Protein AF-F9X9L8-F1 (afdb_monomer_lite)

Secondary structure (DSSP, 8-state):
---HHHHTT--GGG-PPP---SPP-HHHHHHHTTT--SGGG--SSTTEE--HHHHHHHHHHHHHHHHHHHHH-SS--HHHHHHHHHHHHHHHHHHHS--SS--PPPHHHHHTSEEPPHHHHTTSTT-B-TTT--BGGGSSS--EEE-TT-TT-EEEHHHHHHHHHH-SB-TTT--BSS-PPPPPPPPP--SSHHHHHHHHHHHHTS-HHHHHHHHTT-SSTTHHHHHHHHHHH-TTTT--EEEEES-TT-HHHHHHIIIIIS----THHHHHHHHHHHHHHHTT--TTT--SSSPPPP---PPTT-EEEEEESSPPPPBTTEEEEE--TTSTTHHHHHHHHH-TT--TTS--S-----EEEEEE---PPP-S-HHHHHHHHHHHHHHHHHHHHHHEEEEEEEEEEEE--TTHHHHHHHHHHHEEEEEEEEETTS-TTS-EEEEEEEEE-PPTT----SSS-TTSS-----TT-TTS-----SEEE-TTS-EEE----THHHHTTS--PPPEEEES-TTSPPTT-EEPPPTTPPPPPPSS--SS-TTHHHHHHHHHTT--TT----S---

Sequence (569 aa):
MSGYEVEHNIPADQRQEPVRRRPDLGTFFSTLDLVDTSGSRQPQNSNALPLPQDVSAAFRTLANAFEMMRTGGATQDDGNSELLGNLVQSLMDSAEHPPTEVEGVSDEFIAQLERIPKKQLERKPDQSCPICANPFLEDPHPLVVRLPCHKDHIFDLECISPWLKLNPTCPMDRQVLLKKKEPPVVVEDDEEEFDDMMGKSSKDKRDAYYRLAKEQGWRARSAFKLLQLDEEFNLFEGVTRVVDLCAAPGSWSQVLSRILIKGEMIGRAAWEDKRYREILRLREVDPASTSGEIDTPPSAKPRQDVKIVAIDLQPMSPLEGITCLKADITHPSTIPLLLKALDPDYDASLATTEASHPVDLVLSDGAPDVTGLHDLDIYVQSQLLWAALNLALCVLKPGGKFVAKIFRGKDVDILYAQLKTVFEGVTVSKPRSSRASSVEAFIVCTNFRPPKGFTASLQDPMGATQPMQSKLASSLEPFESPRRYREDGVTELFLDTADDNVAKNRWIAPFLACGDLSAFDADASHKLPEGHVSLDPVQPPTAPPYRLALEERKKMGGAYGKTKLGETK

Structure (mmCIF, N/CA/C/O backbone):
data_AF-F9X9L8-F1
#
_entry.id   AF-F9X9L8-F1
#
loop_
_atom_site.group_PDB
_atom_site.id
_atom_site.type_symbol
_atom_site.label_atom_id
_atom_site.label_alt_id
_atom_site.label_comp_id
_atom_site.label_asym_id
_atom_site.label_entity_id
_atom_site.label_seq_id
_atom_site.pdbx_PDB_ins_code
_atom_site.Cartn_x
_atom_site.Cartn_y
_atom_site.Cartn_z
_atom_site.occupancy
_atom_site.B_iso_or_equiv
_atom_site.auth_seq_id
_atom_site.auth_comp_id
_atom_site.auth_asym_id
_atom_site.auth_atom_id
_atom_site.pdbx_PDB_model_num
ATOM 1 N N . MET A 1 1 ? 10.128 -15.958 -25.636 1.00 41.22 1 MET A N 1
ATOM 2 C CA . MET A 1 1 ? 10.284 -16.569 -26.971 1.00 41.22 1 MET A CA 1
ATOM 3 C C . MET A 1 1 ? 10.768 -17.994 -26.778 1.00 41.22 1 MET A C 1
ATOM 5 O O . MET A 1 1 ? 11.606 -18.207 -25.908 1.00 41.22 1 MET A O 1
ATOM 9 N N . SER A 1 2 ? 10.219 -18.965 -27.503 1.00 38.09 2 SER A N 1
ATOM 10 C CA . SER A 1 2 ? 10.837 -20.291 -27.605 1.00 38.09 2 SER A CA 1
ATOM 11 C C . SER A 1 2 ? 12.201 -20.145 -28.277 1.00 38.09 2 SER A C 1
ATOM 13 O O . SER A 1 2 ? 12.341 -19.360 -29.207 1.00 38.09 2 SER A O 1
ATOM 15 N N . GLY A 1 3 ? 13.220 -20.863 -27.802 1.00 44.66 3 GLY A N 1
ATOM 16 C CA . GLY A 1 3 ? 14.497 -20.912 -28.513 1.00 44.66 3 GLY A CA 1
ATOM 17 C C . GLY A 1 3 ? 14.295 -21.476 -29.922 1.00 44.66 3 GLY A C 1
ATOM 18 O O . GLY A 1 3 ? 13.438 -22.338 -30.123 1.00 44.66 3 GLY A O 1
ATOM 19 N N . TYR A 1 4 ? 15.103 -21.021 -30.878 1.00 49.22 4 TYR A N 1
ATOM 20 C CA . TYR A 1 4 ? 15.127 -21.486 -32.273 1.00 49.22 4 TYR A CA 1
ATOM 21 C C . TYR A 1 4 ? 15.072 -23.023 -32.407 1.00 49.22 4 TYR A C 1
ATOM 23 O O . TYR A 1 4 ? 14.404 -23.580 -33.275 1.00 49.22 4 TYR A O 1
ATOM 31 N N . GLU A 1 5 ? 15.725 -23.715 -31.477 1.00 52.28 5 GLU A N 1
ATOM 32 C CA . GLU A 1 5 ? 15.796 -25.174 -31.375 1.00 52.28 5 GLU A CA 1
ATOM 33 C C . GLU A 1 5 ? 14.431 -25.833 -31.110 1.00 52.28 5 GLU A C 1
ATOM 35 O O . GLU A 1 5 ? 14.160 -26.926 -31.610 1.00 52.28 5 GLU A O 1
ATOM 40 N N . VAL A 1 6 ? 13.562 -25.156 -30.351 1.00 54.66 6 VAL A N 1
ATOM 41 C CA . VAL A 1 6 ? 12.199 -25.596 -30.020 1.00 54.66 6 VAL A CA 1
ATOM 42 C C . VAL A 1 6 ? 11.249 -25.303 -31.180 1.00 54.66 6 VAL A C 1
ATOM 44 O O . VAL A 1 6 ? 10.410 -26.138 -31.506 1.00 54.66 6 VAL A O 1
ATOM 47 N N . GLU A 1 7 ? 11.413 -24.158 -31.847 1.00 54.16 7 GLU A N 1
ATOM 48 C CA . GLU A 1 7 ? 10.592 -23.779 -33.009 1.00 54.16 7 GLU A CA 1
ATOM 49 C C . GLU A 1 7 ? 10.856 -24.667 -34.234 1.00 54.16 7 GLU A C 1
ATOM 51 O O . GLU A 1 7 ? 9.961 -24.873 -35.055 1.00 54.16 7 GLU A O 1
ATOM 56 N N . HIS A 1 8 ? 12.054 -25.252 -34.330 1.00 54.75 8 HIS A N 1
ATOM 57 C CA . HIS A 1 8 ? 12.464 -26.106 -35.448 1.00 54.75 8 HIS A CA 1
ATOM 58 C C . HIS A 1 8 ? 12.716 -27.578 -35.085 1.00 54.75 8 HIS A C 1
ATOM 60 O O . HIS A 1 8 ? 13.192 -28.338 -35.928 1.00 54.75 8 HIS A O 1
ATOM 66 N N . ASN A 1 9 ? 12.321 -28.009 -33.883 1.00 49.75 9 ASN A N 1
ATOM 67 C CA . ASN A 1 9 ? 12.287 -29.418 -33.472 1.00 49.75 9 ASN A CA 1
ATOM 68 C C . ASN A 1 9 ? 13.656 -30.131 -33.573 1.00 49.75 9 ASN A C 1
ATOM 70 O O . ASN A 1 9 ? 13.760 -31.268 -34.043 1.00 49.75 9 ASN A O 1
ATOM 74 N N . ILE A 1 10 ? 14.723 -29.445 -33.152 1.00 55.31 10 ILE A N 1
ATOM 75 C CA . ILE A 1 10 ? 16.093 -29.972 -33.191 1.00 55.31 10 ILE A CA 1
ATOM 76 C C . ILE A 1 10 ? 16.291 -30.968 -32.025 1.00 55.31 10 ILE A C 1
ATOM 78 O O . ILE A 1 10 ? 16.008 -30.622 -30.875 1.00 55.31 10 ILE A O 1
ATOM 82 N N . PRO A 1 11 ? 16.771 -32.207 -32.270 1.00 53.38 11 PRO A N 1
ATOM 83 C CA . PRO A 1 11 ? 16.986 -33.202 -31.218 1.00 53.38 11 PRO A CA 1
ATOM 84 C C . PRO A 1 11 ? 18.001 -32.737 -30.163 1.00 53.38 11 PRO A C 1
ATOM 86 O O . PRO A 1 11 ? 19.077 -32.246 -30.502 1.00 53.38 11 PRO A O 1
ATOM 89 N N . ALA A 1 12 ? 17.700 -32.967 -28.880 1.00 56.84 12 ALA A N 1
ATOM 90 C CA . ALA A 1 12 ? 18.522 -32.535 -27.739 1.00 56.84 12 ALA A CA 1
ATOM 91 C C . ALA A 1 12 ? 19.975 -33.064 -27.742 1.00 56.84 12 ALA A C 1
ATOM 93 O O . ALA A 1 12 ? 20.823 -32.513 -27.046 1.00 56.84 12 ALA A O 1
ATOM 94 N N . ASP A 1 13 ? 20.261 -34.099 -28.534 1.00 50.78 13 ASP A N 1
ATOM 95 C CA . ASP A 1 13 ? 21.565 -34.770 -28.638 1.00 50.78 13 ASP A CA 1
ATOM 96 C C . ASP A 1 13 ? 22.579 -34.018 -29.534 1.00 50.78 13 ASP A C 1
ATOM 98 O O . ASP A 1 13 ? 23.744 -34.390 -29.624 1.00 50.78 13 ASP A O 1
ATOM 102 N N . GLN A 1 14 ? 22.154 -32.936 -30.205 1.00 46.34 14 GLN A N 1
ATOM 103 C CA . GLN A 1 14 ? 23.020 -32.048 -31.003 1.00 46.34 14 GLN A CA 1
ATOM 104 C C . GLN A 1 14 ? 23.340 -30.718 -30.298 1.00 46.34 14 GLN A C 1
ATOM 106 O O . GLN A 1 14 ? 23.812 -29.774 -30.932 1.00 46.34 14 GLN A O 1
ATOM 111 N N . ARG A 1 15 ? 23.097 -30.626 -28.985 1.00 47.06 15 ARG A N 1
ATOM 112 C CA . ARG A 1 15 ? 23.440 -29.449 -28.176 1.00 47.06 15 ARG A CA 1
ATOM 113 C C . ARG A 1 15 ? 24.956 -29.366 -27.984 1.00 47.06 15 ARG A C 1
ATOM 115 O O . ARG A 1 15 ? 25.501 -29.937 -27.046 1.00 47.06 15 ARG A O 1
ATOM 122 N N . GLN A 1 16 ? 25.647 -28.655 -28.868 1.00 43.06 16 GLN A N 1
ATOM 123 C CA . GLN A 1 16 ? 26.963 -28.104 -28.541 1.00 43.06 16 GLN A CA 1
ATOM 124 C C . GLN A 1 16 ? 26.738 -26.838 -27.712 1.00 43.06 16 GLN A C 1
ATOM 126 O O . GLN A 1 16 ? 26.013 -25.952 -28.155 1.00 43.06 16 GLN A O 1
ATOM 131 N N . GLU A 1 17 ? 27.323 -26.744 -26.513 1.00 38.69 17 GLU A N 1
ATOM 132 C CA . GLU A 1 17 ? 27.331 -25.474 -25.781 1.00 38.69 17 GLU A CA 1
ATOM 133 C C . GLU A 1 17 ? 28.111 -24.441 -26.609 1.00 38.69 17 GLU A C 1
ATOM 135 O O . GLU A 1 17 ? 29.309 -24.637 -26.842 1.00 38.69 17 GLU A O 1
ATOM 140 N N . PRO A 1 18 ? 27.479 -23.350 -27.083 1.00 45.16 18 PRO A N 1
ATOM 141 C CA . PRO A 1 18 ? 28.229 -22.299 -27.742 1.00 45.16 18 PRO A CA 1
ATOM 142 C C . PRO A 1 18 ? 29.150 -21.657 -26.705 1.00 45.16 18 PRO A C 1
ATOM 144 O O . PRO A 1 18 ? 28.742 -21.400 -25.570 1.00 45.16 18 PRO A O 1
ATOM 147 N N . VAL A 1 19 ? 30.388 -21.354 -27.091 1.00 44.97 19 VAL A N 1
ATOM 148 C CA . VAL A 1 19 ? 31.285 -20.499 -26.304 1.00 44.97 19 VAL A CA 1
ATOM 149 C C . VAL A 1 19 ? 30.642 -19.107 -26.254 1.00 44.97 19 VAL A C 1
ATOM 151 O O . VAL A 1 19 ? 30.838 -18.282 -27.145 1.00 44.97 19 VAL A O 1
ATOM 154 N N . ARG A 1 20 ? 29.773 -18.861 -25.265 1.00 48.50 20 ARG A N 1
ATOM 155 C CA . ARG A 1 20 ? 28.945 -17.650 -25.205 1.00 48.50 20 ARG A CA 1
ATOM 156 C C . ARG A 1 20 ? 29.814 -16.434 -24.892 1.00 48.50 20 ARG A C 1
ATOM 158 O O . ARG A 1 20 ? 30.099 -16.142 -23.738 1.00 48.50 20 ARG A O 1
ATOM 165 N N . ARG A 1 21 ? 30.181 -15.685 -25.934 1.00 58.25 21 ARG A N 1
ATOM 166 C CA . ARG A 1 21 ? 30.668 -14.296 -25.825 1.00 58.25 21 ARG A CA 1
ATOM 167 C C . ARG A 1 21 ? 29.525 -13.267 -25.740 1.00 58.25 21 ARG A C 1
ATOM 169 O O . ARG A 1 21 ? 29.791 -12.072 -25.709 1.00 58.25 21 ARG A O 1
ATOM 176 N N . ARG A 1 22 ? 28.258 -13.711 -25.736 1.00 66.62 22 ARG A N 1
ATOM 177 C CA . ARG A 1 22 ? 27.060 -12.854 -25.681 1.00 66.62 22 ARG A CA 1
ATOM 178 C C . ARG A 1 22 ? 26.485 -12.805 -24.255 1.00 66.62 22 ARG A C 1
ATOM 180 O O . ARG A 1 22 ? 26.357 -13.870 -23.646 1.00 66.62 22 ARG A O 1
ATOM 187 N N . PRO A 1 23 ? 26.117 -11.621 -23.733 1.00 72.12 23 PRO A N 1
ATOM 188 C CA . PRO A 1 23 ? 25.381 -11.499 -22.476 1.00 72.12 23 PRO A CA 1
ATOM 189 C C . PRO A 1 23 ? 24.016 -12.196 -22.543 1.00 72.12 23 PRO A C 1
ATOM 191 O O . PRO A 1 23 ? 23.381 -12.220 -23.597 1.00 72.12 23 PRO A O 1
ATOM 194 N N . ASP A 1 24 ? 23.546 -12.729 -21.414 1.00 77.00 24 ASP A N 1
ATOM 195 C CA . ASP A 1 24 ? 22.169 -13.211 -21.294 1.00 77.00 24 ASP A CA 1
ATOM 196 C C . ASP A 1 24 ? 21.196 -12.022 -21.263 1.00 77.00 24 ASP A C 1
ATOM 198 O O . ASP A 1 24 ? 21.302 -11.131 -20.419 1.00 77.00 24 ASP A O 1
ATOM 202 N N . LEU A 1 25 ? 20.245 -12.014 -22.197 1.00 80.75 25 LEU A N 1
ATOM 203 C CA . LEU A 1 25 ? 19.223 -10.977 -22.328 1.00 80.75 25 LEU A CA 1
ATOM 204 C C . LEU A 1 25 ? 17.893 -11.363 -21.659 1.00 80.75 25 LEU A C 1
ATOM 206 O O . LEU A 1 25 ? 16.910 -10.640 -21.812 1.00 80.75 25 LEU A O 1
ATOM 210 N N . GLY A 1 26 ? 17.830 -12.461 -20.895 1.00 77.38 26 GLY A N 1
ATOM 211 C CA . GLY A 1 26 ? 16.618 -12.880 -20.180 1.00 77.38 26 GLY A CA 1
ATOM 212 C C . GLY A 1 26 ? 16.042 -11.794 -19.263 1.00 77.38 26 GLY A C 1
ATOM 213 O O . GLY A 1 26 ? 14.833 -11.546 -19.272 1.00 77.38 26 GLY A O 1
ATOM 214 N N . THR A 1 27 ? 16.908 -11.072 -18.543 1.00 77.31 27 THR A N 1
ATOM 215 C CA . THR A 1 27 ? 16.509 -9.915 -17.726 1.00 77.31 27 THR A CA 1
ATOM 216 C C . THR A 1 27 ? 15.940 -8.796 -18.594 1.00 77.31 27 THR A C 1
ATOM 218 O O . THR A 1 27 ? 14.897 -8.249 -18.259 1.00 77.31 27 THR A O 1
ATOM 221 N N . PHE A 1 28 ? 16.568 -8.490 -19.737 1.00 86.88 28 PHE A N 1
ATOM 222 C CA . PHE A 1 28 ? 16.078 -7.461 -20.658 1.00 86.88 28 PHE A CA 1
ATOM 223 C C . PHE A 1 28 ? 14.675 -7.788 -21.170 1.00 86.88 28 PHE A C 1
ATOM 225 O O . PHE A 1 28 ? 13.802 -6.934 -21.085 1.00 86.88 28 PHE A O 1
ATOM 232 N N . PHE A 1 29 ? 14.433 -9.011 -21.647 1.00 83.62 29 PHE A N 1
ATOM 233 C CA . PHE A 1 29 ? 13.116 -9.394 -22.163 1.00 83.62 29 PHE A CA 1
ATOM 234 C C . PHE A 1 29 ? 12.037 -9.419 -21.073 1.00 83.62 29 PHE A C 1
ATOM 236 O O . PHE A 1 29 ? 10.900 -9.054 -21.347 1.00 83.62 29 PHE A O 1
ATOM 243 N N . SER A 1 30 ? 12.400 -9.763 -19.833 1.00 79.44 30 SER A N 1
ATOM 244 C CA . SER A 1 30 ? 11.477 -9.689 -18.692 1.00 79.44 30 SER A CA 1
ATOM 245 C C . SER A 1 30 ? 11.089 -8.242 -18.367 1.00 79.44 30 SER A C 1
ATOM 247 O O . SER A 1 30 ? 9.926 -7.960 -18.098 1.00 79.44 30 SER A O 1
ATOM 249 N N . THR A 1 31 ? 12.046 -7.310 -18.423 1.00 81.06 31 THR A N 1
ATOM 250 C CA . THR A 1 31 ? 11.770 -5.877 -18.241 1.00 81.06 31 THR A CA 1
ATOM 251 C C . THR A 1 31 ? 11.020 -5.294 -19.439 1.00 81.06 31 THR A C 1
ATOM 253 O O . THR A 1 31 ? 10.149 -4.449 -19.266 1.00 81.06 31 THR A O 1
ATOM 256 N N . LEU A 1 32 ? 11.325 -5.763 -20.653 1.00 83.56 32 LEU A N 1
ATOM 257 C CA . LEU A 1 32 ? 10.662 -5.357 -21.888 1.00 83.56 32 LEU A CA 1
ATOM 258 C C . LEU A 1 32 ? 9.172 -5.715 -21.866 1.00 83.56 32 LEU A C 1
ATOM 260 O O . LEU A 1 32 ? 8.357 -4.901 -22.281 1.00 83.56 32 LEU A O 1
ATOM 264 N N . ASP A 1 33 ? 8.806 -6.881 -21.328 1.00 78.25 33 ASP A N 1
ATOM 265 C CA . ASP A 1 33 ? 7.403 -7.299 -21.193 1.00 78.25 33 ASP A CA 1
ATOM 266 C C . ASP A 1 33 ? 6.566 -6.325 -20.337 1.00 78.25 33 ASP A C 1
ATOM 268 O O . ASP A 1 33 ? 5.351 -6.253 -20.507 1.00 78.25 33 ASP A O 1
ATOM 272 N N . LEU A 1 34 ? 7.195 -5.544 -19.450 1.00 73.94 34 LEU A N 1
ATOM 273 C CA . LEU A 1 34 ? 6.523 -4.515 -18.645 1.00 73.94 34 LEU A CA 1
ATOM 274 C C . LEU A 1 34 ? 6.345 -3.182 -19.391 1.00 73.94 34 LEU A C 1
ATOM 276 O O . LEU A 1 34 ? 5.592 -2.323 -18.932 1.00 73.94 34 LEU A O 1
ATOM 280 N N . VAL A 1 35 ? 7.054 -2.980 -20.507 1.00 79.12 35 VAL A N 1
ATOM 281 C CA . VAL A 1 35 ? 7.132 -1.682 -21.203 1.00 79.12 35 VAL A CA 1
ATOM 282 C C . VAL A 1 35 ? 6.765 -1.726 -22.686 1.00 79.12 35 VAL A C 1
ATOM 284 O O . VAL A 1 35 ? 6.608 -0.667 -23.290 1.00 79.12 35 VAL A O 1
ATOM 287 N N . ASP A 1 36 ? 6.623 -2.913 -23.282 1.00 73.94 36 ASP A N 1
ATOM 288 C CA . ASP A 1 36 ? 6.289 -3.088 -24.697 1.00 73.94 36 ASP A CA 1
ATOM 289 C C . ASP A 1 36 ? 4.837 -2.671 -24.967 1.00 73.94 36 ASP A C 1
ATOM 291 O O . ASP A 1 36 ? 3.877 -3.364 -24.633 1.00 73.94 36 ASP A O 1
ATOM 295 N N . THR A 1 37 ? 4.681 -1.510 -25.598 1.00 66.94 37 THR A N 1
ATOM 296 C CA . THR A 1 37 ? 3.385 -0.970 -26.019 1.00 66.94 37 THR A CA 1
ATOM 297 C C . THR A 1 37 ? 3.048 -1.299 -27.479 1.00 66.94 37 THR A C 1
ATOM 299 O O . THR A 1 37 ? 2.034 -0.822 -27.998 1.00 66.94 37 THR A O 1
ATOM 302 N N . SER A 1 38 ? 3.879 -2.091 -28.171 1.00 61.75 38 SER A N 1
ATOM 303 C CA . SER A 1 38 ? 3.719 -2.405 -29.593 1.00 61.75 38 SER A CA 1
ATOM 304 C C . SER A 1 38 ? 2.843 -3.652 -29.838 1.00 61.75 38 SER A C 1
ATOM 306 O O . SER A 1 38 ? 2.954 -4.679 -29.171 1.00 61.75 38 SER A O 1
ATOM 308 N N . GLY A 1 39 ? 1.953 -3.577 -30.836 1.00 63.47 39 GLY A N 1
ATOM 309 C CA . GLY A 1 39 ? 1.258 -4.741 -31.408 1.00 63.47 39 GLY A CA 1
ATOM 310 C C . GLY A 1 39 ? 0.332 -5.535 -30.467 1.00 63.47 39 GLY A C 1
ATOM 311 O O . GLY A 1 39 ? -0.565 -4.986 -29.831 1.00 63.47 39 GLY A O 1
ATOM 312 N N . SER A 1 40 ? 0.509 -6.862 -30.461 1.00 48.75 40 SER A N 1
ATOM 313 C CA . SER A 1 40 ? -0.380 -7.892 -29.885 1.00 48.75 40 SER A CA 1
ATOM 314 C C . SER A 1 40 ? -0.361 -8.008 -28.354 1.00 48.75 40 SER A C 1
ATOM 316 O O . SER A 1 40 ? -1.148 -8.767 -27.787 1.00 48.75 40 SER A O 1
ATOM 318 N N . ARG A 1 41 ? 0.518 -7.254 -27.687 1.00 58.19 41 ARG A N 1
ATOM 319 C CA . ARG A 1 41 ? 0.716 -7.270 -26.229 1.00 58.19 41 ARG A CA 1
ATOM 320 C C . ARG A 1 41 ? 0.257 -5.987 -25.543 1.00 58.19 41 ARG A C 1
ATOM 322 O O . ARG A 1 41 ? 0.616 -5.751 -24.394 1.00 58.19 41 ARG A O 1
ATOM 329 N N . GLN A 1 42 ? -0.555 -5.177 -26.228 1.00 57.19 42 GLN A N 1
ATOM 330 C CA . GLN A 1 42 ? -1.147 -3.991 -25.620 1.00 57.19 42 GLN A CA 1
ATOM 331 C C . GLN A 1 42 ? -1.839 -4.348 -24.296 1.00 57.19 42 GLN A C 1
ATOM 333 O O . GLN A 1 42 ? -2.593 -5.330 -24.245 1.00 57.19 42 GLN A O 1
ATOM 338 N N . PRO A 1 43 ? -1.620 -3.557 -23.231 1.00 57.44 43 PRO A N 1
ATOM 339 C CA . PRO A 1 43 ? -2.356 -3.738 -21.993 1.00 57.44 43 PRO A CA 1
ATOM 340 C C . PRO A 1 43 ? -3.860 -3.687 -22.287 1.00 57.44 43 PRO A C 1
ATOM 342 O O . PRO A 1 43 ? -4.319 -2.888 -23.103 1.00 57.44 43 PRO A O 1
ATOM 345 N N . GLN A 1 44 ? -4.646 -4.527 -21.599 1.00 59.03 44 GLN A N 1
ATOM 346 C CA . GLN A 1 44 ? -6.112 -4.576 -21.753 1.00 59.03 44 GLN A CA 1
ATOM 347 C C . GLN A 1 44 ? -6.777 -3.198 -21.586 1.00 59.03 44 GLN A C 1
ATOM 349 O O . GLN A 1 44 ? -7.879 -2.972 -22.082 1.00 59.03 44 GLN A O 1
ATOM 354 N N . ASN A 1 45 ? -6.103 -2.274 -20.899 1.00 62.62 45 ASN A N 1
ATOM 355 C CA . ASN A 1 45 ? -6.503 -0.887 -20.767 1.00 62.62 45 ASN A CA 1
ATOM 356 C C . ASN A 1 45 ? -5.720 0.006 -21.746 1.00 62.62 45 ASN A C 1
ATOM 358 O O . ASN A 1 45 ? -4.539 0.277 -21.539 1.00 62.62 45 ASN A O 1
ATOM 362 N N . SER A 1 46 ? -6.409 0.545 -22.756 1.00 62.03 46 SER A N 1
ATOM 363 C CA . SER A 1 46 ? -5.835 1.423 -23.791 1.00 62.03 46 SER A CA 1
ATOM 364 C C . SER A 1 46 ? -5.249 2.740 -23.265 1.00 62.03 46 SER A C 1
ATOM 366 O O . SER A 1 46 ? -4.546 3.433 -23.994 1.00 62.03 46 SER A O 1
ATOM 368 N N . ASN A 1 47 ? -5.569 3.116 -22.024 1.00 65.62 47 ASN A N 1
ATOM 369 C CA . ASN A 1 47 ? -5.100 4.350 -21.394 1.00 65.62 47 ASN A CA 1
ATOM 370 C C . ASN A 1 47 ? -3.923 4.122 -20.433 1.00 65.62 47 ASN A C 1
ATOM 372 O O . ASN A 1 47 ? -3.499 5.075 -19.777 1.00 65.62 47 ASN A O 1
ATOM 376 N N . ALA A 1 48 ? -3.445 2.883 -20.280 1.00 70.12 48 ALA A N 1
ATOM 377 C CA . ALA A 1 48 ? -2.299 2.548 -19.441 1.00 70.12 48 ALA A CA 1
ATOM 378 C C . ALA A 1 48 ? -0.975 2.823 -20.174 1.00 70.12 48 ALA A C 1
ATOM 380 O O . ALA A 1 48 ? -0.830 2.528 -21.357 1.00 70.12 48 ALA A O 1
ATOM 381 N N . LEU A 1 49 ? -0.021 3.396 -19.448 1.00 75.62 49 LEU A N 1
ATOM 382 C CA . LEU A 1 49 ? 1.334 3.720 -19.880 1.00 75.62 49 LEU A CA 1
ATOM 383 C C . LEU A 1 49 ? 2.339 3.052 -18.931 1.00 75.62 49 LEU A C 1
ATOM 385 O O . LEU A 1 49 ? 2.071 2.999 -17.724 1.00 75.62 49 LEU A O 1
ATOM 389 N N . PRO A 1 50 ? 3.498 2.591 -19.425 1.00 77.44 50 PRO A N 1
ATOM 390 C CA . PRO A 1 50 ? 4.507 1.966 -18.576 1.00 77.44 50 PRO A CA 1
ATOM 391 C C . PRO A 1 50 ? 5.092 2.954 -17.560 1.00 77.44 50 PRO A C 1
ATOM 393 O O . PRO A 1 50 ? 5.095 4.173 -17.775 1.00 77.44 50 PRO A O 1
ATOM 396 N N . LEU A 1 51 ? 5.600 2.452 -16.427 1.00 76.50 51 LEU A N 1
ATOM 397 C CA . LEU A 1 51 ? 6.250 3.332 -15.459 1.00 76.50 51 LEU A CA 1
ATOM 398 C C . LEU A 1 51 ? 7.597 3.825 -15.999 1.00 76.50 51 LEU A C 1
ATOM 400 O O . LEU A 1 51 ? 8.388 3.040 -16.517 1.00 76.50 51 LEU A O 1
ATOM 404 N N . PRO A 1 52 ? 7.943 5.098 -15.756 1.00 77.56 52 PRO A N 1
ATOM 405 C CA . PRO A 1 52 ? 9.229 5.667 -16.161 1.00 77.56 52 PRO A CA 1
ATOM 406 C C . PRO A 1 52 ? 10.435 4.899 -15.619 1.00 77.56 52 PRO A C 1
ATOM 408 O O . PRO A 1 52 ? 11.472 4.851 -16.271 1.00 77.56 52 PRO A O 1
ATOM 411 N N . GLN A 1 53 ? 10.310 4.321 -14.421 1.00 76.50 53 GLN A N 1
ATOM 412 C CA . GLN A 1 53 ? 11.366 3.516 -13.809 1.00 76.50 53 GLN A CA 1
ATOM 413 C C . GLN A 1 53 ? 11.580 2.196 -14.564 1.00 76.50 53 GLN A C 1
ATOM 415 O O . GLN A 1 53 ? 12.721 1.778 -14.720 1.00 76.50 53 GLN A O 1
ATOM 420 N N . ASP A 1 54 ? 10.506 1.585 -15.072 1.00 81.19 54 ASP A N 1
ATOM 421 C CA . ASP A 1 54 ? 10.559 0.313 -15.793 1.00 81.19 54 ASP A CA 1
ATOM 422 C C . ASP A 1 54 ? 11.077 0.552 -17.214 1.00 81.19 54 ASP A C 1
ATOM 424 O O . ASP A 1 54 ? 11.937 -0.184 -17.692 1.00 81.19 54 ASP A O 1
ATOM 428 N N . VAL A 1 55 ? 10.659 1.661 -17.845 1.00 84.56 55 VAL A N 1
ATOM 429 C CA . VAL A 1 55 ? 11.228 2.136 -19.117 1.00 84.56 55 VAL A CA 1
ATOM 430 C C . VAL A 1 55 ? 12.725 2.401 -18.941 1.00 84.56 55 VAL A C 1
ATOM 432 O O . VAL A 1 55 ? 13.541 1.817 -19.648 1.00 84.56 55 VAL A O 1
ATOM 435 N N . SER A 1 56 ? 13.112 3.194 -17.938 1.00 84.88 56 SER A N 1
ATOM 436 C CA . SER A 1 56 ? 14.521 3.452 -17.610 1.00 84.88 56 SER A CA 1
ATOM 437 C C . SER A 1 56 ? 15.301 2.154 -17.365 1.00 84.88 56 SER A C 1
ATOM 439 O O . SER A 1 56 ? 16.409 1.995 -17.877 1.00 84.88 56 SER A O 1
ATOM 441 N N . ALA A 1 57 ? 14.720 1.190 -16.644 1.00 85.38 57 ALA A N 1
ATOM 442 C CA . ALA A 1 57 ? 15.336 -0.107 -16.388 1.00 85.38 57 ALA A CA 1
ATOM 443 C C . ALA A 1 57 ? 15.550 -0.922 -17.674 1.00 85.38 57 ALA A C 1
ATOM 445 O O . ALA A 1 57 ? 16.620 -1.516 -17.835 1.00 85.38 57 ALA A O 1
ATOM 446 N N . ALA A 1 58 ? 14.588 -0.925 -18.601 1.00 88.00 58 ALA A N 1
ATOM 447 C CA . ALA A 1 58 ? 14.714 -1.597 -19.894 1.00 88.00 58 ALA A CA 1
ATOM 448 C C . ALA A 1 58 ? 15.864 -1.001 -20.726 1.00 88.00 58 ALA A C 1
ATOM 450 O O . ALA A 1 58 ? 16.738 -1.743 -21.186 1.00 88.00 58 ALA A O 1
ATOM 451 N N . PHE A 1 59 ? 15.930 0.334 -20.829 1.00 90.00 59 PHE A N 1
ATOM 452 C CA . PHE A 1 59 ? 17.020 1.041 -21.514 1.00 90.00 59 PHE A CA 1
ATOM 453 C C . PHE A 1 59 ? 18.384 0.795 -20.841 1.00 90.00 59 PHE A C 1
ATOM 455 O O . PHE A 1 59 ? 19.353 0.479 -21.532 1.00 90.00 59 PHE A O 1
ATOM 462 N N . ARG A 1 60 ? 18.469 0.836 -19.500 1.00 89.31 60 ARG A N 1
ATOM 463 C CA . ARG A 1 60 ? 19.712 0.548 -18.747 1.00 89.31 60 ARG A CA 1
ATOM 464 C C . ARG A 1 60 ? 20.183 -0.884 -18.904 1.00 89.31 60 ARG A C 1
ATOM 466 O O . ARG A 1 60 ? 21.380 -1.122 -19.019 1.00 89.31 60 ARG A O 1
ATOM 473 N N . THR A 1 61 ? 19.264 -1.844 -18.898 1.00 89.38 61 THR A N 1
ATOM 474 C CA . THR A 1 61 ? 19.624 -3.262 -19.016 1.00 89.38 61 THR A CA 1
ATOM 475 C C . THR A 1 61 ? 20.187 -3.548 -20.403 1.00 89.38 61 THR A C 1
ATOM 477 O O . THR A 1 61 ? 21.201 -4.237 -20.514 1.00 89.38 61 THR A O 1
ATOM 480 N N . LEU A 1 62 ? 19.608 -2.948 -21.450 1.00 89.69 62 LEU A N 1
ATOM 481 C CA . LEU A 1 62 ? 20.174 -3.037 -22.794 1.00 89.69 62 LEU A CA 1
ATOM 482 C C . LEU A 1 62 ? 21.526 -2.316 -22.903 1.00 89.69 62 LEU A C 1
ATOM 484 O O . LEU A 1 62 ? 22.467 -2.875 -23.463 1.00 89.69 62 LEU A O 1
ATOM 488 N N . ALA A 1 63 ? 21.651 -1.115 -22.328 1.00 88.50 63 ALA A N 1
ATOM 489 C CA . ALA A 1 63 ? 22.904 -0.361 -22.320 1.00 88.50 63 ALA A CA 1
ATOM 490 C C . ALA A 1 63 ? 24.032 -1.143 -21.629 1.00 88.50 63 ALA A C 1
ATOM 492 O O . ALA A 1 63 ? 25.129 -1.249 -22.168 1.00 88.50 63 ALA A O 1
ATOM 493 N N . ASN A 1 64 ? 23.746 -1.771 -20.485 1.00 87.44 64 ASN A N 1
ATOM 494 C CA . ASN A 1 64 ? 24.697 -2.623 -19.774 1.00 87.44 64 ASN A CA 1
ATOM 495 C C . ASN A 1 64 ? 25.106 -3.843 -20.608 1.00 87.44 64 ASN A C 1
ATOM 497 O O . ASN A 1 64 ? 26.285 -4.186 -20.646 1.00 87.44 64 ASN A O 1
ATOM 501 N N . ALA A 1 65 ? 24.165 -4.482 -21.312 1.00 85.56 65 ALA A N 1
ATOM 502 C CA . ALA A 1 65 ? 24.491 -5.589 -22.209 1.00 85.56 65 ALA A CA 1
ATOM 503 C C . ALA A 1 65 ? 25.417 -5.136 -23.353 1.00 85.56 65 ALA A C 1
ATOM 505 O O . ALA A 1 65 ? 26.379 -5.829 -23.686 1.00 85.56 65 ALA A O 1
ATOM 506 N N . PHE A 1 66 ? 25.170 -3.955 -23.928 1.00 86.94 66 PHE A N 1
ATOM 507 C CA . PHE A 1 66 ? 26.009 -3.382 -24.985 1.00 86.94 66 PHE A CA 1
ATOM 508 C C . PHE A 1 66 ? 27.395 -2.983 -24.462 1.00 86.94 66 PHE A C 1
ATOM 510 O O . PHE A 1 66 ? 28.395 -3.233 -25.130 1.00 86.94 66 PHE A O 1
ATOM 517 N N . GLU A 1 67 ? 27.479 -2.470 -23.237 1.00 84.75 67 GLU A N 1
ATOM 518 C CA . GLU A 1 67 ? 28.737 -2.135 -22.565 1.00 84.75 67 GLU A CA 1
ATOM 519 C C . GLU A 1 67 ? 29.574 -3.384 -22.229 1.00 84.75 67 GLU A C 1
ATOM 521 O O . GLU A 1 67 ? 30.796 -3.399 -22.401 1.00 84.75 67 GLU A O 1
ATOM 526 N N . MET A 1 68 ? 28.927 -4.483 -21.828 1.00 81.62 68 MET A N 1
ATOM 527 C CA . MET A 1 68 ? 29.590 -5.780 -21.655 1.00 81.62 68 MET A CA 1
ATOM 528 C C . MET A 1 68 ? 30.143 -6.316 -22.980 1.00 81.62 68 MET A C 1
ATOM 530 O O . MET A 1 68 ? 31.255 -6.839 -23.014 1.00 81.62 68 MET A O 1
ATOM 534 N N . MET A 1 69 ? 29.407 -6.154 -24.085 1.00 80.31 69 MET A N 1
ATOM 535 C CA . MET A 1 69 ? 29.903 -6.520 -25.419 1.00 80.31 69 MET A CA 1
ATOM 536 C C . MET A 1 69 ? 31.075 -5.631 -25.856 1.00 80.31 69 MET A C 1
ATOM 538 O O . MET A 1 69 ? 32.054 -6.139 -26.401 1.00 80.31 69 MET A O 1
ATOM 542 N N . ARG A 1 70 ? 31.023 -4.329 -25.546 1.00 79.19 70 ARG A N 1
ATOM 543 C CA . ARG A 1 70 ? 32.094 -3.363 -25.832 1.00 79.19 70 ARG A CA 1
ATOM 544 C C . ARG A 1 70 ? 33.394 -3.689 -25.093 1.00 79.19 70 ARG A C 1
ATOM 546 O O . ARG A 1 70 ? 34.476 -3.516 -25.643 1.00 79.19 70 ARG A O 1
ATOM 553 N N . THR A 1 71 ? 33.294 -4.164 -23.852 1.00 74.44 71 THR A N 1
ATOM 554 C CA . THR A 1 71 ? 34.449 -4.479 -22.990 1.00 74.44 71 THR A CA 1
ATOM 555 C C . THR A 1 71 ? 34.959 -5.919 -23.132 1.00 74.44 71 THR A C 1
ATOM 557 O O . THR A 1 71 ? 36.119 -6.181 -22.817 1.00 74.44 71 THR A O 1
ATOM 560 N N . GLY A 1 72 ? 34.133 -6.850 -23.627 1.00 64.75 72 GLY A N 1
ATOM 561 C CA . GLY A 1 72 ? 34.457 -8.278 -23.766 1.00 64.75 72 GLY A CA 1
ATOM 562 C C . GLY A 1 72 ? 35.065 -8.719 -25.109 1.00 64.75 72 GLY A C 1
ATOM 563 O O . GLY A 1 72 ? 35.423 -9.889 -25.254 1.00 64.75 72 GLY A O 1
ATOM 564 N N . GLY A 1 73 ? 35.180 -7.830 -26.104 1.00 57.44 73 GLY A N 1
ATOM 565 C CA . GLY A 1 73 ? 35.697 -8.154 -27.441 1.00 57.44 73 GLY A CA 1
ATOM 566 C C . GLY A 1 73 ? 37.230 -8.258 -27.508 1.00 57.44 73 GLY A C 1
ATOM 567 O O . GLY A 1 73 ? 37.937 -7.284 -27.278 1.00 57.44 73 GLY A O 1
ATOM 568 N N . ALA A 1 74 ? 37.760 -9.429 -27.882 1.00 45.94 74 ALA A N 1
ATOM 569 C CA . ALA A 1 74 ? 39.203 -9.705 -27.995 1.00 45.94 74 ALA A CA 1
ATOM 570 C C . ALA A 1 74 ? 39.874 -9.196 -29.296 1.00 45.94 74 ALA A C 1
ATOM 572 O O . ALA A 1 74 ? 41.022 -9.540 -29.574 1.00 45.94 74 ALA A O 1
ATOM 573 N N . THR A 1 75 ? 39.190 -8.380 -30.099 1.00 48.78 75 THR A N 1
ATOM 574 C CA . THR A 1 75 ? 39.743 -7.745 -31.304 1.00 48.78 75 THR A CA 1
ATOM 575 C C . THR A 1 75 ? 39.377 -6.266 -31.290 1.00 48.78 75 THR A C 1
ATOM 577 O O . THR A 1 75 ? 38.204 -5.918 -31.406 1.00 48.78 75 THR A O 1
ATOM 580 N N . GLN A 1 76 ? 40.384 -5.409 -31.110 1.00 50.50 76 GLN A N 1
ATOM 581 C CA . GLN A 1 76 ? 40.282 -3.954 -31.234 1.00 50.50 76 GLN A CA 1
ATOM 582 C C . GLN A 1 76 ? 40.013 -3.593 -32.699 1.00 50.50 76 GLN A C 1
ATOM 584 O O . GLN A 1 76 ? 40.945 -3.358 -33.461 1.00 50.50 76 GLN A O 1
ATOM 589 N N . ASP A 1 77 ? 38.747 -3.612 -33.106 1.00 58.47 77 ASP A N 1
ATOM 590 C CA . ASP A 1 77 ? 38.307 -2.881 -34.291 1.00 58.47 77 ASP A CA 1
ATOM 591 C C . ASP A 1 77 ? 37.680 -1.575 -33.789 1.00 58.47 77 ASP A C 1
ATOM 593 O O . ASP A 1 77 ? 36.579 -1.572 -33.226 1.00 58.47 77 ASP A O 1
ATOM 597 N N . ASP A 1 78 ? 38.439 -0.478 -33.885 1.00 60.97 78 ASP A N 1
ATOM 598 C CA . ASP A 1 78 ? 38.130 0.802 -33.228 1.00 60.97 78 ASP A CA 1
ATOM 599 C C . ASP A 1 78 ? 36.734 1.331 -33.613 1.00 60.97 78 ASP A C 1
ATOM 601 O O . ASP A 1 78 ? 36.026 1.893 -32.774 1.00 60.97 78 ASP A O 1
ATOM 605 N N . GLY A 1 79 ? 36.283 1.058 -34.845 1.00 64.81 79 GLY A N 1
ATOM 606 C CA . GLY A 1 79 ? 34.978 1.493 -35.355 1.00 64.81 79 GLY A CA 1
ATOM 607 C C . GLY A 1 79 ? 33.768 0.820 -34.690 1.00 64.81 79 GLY A C 1
ATOM 608 O O . GLY A 1 79 ? 32.748 1.473 -34.471 1.00 64.81 79 GLY A O 1
ATOM 609 N N . ASN A 1 80 ? 33.865 -0.459 -34.306 1.00 73.44 80 ASN A N 1
ATOM 610 C CA . ASN A 1 80 ? 32.758 -1.162 -33.637 1.00 73.44 80 ASN A CA 1
ATOM 611 C C . ASN A 1 80 ? 32.624 -0.726 -32.172 1.00 73.44 80 ASN A C 1
ATOM 613 O O . ASN A 1 80 ? 31.514 -0.595 -31.651 1.00 73.44 80 ASN A O 1
ATOM 617 N N . SER A 1 81 ? 33.758 -0.462 -31.516 1.00 77.81 81 SER A N 1
ATOM 618 C CA . SER A 1 81 ? 33.795 0.077 -30.153 1.00 77.81 81 SER A CA 1
ATOM 619 C C . SER A 1 81 ? 33.187 1.482 -30.089 1.00 77.81 81 SER A C 1
ATOM 621 O O . SER A 1 81 ? 32.420 1.780 -29.172 1.00 77.81 81 SER A O 1
ATOM 623 N N . GLU A 1 82 ? 33.460 2.323 -31.093 1.00 82.75 82 GLU A N 1
ATOM 624 C CA . GLU A 1 82 ? 32.872 3.660 -31.219 1.00 82.75 82 GLU A CA 1
ATOM 625 C C . GLU A 1 82 ? 31.359 3.606 -31.486 1.00 82.75 82 GLU A C 1
ATOM 627 O O . GLU A 1 82 ? 30.589 4.322 -30.840 1.00 82.75 82 GLU A O 1
ATOM 632 N N . LEU A 1 83 ? 30.903 2.709 -32.371 1.00 84.38 83 LEU A N 1
ATOM 633 C CA . LEU A 1 83 ? 29.475 2.486 -32.616 1.00 84.38 83 LEU A CA 1
ATOM 634 C C . LEU A 1 83 ? 28.747 2.069 -31.331 1.00 84.38 83 LEU A C 1
ATOM 636 O O . LEU A 1 83 ? 27.755 2.696 -30.963 1.00 84.38 83 LEU A O 1
ATOM 640 N N . LEU A 1 84 ? 29.249 1.052 -30.621 1.00 84.50 84 LEU A N 1
ATOM 641 C CA . LEU A 1 84 ? 28.662 0.612 -29.353 1.00 84.50 84 LEU A CA 1
ATOM 642 C C . LEU A 1 84 ? 28.688 1.716 -28.297 1.00 84.50 84 LEU A C 1
ATOM 644 O O . LEU A 1 84 ? 27.690 1.889 -27.607 1.00 84.50 84 LEU A O 1
ATOM 648 N N . GLY A 1 85 ? 29.767 2.497 -28.198 1.00 84.94 85 GLY A N 1
ATOM 649 C CA . GLY A 1 85 ? 29.838 3.646 -27.291 1.00 84.94 85 GLY A CA 1
ATOM 650 C C . GLY A 1 85 ? 28.733 4.671 -27.561 1.00 84.94 85 GLY A C 1
ATOM 651 O O . GLY A 1 85 ? 28.041 5.098 -26.639 1.00 84.94 85 GLY A O 1
ATOM 652 N N . ASN A 1 86 ? 28.490 4.993 -28.834 1.00 87.81 86 ASN A N 1
ATOM 653 C CA . ASN A 1 86 ? 27.410 5.895 -29.237 1.00 87.81 86 ASN A CA 1
ATOM 654 C C . ASN A 1 86 ? 26.013 5.319 -28.945 1.00 87.81 86 ASN A C 1
ATOM 656 O O . ASN A 1 86 ? 25.108 6.064 -28.559 1.00 87.81 86 ASN A O 1
ATOM 660 N N . LEU A 1 87 ? 25.820 4.007 -29.120 1.00 88.56 87 LEU A N 1
ATOM 661 C CA . LEU A 1 87 ? 24.559 3.331 -28.796 1.00 88.56 87 LEU A CA 1
ATOM 662 C C . LEU A 1 87 ? 24.327 3.280 -27.281 1.00 88.56 87 LEU A C 1
ATOM 664 O O . LEU A 1 87 ? 23.225 3.584 -26.832 1.00 88.56 87 LEU A O 1
ATOM 668 N N . VAL A 1 88 ? 25.356 2.958 -26.492 1.00 88.88 88 VAL A N 1
ATOM 669 C CA . VAL A 1 88 ? 25.304 2.962 -25.022 1.00 88.88 88 VAL A CA 1
ATOM 670 C C . VAL A 1 88 ? 24.968 4.358 -24.515 1.00 88.88 88 VAL A C 1
ATOM 672 O O . VAL A 1 88 ? 24.055 4.483 -23.705 1.00 88.88 88 VAL A O 1
ATOM 675 N N . GLN A 1 89 ? 25.617 5.406 -25.034 1.00 90.06 89 GLN A N 1
ATOM 676 C CA . GLN A 1 89 ? 25.298 6.783 -24.655 1.00 90.06 89 GLN A CA 1
ATOM 677 C C . GLN A 1 89 ? 23.839 7.122 -24.978 1.00 90.06 89 GLN A C 1
ATOM 679 O O . GLN A 1 89 ? 23.116 7.591 -24.109 1.00 90.06 89 GLN A O 1
ATOM 684 N N . SER A 1 90 ? 23.364 6.787 -26.182 1.00 90.12 90 SER A N 1
ATOM 685 C CA . SER A 1 90 ? 21.967 7.018 -26.572 1.00 90.12 90 SER A CA 1
ATOM 686 C C . SER A 1 90 ? 20.964 6.287 -25.669 1.00 90.12 90 SER A C 1
ATOM 688 O O . SER A 1 90 ? 19.898 6.828 -25.366 1.00 90.12 90 SER A O 1
ATOM 690 N N . LEU A 1 91 ? 21.274 5.056 -25.252 1.00 90.12 91 LEU A N 1
ATOM 691 C CA . LEU A 1 91 ? 20.426 4.280 -24.344 1.00 90.12 91 LEU A CA 1
ATOM 692 C C . LEU A 1 91 ? 20.478 4.829 -22.916 1.00 90.12 91 LEU A C 1
ATOM 694 O O . LEU A 1 91 ? 19.449 4.850 -22.249 1.00 90.12 91 LEU A O 1
ATOM 698 N N . MET A 1 92 ? 21.641 5.292 -22.451 1.00 88.38 92 MET A N 1
ATOM 699 C CA . MET A 1 92 ? 21.792 5.911 -21.132 1.00 88.38 92 MET A CA 1
ATOM 700 C C . MET A 1 92 ? 21.085 7.267 -21.061 1.00 88.38 92 MET A C 1
ATOM 702 O O . MET A 1 92 ? 20.354 7.503 -20.104 1.00 88.38 92 MET A O 1
ATOM 706 N N . ASP A 1 93 ? 21.185 8.097 -22.101 1.00 87.81 93 ASP A N 1
ATOM 707 C CA . ASP A 1 93 ? 20.451 9.365 -22.202 1.00 87.81 93 ASP A CA 1
ATOM 708 C C . ASP A 1 93 ? 18.936 9.115 -22.153 1.00 87.81 93 ASP A C 1
ATOM 710 O O . ASP A 1 93 ? 18.204 9.773 -21.409 1.00 87.81 93 ASP A O 1
ATOM 714 N N . SER A 1 94 ? 18.475 8.094 -22.886 1.00 86.06 94 SER A N 1
ATOM 715 C CA . SER A 1 94 ? 17.077 7.647 -22.860 1.00 86.06 94 SER A CA 1
ATOM 716 C C . SER A 1 94 ? 16.693 7.036 -21.512 1.00 86.06 94 SER A C 1
ATOM 718 O O . SER A 1 94 ? 15.547 7.131 -21.099 1.00 86.06 94 SER A O 1
ATOM 720 N N . ALA A 1 95 ? 17.620 6.426 -20.777 1.00 84.12 95 ALA A N 1
ATOM 721 C CA . ALA A 1 95 ? 17.346 5.925 -19.437 1.00 84.12 95 ALA A CA 1
ATOM 722 C C . ALA A 1 95 ? 17.250 7.039 -18.387 1.00 84.12 95 ALA A C 1
ATOM 724 O O . ALA A 1 95 ? 16.499 6.898 -17.418 1.00 84.12 95 ALA A O 1
ATOM 725 N N . GLU A 1 96 ? 18.020 8.114 -18.537 1.00 79.94 96 GLU A N 1
ATOM 726 C CA . GLU A 1 96 ? 17.936 9.304 -17.687 1.00 79.94 96 GLU A CA 1
ATOM 727 C C . GLU A 1 96 ? 16.666 10.109 -17.982 1.00 79.94 96 GLU A C 1
ATOM 729 O O . GLU A 1 96 ? 16.013 10.600 -17.058 1.00 79.94 96 GLU A O 1
ATOM 734 N N . HIS A 1 97 ? 16.263 10.150 -19.254 1.00 79.94 97 HIS A N 1
ATOM 735 C CA . HIS A 1 97 ? 15.067 10.834 -19.739 1.00 79.94 97 HIS A CA 1
ATOM 736 C C . HIS A 1 97 ? 14.126 9.845 -20.450 1.00 79.94 97 HIS A C 1
ATOM 738 O O . HIS A 1 97 ? 13.962 9.916 -21.670 1.00 79.94 97 HIS A O 1
ATOM 744 N N . PRO A 1 98 ? 13.488 8.915 -19.706 1.00 81.94 98 PRO A N 1
ATOM 745 C CA . PRO A 1 98 ? 12.687 7.846 -20.296 1.00 81.94 98 PRO A CA 1
ATOM 746 C C . PRO A 1 98 ? 11.502 8.398 -21.094 1.00 81.94 98 PRO A C 1
ATOM 748 O O . PRO A 1 98 ? 10.744 9.215 -20.542 1.00 81.94 98 PRO A O 1
ATOM 751 N N . PRO A 1 99 ? 11.311 7.944 -22.352 1.00 81.00 99 PRO A N 1
ATOM 752 C CA . PRO A 1 99 ? 10.162 8.327 -23.157 1.00 81.00 99 PRO A CA 1
ATOM 753 C C . PRO A 1 99 ? 8.864 7.810 -22.529 1.00 81.00 99 PRO A C 1
ATOM 755 O O . PRO A 1 99 ? 8.854 6.860 -21.746 1.00 81.00 99 PRO A O 1
ATOM 758 N N . THR A 1 100 ? 7.751 8.462 -22.861 1.00 73.19 100 THR A N 1
ATOM 759 C CA . THR A 1 100 ? 6.429 8.112 -22.318 1.00 73.19 100 THR A CA 1
ATOM 760 C C . THR A 1 100 ? 5.910 6.775 -22.849 1.00 73.19 100 THR A C 1
ATOM 762 O O . THR A 1 100 ? 5.233 6.051 -22.125 1.00 73.19 100 THR A O 1
ATOM 765 N N . GLU A 1 101 ? 6.232 6.449 -24.099 1.00 77.12 101 GLU A N 1
ATOM 766 C CA . GLU A 1 101 ? 5.897 5.191 -24.765 1.00 77.12 101 GLU A CA 1
ATOM 767 C C . GLU A 1 101 ? 7.158 4.650 -25.440 1.00 77.12 101 GLU A C 1
ATOM 769 O O . GLU A 1 101 ? 7.997 5.419 -25.918 1.00 77.12 101 GLU A O 1
ATOM 774 N N . VAL A 1 102 ? 7.302 3.326 -25.472 1.00 82.62 102 VAL A N 1
ATOM 775 C CA . VAL A 1 102 ? 8.408 2.687 -26.184 1.00 82.62 102 VAL A CA 1
ATOM 776 C C . VAL A 1 102 ? 8.033 2.634 -27.659 1.00 82.62 102 VAL A C 1
ATOM 778 O O . VAL A 1 102 ? 7.128 1.905 -28.060 1.00 82.62 102 VAL A O 1
ATOM 781 N N . GLU A 1 103 ? 8.736 3.406 -28.487 1.00 75.25 103 GLU A N 1
ATOM 782 C CA . GLU A 1 103 ? 8.486 3.484 -29.936 1.00 75.25 103 GLU A CA 1
ATOM 783 C C . GLU A 1 103 ? 9.103 2.312 -30.713 1.00 75.25 103 GLU A C 1
ATOM 785 O O . GLU A 1 103 ? 9.425 2.429 -31.893 1.00 75.25 103 GLU A O 1
ATOM 790 N N . GLY A 1 104 ? 9.295 1.182 -30.040 1.00 80.75 104 GLY A N 1
ATOM 791 C CA . GLY A 1 104 ? 9.858 -0.024 -30.608 1.00 80.75 104 GLY A CA 1
ATOM 792 C C . GLY A 1 104 ? 9.035 -0.599 -31.755 1.00 80.75 104 GLY A C 1
ATOM 793 O O . GLY A 1 104 ? 7.861 -0.296 -31.978 1.00 80.75 104 GLY A O 1
ATOM 794 N N . VAL A 1 105 ? 9.692 -1.471 -32.496 1.00 82.31 105 VAL A N 1
ATOM 795 C CA . VAL A 1 105 ? 9.146 -2.171 -33.643 1.00 82.31 105 VAL A CA 1
ATOM 796 C C . VAL A 1 105 ? 8.477 -3.473 -33.199 1.00 82.31 105 VAL A C 1
ATOM 798 O O . VAL A 1 105 ? 8.996 -4.179 -32.334 1.00 82.31 105 VAL A O 1
ATOM 801 N N . SER A 1 106 ? 7.331 -3.808 -33.801 1.00 80.94 106 SER A N 1
ATOM 802 C CA . SER A 1 106 ? 6.558 -4.994 -33.418 1.00 80.94 106 SER A CA 1
ATOM 803 C C . SER A 1 106 ? 7.223 -6.306 -33.853 1.00 80.94 106 SER A C 1
ATOM 805 O O . SER A 1 106 ? 8.011 -6.345 -34.805 1.00 80.94 106 SER A O 1
ATOM 807 N N . ASP A 1 107 ? 6.864 -7.406 -33.184 1.00 81.38 107 ASP A N 1
ATOM 808 C CA . ASP A 1 107 ? 7.385 -8.741 -33.509 1.00 81.38 107 ASP A CA 1
ATOM 809 C C . ASP A 1 107 ? 7.034 -9.164 -34.944 1.00 81.38 107 ASP A C 1
ATOM 811 O O . ASP A 1 107 ? 7.835 -9.815 -35.617 1.00 81.38 107 ASP A O 1
ATOM 815 N N . GLU A 1 108 ? 5.874 -8.743 -35.461 1.00 81.81 108 GLU A N 1
ATOM 816 C CA . GLU A 1 108 ? 5.464 -9.027 -36.839 1.00 81.81 108 GLU A CA 1
ATOM 817 C C . GLU A 1 108 ? 6.387 -8.358 -37.861 1.00 81.81 108 GLU A C 1
ATOM 819 O O . GLU A 1 108 ? 6.690 -8.952 -38.896 1.00 81.81 108 GLU A O 1
ATOM 824 N N . PHE A 1 109 ? 6.860 -7.141 -37.581 1.00 84.69 109 PHE A N 1
ATOM 825 C CA . PHE A 1 109 ? 7.811 -6.464 -38.458 1.00 84.69 109 PHE A CA 1
ATOM 826 C C . PHE A 1 109 ? 9.187 -7.128 -38.392 1.00 84.69 109 PHE A C 1
ATOM 828 O O . PHE A 1 109 ? 9.799 -7.357 -39.435 1.00 84.69 109 PHE A O 1
ATOM 835 N N . ILE A 1 110 ? 9.664 -7.486 -37.194 1.00 85.12 110 ILE A N 1
ATOM 836 C CA . ILE A 1 110 ? 10.947 -8.189 -37.030 1.00 85.12 110 ILE A CA 1
ATOM 837 C C . ILE A 1 110 ? 10.921 -9.522 -37.796 1.00 85.12 110 ILE A C 1
ATOM 839 O O . ILE A 1 110 ? 11.877 -9.857 -38.497 1.00 85.12 110 ILE A O 1
ATOM 843 N N . ALA A 1 111 ? 9.800 -10.248 -37.748 1.00 83.81 111 ALA A N 1
ATOM 844 C CA . ALA A 1 111 ? 9.613 -11.495 -38.487 1.00 83.81 111 ALA A CA 1
ATOM 845 C C . ALA A 1 111 ? 9.628 -11.320 -40.020 1.00 83.81 111 ALA A C 1
ATOM 847 O O . ALA A 1 111 ? 9.978 -12.263 -40.735 1.00 83.81 111 ALA A O 1
ATOM 848 N N . GLN A 1 112 ? 9.268 -10.135 -40.525 1.00 85.38 112 GLN A N 1
ATOM 849 C CA . GLN A 1 112 ? 9.234 -9.801 -41.955 1.00 85.38 112 GLN A CA 1
ATOM 850 C C . GLN A 1 112 ? 10.571 -9.282 -42.511 1.00 85.38 112 GLN A C 1
ATOM 852 O O . GLN A 1 112 ? 10.672 -9.067 -43.722 1.00 85.38 112 GLN A O 1
ATOM 857 N N . LEU A 1 113 ? 11.595 -9.087 -41.672 1.00 86.88 113 LEU A N 1
ATOM 858 C CA . LEU A 1 113 ? 12.915 -8.642 -42.127 1.00 86.88 113 LEU A CA 1
ATOM 859 C C . LEU A 1 113 ? 13.533 -9.624 -43.138 1.00 86.88 113 LEU A C 1
ATOM 861 O O . LEU A 1 113 ? 13.399 -10.846 -43.025 1.00 86.88 113 LEU A O 1
ATOM 865 N N . GLU A 1 114 ? 14.249 -9.086 -44.132 1.00 88.56 114 GLU A N 1
ATOM 866 C CA . GLU A 1 114 ? 14.894 -9.893 -45.171 1.00 88.56 114 GLU A CA 1
ATOM 867 C C . GLU A 1 114 ? 15.995 -10.765 -44.548 1.00 88.56 114 GLU A C 1
ATOM 869 O O . GLU A 1 114 ? 16.984 -10.253 -44.022 1.00 88.56 114 GLU A O 1
ATOM 874 N N . ARG A 1 115 ? 15.846 -12.093 -44.630 1.00 89.38 115 ARG A N 1
ATOM 875 C CA . ARG A 1 115 ? 16.849 -13.057 -44.154 1.00 89.38 115 ARG A CA 1
ATOM 876 C C . ARG A 1 115 ? 17.908 -13.303 -45.222 1.00 89.38 115 ARG A C 1
ATOM 878 O O . ARG A 1 115 ? 17.575 -13.627 -46.362 1.00 89.38 115 ARG A O 1
ATOM 885 N N . ILE A 1 116 ? 19.181 -13.221 -44.842 1.00 87.31 116 ILE A N 1
ATOM 886 C CA . ILE A 1 116 ? 20.301 -13.474 -45.752 1.00 87.31 116 ILE A CA 1
ATOM 887 C C . ILE A 1 116 ? 20.622 -14.976 -45.775 1.00 87.31 116 ILE A C 1
ATOM 889 O O . ILE A 1 116 ? 20.971 -15.547 -44.743 1.00 87.31 116 ILE A O 1
ATOM 893 N N . PRO A 1 117 ? 20.540 -15.654 -46.936 1.00 85.38 117 PRO A N 1
ATOM 894 C CA . PRO A 1 117 ? 20.877 -17.071 -47.025 1.00 85.38 117 PRO A CA 1
ATOM 895 C C . PRO A 1 117 ? 22.360 -17.330 -46.732 1.00 85.38 117 PRO A C 1
ATOM 897 O O . PRO A 1 117 ? 23.224 -16.630 -47.263 1.00 85.38 117 PRO A O 1
ATOM 900 N N . LYS A 1 118 ? 22.673 -18.422 -46.020 1.00 83.38 118 LYS A N 1
ATOM 901 C CA . LYS A 1 118 ? 24.053 -18.853 -45.705 1.00 83.38 118 LYS A CA 1
ATOM 902 C C . LYS A 1 118 ? 24.988 -18.880 -46.925 1.00 83.38 118 LYS A C 1
ATOM 904 O O . LYS A 1 118 ? 26.108 -18.390 -46.858 1.00 83.38 118 LYS A O 1
ATOM 909 N N . LYS A 1 119 ? 24.484 -19.322 -48.084 1.00 83.62 119 LYS A N 1
ATOM 910 C CA . LYS A 1 119 ? 25.224 -19.336 -49.365 1.00 83.62 119 LYS A CA 1
ATOM 911 C C . LYS A 1 119 ? 25.720 -17.958 -49.822 1.00 83.62 119 LYS A C 1
ATOM 913 O O . LYS A 1 119 ? 26.638 -17.883 -50.633 1.00 83.62 119 LYS A O 1
ATOM 918 N N . GLN A 1 120 ? 25.064 -16.873 -49.406 1.00 83.38 120 GLN A N 1
ATOM 919 C CA . GLN A 1 120 ? 25.506 -15.508 -49.706 1.00 83.38 120 GLN A CA 1
ATOM 920 C C . GLN A 1 120 ? 26.610 -15.061 -48.743 1.00 83.38 120 GLN A C 1
ATOM 922 O O . GLN A 1 120 ? 27.557 -14.421 -49.194 1.00 83.38 120 GLN A O 1
ATOM 927 N N . LEU A 1 121 ? 26.524 -15.454 -47.469 1.00 82.50 121 LEU A N 1
ATOM 928 C CA . LEU A 1 121 ? 27.545 -15.182 -46.450 1.00 82.50 121 LEU A CA 1
ATOM 929 C C . LEU A 1 121 ? 28.854 -15.929 -46.757 1.00 82.50 121 LEU A C 1
ATOM 931 O O . LEU A 1 121 ? 29.929 -15.350 -46.681 1.00 82.50 121 LEU A O 1
ATOM 935 N N . GLU A 1 122 ? 28.777 -17.171 -47.243 1.00 81.81 122 GLU A N 1
ATOM 936 C CA . GLU A 1 122 ? 29.945 -17.968 -47.671 1.00 81.81 122 GLU A CA 1
ATOM 937 C C . GLU A 1 122 ? 30.763 -17.315 -48.803 1.00 81.81 122 GLU A C 1
ATOM 939 O O . GLU A 1 122 ? 31.947 -17.602 -48.959 1.00 81.81 122 GLU A O 1
ATOM 944 N N . ARG A 1 123 ? 30.162 -16.415 -49.598 1.00 81.44 123 ARG A N 1
ATOM 945 C CA . ARG A 1 123 ? 30.872 -15.679 -50.663 1.00 81.44 123 ARG A CA 1
ATOM 946 C C . ARG A 1 123 ? 31.750 -14.548 -50.124 1.00 81.44 123 ARG A C 1
ATOM 948 O O . ARG A 1 123 ? 32.599 -14.055 -50.864 1.00 81.44 123 ARG A O 1
ATOM 955 N N . LYS A 1 124 ? 31.516 -14.108 -48.885 1.00 80.44 124 LYS A N 1
ATOM 956 C CA . LYS A 1 124 ? 32.258 -13.052 -48.187 1.00 80.44 124 LYS A CA 1
ATOM 957 C C . LYS A 1 124 ? 32.467 -13.473 -46.722 1.00 80.44 124 LYS A C 1
ATOM 959 O O . LYS A 1 124 ? 31.740 -12.997 -45.852 1.00 80.44 124 LYS A O 1
ATOM 964 N N . PRO A 1 125 ? 33.432 -14.368 -46.447 1.00 75.88 125 PRO A N 1
ATOM 965 C CA . PRO A 1 125 ? 33.597 -14.971 -45.124 1.00 75.88 125 PRO A CA 1
ATOM 966 C C . PRO A 1 125 ? 34.031 -13.979 -44.035 1.00 75.88 125 PRO A C 1
ATOM 968 O O . PRO A 1 125 ? 33.805 -14.245 -42.860 1.00 75.88 125 PRO A O 1
ATOM 971 N N . ASP A 1 126 ? 34.580 -12.824 -44.420 1.00 78.69 126 ASP A N 1
ATOM 972 C CA . ASP A 1 126 ? 35.083 -11.801 -43.494 1.00 78.69 126 ASP A CA 1
ATOM 973 C C . ASP A 1 126 ? 33.981 -10.878 -42.934 1.00 78.69 126 ASP A C 1
ATOM 975 O O . ASP A 1 126 ? 34.273 -9.889 -42.267 1.00 78.69 126 ASP A O 1
ATOM 979 N N . GLN A 1 127 ? 32.704 -11.149 -43.223 1.00 82.50 127 GLN A N 1
ATOM 980 C CA . GLN A 1 127 ? 31.601 -10.345 -42.696 1.00 82.50 127 GLN A CA 1
ATOM 981 C C . GLN A 1 127 ? 31.299 -10.697 -41.234 1.00 82.50 127 GLN A C 1
ATOM 983 O O . GLN A 1 127 ? 31.019 -11.852 -40.897 1.00 82.50 127 GLN A O 1
ATOM 988 N N . SER A 1 128 ? 31.289 -9.675 -40.383 1.00 86.88 128 SER A N 1
ATOM 989 C CA . SER A 1 128 ? 30.954 -9.761 -38.962 1.00 86.88 128 SER A CA 1
ATOM 990 C C . SER A 1 128 ? 29.739 -8.903 -38.615 1.00 86.88 128 SER A C 1
ATOM 992 O O . SER A 1 128 ? 29.362 -7.983 -39.346 1.00 86.88 128 SER A O 1
ATOM 994 N N . CYS A 1 129 ? 29.094 -9.221 -37.492 1.00 85.50 129 CYS A N 1
ATOM 995 C CA . CYS A 1 129 ? 27.989 -8.421 -36.979 1.00 85.50 129 CYS A CA 1
ATOM 996 C C . CYS A 1 129 ? 28.507 -7.087 -36.409 1.00 85.50 129 CYS A C 1
ATOM 998 O O . CYS A 1 129 ? 29.339 -7.125 -35.504 1.00 85.50 129 CYS A O 1
ATOM 1000 N N . PRO A 1 130 ? 27.964 -5.921 -36.812 1.00 84.50 130 PRO A N 1
ATOM 1001 C CA . PRO A 1 130 ? 28.407 -4.624 -36.281 1.00 84.50 130 PRO A CA 1
ATOM 1002 C C . PRO A 1 130 ? 2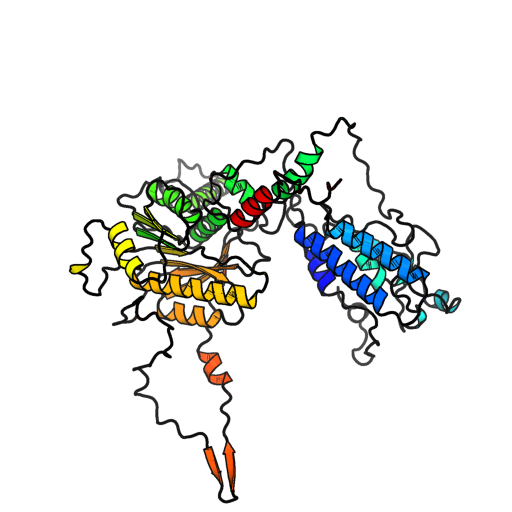8.178 -4.422 -34.771 1.00 84.50 130 PRO A C 1
ATOM 1004 O O . PRO A 1 130 ? 28.793 -3.547 -34.176 1.00 84.50 130 PRO A O 1
ATOM 1007 N N . ILE A 1 131 ? 27.286 -5.205 -34.145 1.00 83.38 131 ILE A N 1
ATOM 1008 C CA . ILE A 1 131 ? 26.953 -5.085 -32.713 1.00 83.38 131 ILE A CA 1
ATOM 1009 C C . ILE A 1 131 ? 27.846 -5.987 -31.855 1.00 83.38 131 ILE A C 1
ATOM 1011 O O . ILE A 1 131 ? 28.425 -5.519 -30.885 1.00 83.38 131 ILE A O 1
ATOM 1015 N N . CYS A 1 132 ? 27.964 -7.281 -32.180 1.00 79.62 132 CYS A N 1
ATOM 1016 C CA . CYS A 1 132 ? 28.759 -8.216 -31.369 1.00 79.62 132 CYS A CA 1
ATOM 1017 C C . CYS A 1 132 ? 30.174 -8.478 -31.907 1.00 79.62 132 CYS A C 1
ATOM 1019 O O . CYS A 1 132 ? 30.921 -9.218 -31.278 1.00 79.62 132 CYS A O 1
ATOM 1021 N N . ALA A 1 133 ? 30.531 -7.915 -33.067 1.00 79.69 133 ALA A N 1
ATOM 1022 C CA . ALA A 1 133 ? 31.804 -8.094 -33.774 1.00 79.69 133 ALA A CA 1
ATOM 1023 C C . ALA A 1 133 ? 32.175 -9.547 -34.149 1.00 79.69 133 ALA A C 1
ATOM 1025 O O . ALA A 1 133 ? 33.238 -9.777 -34.723 1.00 79.69 133 ALA A O 1
ATOM 1026 N N . ASN A 1 134 ? 31.304 -10.528 -33.893 1.00 81.06 134 ASN A N 1
ATOM 1027 C CA . ASN A 1 134 ? 31.564 -11.923 -34.243 1.00 81.06 134 ASN A CA 1
ATOM 1028 C C . ASN A 1 134 ? 31.336 -12.169 -35.749 1.00 81.06 134 ASN A C 1
ATOM 1030 O O . ASN A 1 134 ? 30.361 -11.644 -36.310 1.00 81.06 134 ASN A O 1
ATOM 1034 N N . PRO A 1 135 ? 32.186 -12.975 -36.413 1.00 85.00 135 PRO A N 1
ATOM 1035 C CA . PRO A 1 135 ? 31.961 -13.427 -37.784 1.00 85.00 135 PRO A CA 1
ATOM 1036 C C . PRO A 1 135 ? 30.648 -14.204 -37.917 1.00 85.00 135 PRO A C 1
ATOM 1038 O O . PRO A 1 135 ? 30.364 -15.097 -37.120 1.00 85.00 135 PRO A O 1
ATOM 1041 N N . PHE A 1 136 ? 29.858 -13.930 -38.959 1.00 85.06 136 PHE A N 1
ATOM 1042 C CA . PHE A 1 136 ? 28.560 -14.601 -39.120 1.00 85.06 136 PHE A CA 1
ATOM 1043 C C . PHE A 1 136 ? 28.687 -16.116 -39.326 1.00 85.06 136 PHE A C 1
ATOM 1045 O O . PHE A 1 136 ? 27.809 -16.863 -38.920 1.00 85.06 136 PHE A O 1
ATOM 1052 N N . LEU A 1 137 ? 29.765 -16.585 -39.959 1.00 83.56 137 LEU A N 1
ATOM 1053 C CA . LEU A 1 137 ? 29.969 -18.007 -40.261 1.00 83.56 137 LEU A CA 1
ATOM 1054 C C . LEU A 1 137 ? 30.542 -18.820 -39.087 1.00 83.56 137 LEU A C 1
ATOM 1056 O O . LEU A 1 137 ? 30.765 -20.018 -39.248 1.00 83.56 137 LEU A O 1
ATOM 1060 N N . GLU A 1 138 ? 30.788 -18.191 -37.932 1.00 79.81 138 GLU A N 1
ATOM 1061 C CA . GLU A 1 138 ? 31.180 -18.897 -36.705 1.00 79.81 138 GLU A CA 1
ATOM 1062 C C . GLU A 1 138 ? 30.009 -19.716 -36.127 1.00 79.81 138 GLU A C 1
ATOM 1064 O O . GLU A 1 138 ? 30.224 -20.770 -35.532 1.00 79.81 138 GLU A O 1
ATOM 1069 N N . ASP A 1 139 ? 28.767 -19.282 -36.372 1.00 75.19 139 ASP A N 1
ATOM 1070 C CA . ASP A 1 139 ? 27.552 -20.014 -36.008 1.00 75.19 139 ASP A CA 1
ATOM 1071 C C . ASP A 1 139 ? 27.213 -21.086 -37.072 1.00 75.19 139 ASP A C 1
ATOM 1073 O O . ASP A 1 139 ? 27.128 -20.773 -38.269 1.00 75.19 139 ASP A O 1
ATOM 1077 N N . PRO A 1 140 ? 26.980 -22.359 -36.687 1.00 74.56 140 PRO A N 1
ATOM 1078 C CA . PRO A 1 140 ? 26.478 -23.390 -37.595 1.00 74.56 140 PRO A CA 1
ATOM 1079 C C . PRO A 1 140 ? 25.176 -23.007 -38.329 1.00 74.56 140 PRO A C 1
ATOM 1081 O O . PRO A 1 140 ? 25.012 -23.376 -39.506 1.00 74.56 140 PRO A O 1
ATOM 1084 N N . HIS A 1 141 ? 24.295 -22.237 -37.678 1.00 78.00 141 HIS A N 1
ATOM 1085 C CA . HIS A 1 141 ? 22.967 -21.823 -38.144 1.00 78.00 141 HIS A CA 1
ATOM 1086 C C . HIS A 1 141 ? 22.782 -20.292 -38.074 1.00 78.00 141 HIS A C 1
ATOM 1088 O O . HIS A 1 141 ? 21.941 -19.802 -37.322 1.00 78.00 141 HIS A O 1
ATOM 1094 N N . PRO A 1 142 ? 23.510 -19.508 -38.891 1.00 79.44 142 PRO A N 1
ATOM 1095 C CA . PRO A 1 142 ? 23.541 -18.059 -38.737 1.00 79.44 142 PRO A CA 1
ATOM 1096 C C . PRO A 1 142 ? 22.201 -17.412 -39.104 1.00 79.44 142 PRO A C 1
ATOM 1098 O O . PRO A 1 142 ? 21.721 -17.529 -40.237 1.00 79.44 142 PRO A O 1
ATOM 1101 N N . LEU A 1 143 ? 21.614 -16.684 -38.153 1.00 85.38 143 LEU A N 1
ATOM 1102 C CA . LEU A 1 143 ? 20.361 -15.948 -38.326 1.00 85.38 143 LEU A CA 1
ATOM 1103 C C . LEU A 1 143 ? 20.636 -14.476 -38.638 1.00 85.38 143 LEU A C 1
ATOM 1105 O O . LEU A 1 143 ? 20.511 -13.603 -37.784 1.00 85.38 143 LEU A O 1
ATOM 1109 N N . VAL A 1 144 ? 20.999 -14.200 -39.892 1.00 88.88 144 VAL A N 1
ATOM 1110 C CA . VAL A 1 144 ? 21.336 -12.843 -40.348 1.00 88.88 144 VAL A CA 1
ATOM 1111 C C . VAL A 1 144 ? 20.150 -12.187 -41.047 1.00 88.88 144 VAL A C 1
ATOM 1113 O O . VAL A 1 144 ? 19.571 -12.752 -41.982 1.00 88.88 144 VAL A O 1
ATOM 1116 N N . VAL A 1 145 ? 19.820 -10.970 -40.623 1.00 90.50 145 VAL A N 1
ATOM 1117 C CA . VAL A 1 145 ? 18.761 -10.136 -41.201 1.00 90.50 145 VAL A CA 1
ATOM 1118 C C . VAL A 1 145 ? 19.318 -8.837 -41.767 1.00 90.50 145 VAL A C 1
ATOM 1120 O O . VAL A 1 145 ? 20.318 -8.312 -41.279 1.00 90.50 145 VAL A O 1
ATOM 1123 N N . ARG A 1 146 ? 18.658 -8.307 -42.798 1.00 90.94 146 ARG A N 1
ATOM 1124 C CA . ARG A 1 146 ? 18.953 -6.999 -43.390 1.00 90.94 146 ARG A CA 1
ATOM 1125 C C . ARG A 1 146 ? 17.866 -5.989 -43.032 1.00 90.94 146 ARG A C 1
ATOM 1127 O O . ARG A 1 146 ? 16.679 -6.268 -43.201 1.00 90.94 146 ARG A O 1
ATOM 1134 N N . LEU A 1 147 ? 18.281 -4.800 -42.590 1.00 89.44 147 LEU A N 1
ATOM 1135 C CA . LEU A 1 147 ? 17.374 -3.671 -42.374 1.00 89.44 147 LEU A CA 1
ATOM 1136 C C . LEU A 1 147 ? 17.022 -2.973 -43.702 1.00 89.44 147 LEU A C 1
ATOM 1138 O O . LEU A 1 147 ? 17.874 -2.860 -44.583 1.00 89.44 147 LEU A O 1
ATOM 1142 N N . PRO A 1 148 ? 15.794 -2.445 -43.861 1.00 86.44 148 PRO A N 1
ATOM 1143 C CA . PRO A 1 148 ? 15.337 -1.859 -45.124 1.00 86.44 148 PRO A CA 1
ATOM 1144 C C . PRO A 1 148 ? 15.980 -0.505 -45.471 1.00 86.44 148 PRO A C 1
ATOM 1146 O O . PRO A 1 148 ? 15.818 -0.036 -46.596 1.00 86.44 148 PRO A O 1
ATOM 1149 N N . CYS A 1 149 ? 16.696 0.133 -44.538 1.00 86.31 149 CYS A N 1
ATOM 1150 C CA . CYS A 1 149 ? 17.323 1.440 -44.754 1.00 86.31 149 CYS A CA 1
ATOM 1151 C C . CYS A 1 149 ? 18.520 1.394 -45.719 1.00 86.31 149 CYS A C 1
ATOM 1153 O O . CYS A 1 149 ? 18.681 2.299 -46.538 1.00 86.31 149 CYS A O 1
ATOM 1155 N N . HIS A 1 150 ? 19.341 0.337 -45.678 1.00 86.50 150 HIS A N 1
ATOM 1156 C CA . HIS A 1 150 ? 20.508 0.213 -46.553 1.00 86.50 150 HIS A CA 1
ATOM 1157 C C . HIS A 1 150 ? 20.876 -1.247 -46.846 1.00 86.50 150 HIS A C 1
ATOM 1159 O O . HIS A 1 150 ? 20.696 -2.139 -46.020 1.00 86.50 150 HIS A O 1
ATOM 1165 N N . LYS A 1 151 ? 21.454 -1.502 -48.028 1.00 84.00 151 LYS A N 1
ATOM 1166 C CA . LYS A 1 151 ? 21.788 -2.863 -48.501 1.00 84.00 151 LYS A CA 1
ATOM 1167 C C . LYS A 1 151 ? 22.886 -3.552 -47.683 1.00 84.00 151 LYS A C 1
ATOM 1169 O O . LYS A 1 151 ? 22.906 -4.782 -47.617 1.00 84.00 151 LYS A O 1
ATOM 1174 N N . ASP A 1 152 ? 23.756 -2.762 -47.062 1.00 85.25 152 ASP A N 1
ATOM 1175 C CA . ASP A 1 152 ? 24.891 -3.241 -46.262 1.00 85.25 152 ASP A CA 1
ATOM 1176 C C . ASP A 1 152 ? 24.595 -3.294 -44.749 1.00 85.25 152 ASP A C 1
ATOM 1178 O O . ASP A 1 152 ? 25.447 -3.715 -43.975 1.00 85.25 152 ASP A O 1
ATOM 1182 N N . HIS A 1 153 ? 23.388 -2.915 -44.309 1.00 89.88 153 HIS A N 1
ATOM 1183 C CA . HIS A 1 153 ? 22.985 -2.966 -42.898 1.00 89.88 153 HIS A CA 1
ATOM 1184 C C . HIS A 1 153 ? 22.452 -4.352 -42.535 1.00 89.88 153 HIS A C 1
ATOM 1186 O O . HIS A 1 153 ? 21.241 -4.585 -42.468 1.00 89.88 153 HIS A O 1
ATOM 1192 N N . ILE A 1 154 ? 23.389 -5.281 -42.348 1.00 90.81 154 ILE A N 1
ATOM 1193 C CA . ILE A 1 154 ? 23.130 -6.669 -41.963 1.00 90.81 154 ILE A CA 1
ATOM 1194 C C . ILE A 1 154 ? 23.556 -6.925 -40.516 1.00 90.81 154 ILE A C 1
ATOM 1196 O O . ILE A 1 154 ? 24.626 -6.502 -40.084 1.00 90.81 154 ILE A O 1
ATOM 1200 N N . PHE A 1 155 ? 22.721 -7.638 -39.767 1.00 91.25 155 PHE A N 1
ATOM 1201 C CA . PHE A 1 155 ? 22.945 -7.927 -38.353 1.00 91.25 155 PHE A CA 1
ATOM 1202 C C . PHE A 1 155 ? 22.524 -9.349 -38.016 1.00 91.25 155 PHE A C 1
ATOM 1204 O O . PHE A 1 155 ? 21.675 -9.935 -38.687 1.00 91.25 155 PHE A O 1
ATOM 1211 N N . ASP A 1 156 ? 23.085 -9.878 -36.934 1.00 88.12 156 ASP A N 1
ATOM 1212 C CA . ASP A 1 156 ? 22.517 -11.046 -36.279 1.00 88.12 156 ASP A CA 1
ATOM 1213 C C . ASP A 1 156 ? 21.171 -10.658 -35.652 1.00 88.12 156 ASP A C 1
ATOM 1215 O O . ASP A 1 156 ? 21.068 -9.617 -34.990 1.00 88.12 156 ASP A O 1
ATOM 1219 N N . LEU A 1 157 ? 20.144 -11.478 -35.882 1.00 87.19 157 LEU A N 1
ATOM 1220 C CA . LEU A 1 157 ? 18.791 -11.251 -35.391 1.00 87.19 157 LEU A CA 1
ATOM 1221 C C . LEU A 1 157 ? 18.760 -11.071 -33.867 1.00 87.19 157 LEU A C 1
ATOM 1223 O O . LEU A 1 157 ? 18.055 -10.189 -33.380 1.00 87.19 157 LEU A O 1
ATOM 1227 N N . GLU A 1 158 ? 19.543 -11.842 -33.113 1.00 84.81 158 GLU A N 1
ATOM 1228 C CA . GLU A 1 158 ? 19.580 -11.750 -31.649 1.00 84.81 158 GLU A CA 1
ATOM 1229 C C . GLU A 1 158 ? 20.211 -10.443 -31.159 1.00 84.81 158 GLU A C 1
ATOM 1231 O O . GLU A 1 158 ? 19.853 -9.943 -30.095 1.00 84.81 158 GLU A O 1
ATOM 1236 N N . CYS A 1 159 ? 21.127 -9.861 -31.936 1.00 85.56 159 CYS A N 1
ATOM 1237 C CA . CYS A 1 159 ? 21.785 -8.605 -31.583 1.00 85.56 159 CYS A CA 1
ATOM 1238 C C . CYS A 1 159 ? 20.934 -7.380 -31.935 1.00 85.56 159 CYS A C 1
ATOM 1240 O O . CYS A 1 159 ? 20.944 -6.396 -31.198 1.00 85.56 159 CYS A O 1
ATOM 1242 N N . ILE A 1 160 ? 20.206 -7.423 -33.055 1.00 89.00 160 ILE A N 1
ATOM 1243 C CA . ILE A 1 160 ? 19.416 -6.279 -33.529 1.00 89.00 160 ILE A CA 1
ATOM 1244 C C . ILE A 1 160 ? 18.009 -6.226 -32.925 1.00 89.00 160 ILE A C 1
ATOM 1246 O O . ILE A 1 160 ? 17.481 -5.135 -32.717 1.00 89.00 160 ILE A O 1
ATOM 1250 N N . SER A 1 161 ? 17.405 -7.374 -32.597 1.00 88.31 161 SER A N 1
ATOM 1251 C CA . SER A 1 161 ? 16.036 -7.421 -32.054 1.00 88.31 161 SER A CA 1
ATOM 1252 C C . SER A 1 161 ? 15.862 -6.611 -30.760 1.00 88.31 161 SER A C 1
ATOM 1254 O O . SER A 1 161 ? 14.905 -5.841 -30.691 1.00 88.31 161 SER A O 1
ATOM 1256 N N . PRO A 1 162 ? 16.769 -6.688 -29.761 1.00 88.56 162 PRO A N 1
ATOM 1257 C CA . PRO A 1 162 ? 16.662 -5.890 -28.537 1.00 88.56 162 PRO A CA 1
ATOM 1258 C C . PRO A 1 162 ? 16.684 -4.382 -28.799 1.00 88.56 162 PRO A C 1
ATOM 1260 O O . PRO A 1 162 ? 15.923 -3.635 -28.188 1.00 88.56 162 PRO A O 1
ATOM 1263 N N . TRP A 1 163 ? 17.521 -3.936 -29.743 1.00 90.19 163 TRP A N 1
ATOM 1264 C CA . TRP A 1 163 ? 17.581 -2.533 -30.145 1.00 90.19 163 TRP A CA 1
ATOM 1265 C C . TRP A 1 163 ? 16.273 -2.088 -30.799 1.00 90.19 163 TRP A C 1
ATOM 1267 O O . TRP A 1 163 ? 15.708 -1.076 -30.392 1.00 90.19 163 TRP A O 1
ATOM 1277 N N . LEU A 1 164 ? 15.765 -2.867 -31.761 1.00 89.44 164 LEU A N 1
ATOM 1278 C CA . LEU A 1 164 ? 14.527 -2.553 -32.479 1.00 89.44 164 LEU A CA 1
ATOM 1279 C C . LEU A 1 164 ? 13.293 -2.571 -31.578 1.00 89.44 164 LEU A C 1
ATOM 1281 O O . LEU A 1 164 ? 12.358 -1.817 -31.814 1.00 89.44 164 LEU A O 1
ATOM 1285 N N . LYS A 1 165 ? 13.293 -3.396 -30.529 1.00 87.19 165 LYS A N 1
ATOM 1286 C CA . LYS A 1 165 ? 12.227 -3.434 -29.522 1.00 87.19 165 LYS A CA 1
ATOM 1287 C C . LYS A 1 165 ? 12.146 -2.175 -28.658 1.00 87.19 165 LYS A C 1
ATOM 1289 O O . LYS A 1 165 ? 11.081 -1.906 -28.120 1.00 87.19 165 LYS A O 1
ATOM 1294 N N . LEU A 1 166 ? 13.230 -1.405 -28.529 1.00 87.25 166 LEU A N 1
ATOM 1295 C CA . LEU A 1 166 ? 13.223 -0.122 -27.814 1.00 87.25 166 LEU A CA 1
ATOM 1296 C C . LEU A 1 166 ? 13.224 1.096 -28.744 1.00 87.25 166 LEU A C 1
ATOM 1298 O O . LEU A 1 166 ? 12.693 2.141 -28.377 1.00 87.25 166 LEU A O 1
ATOM 1302 N N . ASN A 1 167 ? 13.814 0.970 -29.933 1.00 88.38 167 ASN A N 1
ATOM 1303 C CA . ASN A 1 167 ? 14.059 2.079 -30.846 1.00 88.38 167 ASN A CA 1
ATOM 1304 C C . ASN A 1 167 ? 13.561 1.748 -32.262 1.00 88.38 167 ASN A C 1
ATOM 1306 O O . ASN A 1 167 ? 13.950 0.723 -32.823 1.00 88.38 167 ASN A O 1
ATOM 1310 N N . PRO A 1 168 ? 12.805 2.642 -32.922 1.00 86.75 168 PRO A N 1
ATOM 1311 C CA . PRO A 1 168 ? 12.350 2.438 -34.298 1.00 86.75 168 PRO A CA 1
ATOM 1312 C C . PRO A 1 168 ? 13.425 2.746 -35.348 1.00 86.75 168 PRO A C 1
ATOM 1314 O O . PRO A 1 168 ? 13.115 2.814 -36.537 1.00 86.75 168 PRO A O 1
ATOM 1317 N N . THR A 1 169 ? 14.667 3.001 -34.942 1.00 89.69 169 THR A N 1
ATOM 1318 C CA . THR A 1 169 ? 15.742 3.488 -35.809 1.00 89.69 169 THR A CA 1
ATOM 1319 C C . THR A 1 169 ? 16.814 2.432 -36.031 1.00 89.69 169 THR A C 1
ATOM 1321 O O . THR A 1 169 ? 17.064 1.573 -35.189 1.00 89.69 169 THR A O 1
ATOM 1324 N N . CYS A 1 170 ? 17.489 2.496 -37.174 1.00 89.31 170 CYS A N 1
ATOM 1325 C CA . CYS A 1 170 ? 18.662 1.665 -37.422 1.00 89.31 170 CYS A CA 1
ATOM 1326 C C . CYS A 1 170 ? 19.866 2.146 -36.578 1.00 89.31 170 CYS A C 1
ATOM 1328 O O . CYS A 1 170 ? 20.120 3.350 -36.512 1.00 89.31 170 CYS A O 1
ATOM 1330 N N . PRO A 1 171 ? 20.646 1.239 -35.959 1.00 88.31 171 PRO A N 1
ATOM 1331 C CA . PRO A 1 171 ? 21.765 1.616 -35.093 1.00 88.31 171 PRO A CA 1
ATOM 1332 C C . PRO A 1 171 ? 22.943 2.256 -35.847 1.00 88.31 171 PRO A C 1
ATOM 1334 O O . PRO A 1 171 ? 23.728 2.969 -35.232 1.00 88.31 171 PRO A O 1
ATOM 1337 N N . MET A 1 172 ? 23.075 2.032 -37.162 1.00 86.31 172 MET A N 1
ATOM 1338 C CA . MET A 1 172 ? 24.193 2.558 -37.963 1.00 86.31 172 MET A CA 1
ATOM 1339 C C . MET A 1 172 ? 23.926 3.949 -38.551 1.00 86.31 172 MET A C 1
ATOM 1341 O O . MET A 1 172 ? 24.804 4.804 -38.514 1.00 86.31 172 MET A O 1
ATOM 1345 N N . ASP A 1 173 ? 22.730 4.193 -39.093 1.00 87.00 173 ASP A N 1
ATOM 1346 C CA . ASP A 1 173 ? 22.391 5.437 -39.810 1.00 87.00 173 ASP A CA 1
ATOM 1347 C C . ASP A 1 173 ? 21.274 6.256 -39.145 1.00 87.00 173 ASP A C 1
ATOM 1349 O O . ASP A 1 173 ? 20.925 7.330 -39.634 1.00 87.00 173 ASP A O 1
ATOM 1353 N N . ARG A 1 174 ? 20.706 5.754 -38.039 1.00 85.44 174 ARG A N 1
ATOM 1354 C CA . ARG A 1 174 ? 19.591 6.351 -37.287 1.00 85.44 174 ARG A CA 1
ATOM 1355 C C . ARG A 1 174 ? 18.331 6.613 -38.122 1.00 85.44 174 ARG A C 1
ATOM 1357 O O . ARG A 1 174 ? 17.441 7.328 -37.662 1.00 85.44 174 ARG A O 1
ATOM 1364 N N . GLN A 1 175 ? 18.200 6.016 -39.311 1.00 85.31 175 GLN A N 1
ATOM 1365 C CA . GLN A 1 175 ? 16.985 6.152 -40.114 1.00 85.31 175 GLN A CA 1
ATOM 1366 C C . GLN A 1 175 ? 15.815 5.435 -39.441 1.00 85.31 175 GLN A C 1
ATOM 1368 O O . GLN A 1 175 ? 15.943 4.288 -39.006 1.00 85.31 175 GLN A O 1
ATOM 1373 N N . VAL A 1 176 ? 14.666 6.110 -39.378 1.00 84.38 176 VAL A N 1
ATOM 1374 C CA . VAL A 1 176 ? 13.426 5.561 -38.818 1.00 84.38 176 VAL A CA 1
ATOM 1375 C C . VAL A 1 176 ? 12.862 4.500 -39.766 1.00 84.38 176 VAL A C 1
ATOM 1377 O O . VAL A 1 176 ? 12.605 4.766 -40.940 1.00 84.38 176 VAL A O 1
ATOM 1380 N N . LEU A 1 177 ? 12.645 3.293 -39.248 1.00 83.38 177 LEU A N 1
ATOM 1381 C CA . LEU A 1 177 ? 12.155 2.134 -39.998 1.00 83.38 177 LEU A CA 1
ATOM 1382 C C . LEU A 1 177 ? 10.616 2.097 -40.095 1.00 83.38 177 LEU A C 1
ATOM 1384 O O . LEU A 1 177 ? 10.070 1.445 -40.984 1.00 83.38 177 LEU A O 1
ATOM 1388 N N . LEU A 1 178 ? 9.918 2.837 -39.224 1.00 71.31 178 LEU A N 1
ATOM 1389 C CA . LEU A 1 178 ? 8.460 3.005 -39.198 1.00 71.31 178 LEU A CA 1
ATOM 1390 C C . LEU A 1 178 ? 8.072 4.437 -39.609 1.00 71.31 178 LEU A C 1
ATOM 1392 O O . LEU A 1 178 ? 8.359 5.395 -38.898 1.00 71.31 178 LEU A O 1
ATOM 1396 N N . LYS A 1 179 ? 7.372 4.622 -40.735 1.00 55.84 179 LYS A N 1
ATOM 1397 C CA . LYS A 1 179 ? 6.817 5.946 -41.082 1.00 55.84 179 LYS A CA 1
ATOM 1398 C C . LYS A 1 179 ? 5.635 6.271 -40.159 1.00 55.84 179 LYS A C 1
ATOM 1400 O O . LYS A 1 179 ? 4.546 5.732 -40.350 1.00 55.84 179 LYS A O 1
ATOM 1405 N N . LYS A 1 180 ? 5.834 7.149 -39.172 1.00 43.09 180 LYS A N 1
ATOM 1406 C CA . LYS A 1 180 ? 4.756 7.684 -38.321 1.00 43.09 180 LYS A CA 1
ATOM 1407 C C . LYS A 1 180 ? 3.805 8.556 -39.159 1.00 43.09 180 LYS A C 1
ATOM 1409 O O . LYS A 1 180 ? 4.237 9.262 -40.067 1.00 43.09 180 LYS A O 1
ATOM 1414 N N . LYS A 1 181 ? 2.504 8.514 -38.856 1.00 34.28 181 LYS A N 1
ATOM 1415 C CA . LYS A 1 181 ? 1.525 9.510 -39.326 1.00 34.28 181 LYS A CA 1
ATOM 1416 C C . LYS A 1 181 ? 1.705 10.761 -38.461 1.00 34.28 181 LYS A C 1
ATOM 1418 O O . LYS A 1 181 ? 1.531 10.667 -37.251 1.00 34.28 181 LYS A O 1
ATOM 1423 N N . GLU A 1 182 ? 2.072 11.888 -39.059 1.00 31.52 182 GLU A N 1
ATOM 1424 C CA . GLU A 1 182 ? 2.298 13.145 -38.333 1.00 31.52 182 GLU A CA 1
ATOM 1425 C C . GLU A 1 182 ? 0.966 13.776 -37.872 1.00 31.52 182 GLU A C 1
ATOM 1427 O O . GLU A 1 182 ? 0.067 13.967 -38.699 1.00 31.52 182 GLU A O 1
ATOM 1432 N N . PRO A 1 183 ? 0.804 14.106 -36.576 1.00 35.34 183 PRO A N 1
ATOM 1433 C CA . PRO A 1 183 ? -0.207 15.051 -36.105 1.00 35.34 183 PRO A CA 1
ATOM 1434 C C . PRO A 1 183 ? 0.221 16.503 -36.403 1.00 35.34 183 PRO A C 1
ATOM 1436 O O . PRO A 1 183 ? 1.413 16.763 -36.573 1.00 35.34 183 PRO A O 1
ATOM 1439 N N . PRO A 1 184 ? -0.724 17.460 -36.474 1.00 35.19 184 PRO A N 1
ATOM 1440 C CA . PRO A 1 184 ? -0.436 18.828 -36.893 1.00 35.19 184 PRO A CA 1
ATOM 1441 C C . PRO A 1 184 ? 0.425 19.593 -35.876 1.00 35.19 184 PRO A C 1
ATOM 1443 O O . PRO A 1 184 ? 0.289 19.426 -34.666 1.00 35.19 184 PRO A O 1
ATOM 1446 N N . VAL A 1 185 ? 1.283 20.460 -36.415 1.00 32.50 185 VAL A N 1
ATOM 1447 C CA . VAL A 1 185 ? 2.228 21.327 -35.700 1.00 32.50 185 VAL A CA 1
ATOM 1448 C C . VAL A 1 185 ? 1.478 22.414 -34.922 1.00 32.50 185 VAL A C 1
ATOM 1450 O O . VAL A 1 185 ? 0.705 23.171 -35.512 1.00 32.50 185 VAL A O 1
ATOM 1453 N N . VAL A 1 186 ? 1.728 22.508 -33.614 1.00 36.25 186 VAL A N 1
ATOM 1454 C CA . VAL A 1 186 ? 1.347 23.655 -32.773 1.00 36.25 186 VAL A CA 1
ATOM 1455 C C . VAL A 1 186 ? 2.580 24.543 -32.613 1.00 36.25 186 VAL A C 1
ATOM 1457 O O . VAL A 1 186 ? 3.684 24.042 -32.419 1.00 36.25 186 VAL A O 1
ATOM 1460 N N . VAL A 1 187 ? 2.374 25.846 -32.795 1.00 37.19 187 VAL A N 1
ATOM 1461 C CA . VAL A 1 187 ? 3.402 26.892 -32.886 1.00 37.19 187 VAL A CA 1
ATOM 1462 C C . VAL A 1 187 ? 3.893 27.285 -31.487 1.00 37.19 187 VAL A C 1
ATOM 1464 O O . VAL A 1 187 ? 3.092 27.342 -30.557 1.00 37.19 187 VAL A O 1
ATOM 1467 N N . GLU A 1 188 ? 5.198 27.529 -31.379 1.00 43.38 188 GLU A N 1
ATOM 1468 C CA . GLU A 1 188 ? 5.949 27.919 -30.179 1.00 43.38 188 GLU A CA 1
ATOM 1469 C C . GLU A 1 188 ? 5.686 29.382 -29.771 1.00 43.38 188 GLU A C 1
ATOM 1471 O O . GLU A 1 188 ? 5.687 30.251 -30.637 1.00 43.38 188 GLU A O 1
ATOM 1476 N N . ASP A 1 189 ? 5.473 29.608 -28.470 1.00 35.62 189 ASP A N 1
ATOM 1477 C CA . ASP A 1 189 ? 5.677 30.846 -27.687 1.00 35.62 189 ASP A CA 1
ATOM 1478 C C . ASP A 1 189 ? 5.429 30.443 -26.204 1.00 35.62 189 ASP A C 1
ATOM 1480 O O . ASP A 1 189 ? 4.357 29.925 -25.900 1.00 35.62 189 ASP A O 1
ATOM 1484 N N . ASP A 1 190 ? 6.234 30.642 -25.162 1.00 34.69 190 ASP A N 1
ATOM 1485 C CA . ASP A 1 190 ? 7.662 30.862 -24.939 1.00 34.69 190 ASP A CA 1
ATOM 1486 C C . ASP A 1 190 ? 7.885 30.672 -23.410 1.00 34.69 190 ASP A C 1
ATOM 1488 O O . ASP A 1 190 ? 7.182 31.237 -22.570 1.00 34.69 190 ASP A O 1
ATOM 1492 N N . GLU A 1 191 ? 8.864 29.834 -23.068 1.00 36.50 191 GLU A N 1
ATOM 1493 C CA . GLU A 1 191 ? 9.754 29.837 -21.886 1.00 36.50 191 GLU A CA 1
ATOM 1494 C C . GLU A 1 191 ? 9.240 29.758 -20.422 1.00 36.50 191 GLU A C 1
ATOM 1496 O O . GLU A 1 191 ? 9.992 29.256 -19.582 1.00 36.50 191 GLU A O 1
ATOM 1501 N N . GLU A 1 192 ? 8.000 30.113 -20.059 1.00 32.22 192 GLU A N 1
ATOM 1502 C CA . GLU A 1 192 ? 7.477 29.851 -18.688 1.00 32.22 192 GLU A CA 1
ATOM 1503 C C . GLU A 1 192 ? 7.075 28.377 -18.468 1.00 32.22 192 GLU A C 1
ATOM 1505 O O . GLU A 1 192 ? 6.957 27.899 -17.338 1.00 32.22 192 GLU A O 1
ATOM 1510 N N . GLU A 1 193 ? 6.928 27.619 -19.554 1.00 35.31 193 GLU A N 1
ATOM 1511 C CA . GLU A 1 193 ? 6.461 26.232 -19.539 1.00 35.31 193 GLU A CA 1
ATOM 1512 C C . GLU A 1 193 ? 7.576 25.216 -19.215 1.00 35.31 193 GLU A C 1
ATOM 1514 O O . GLU A 1 193 ? 7.296 24.089 -18.807 1.00 35.31 193 GLU A O 1
ATOM 1519 N N . PHE A 1 194 ? 8.851 25.610 -19.320 1.00 32.19 194 PHE A N 1
ATOM 1520 C CA . PHE A 1 194 ? 9.993 24.694 -19.190 1.00 32.19 194 PHE A CA 1
ATOM 1521 C C . PHE A 1 194 ? 10.285 24.283 -17.732 1.00 32.19 194 PHE A C 1
ATOM 1523 O O . PHE A 1 194 ? 10.596 23.120 -17.458 1.00 32.19 194 PHE A O 1
ATOM 1530 N N . ASP A 1 195 ? 10.119 25.202 -16.772 1.00 31.36 195 ASP A N 1
ATOM 1531 C CA . ASP A 1 195 ? 10.274 24.911 -15.332 1.00 31.36 195 ASP A CA 1
ATOM 1532 C C . ASP A 1 195 ? 9.059 24.125 -14.792 1.00 31.36 195 ASP A C 1
ATOM 1534 O O . ASP A 1 195 ? 9.169 23.291 -13.885 1.00 31.36 195 ASP A O 1
ATOM 1538 N N . ASP A 1 196 ? 7.895 24.319 -15.420 1.00 35.53 196 ASP A N 1
ATOM 1539 C CA . ASP A 1 196 ? 6.668 23.592 -15.116 1.00 35.53 196 ASP A CA 1
ATOM 1540 C C . ASP A 1 196 ? 6.702 22.169 -15.710 1.00 35.53 196 ASP A C 1
ATOM 1542 O O . ASP A 1 196 ? 6.266 21.226 -15.058 1.00 35.53 196 ASP A O 1
ATOM 1546 N N . MET A 1 197 ? 7.303 21.956 -16.886 1.00 28.66 197 MET A N 1
ATOM 1547 C CA . MET A 1 197 ? 7.388 20.652 -17.567 1.00 28.66 197 MET A CA 1
ATOM 1548 C C . MET A 1 197 ? 8.236 19.617 -16.796 1.00 28.66 197 MET A C 1
ATOM 1550 O O . MET A 1 197 ? 7.853 18.446 -16.691 1.00 28.66 197 MET A O 1
ATOM 1554 N N . MET A 1 198 ? 9.340 20.030 -16.162 1.00 32.44 198 MET A N 1
ATOM 1555 C CA . MET A 1 198 ? 10.199 19.126 -15.373 1.00 32.44 198 MET A CA 1
ATOM 1556 C C . MET A 1 198 ? 9.621 18.817 -13.978 1.00 32.44 198 MET A C 1
ATOM 1558 O O . MET A 1 198 ? 9.816 17.719 -13.445 1.00 32.44 198 MET A O 1
ATOM 1562 N N . GLY A 1 199 ? 8.844 19.741 -13.400 1.00 34.47 199 GLY A N 1
ATOM 1563 C CA . GLY A 1 199 ? 8.090 19.529 -12.158 1.00 34.47 199 GLY A CA 1
ATOM 1564 C C . GLY A 1 199 ? 6.798 18.721 -12.353 1.00 34.47 199 GLY A C 1
ATOM 1565 O O . GLY A 1 199 ? 6.483 17.856 -11.523 1.00 34.47 199 GLY A O 1
ATOM 1566 N N . LYS A 1 200 ? 6.087 18.962 -13.464 1.00 35.72 200 LYS A N 1
ATOM 1567 C CA . LYS A 1 200 ? 4.875 18.251 -13.905 1.00 35.72 200 LYS A CA 1
ATOM 1568 C C . LYS A 1 200 ? 5.173 16.813 -14.308 1.00 35.72 200 LYS A C 1
ATOM 1570 O O . LYS A 1 200 ? 4.464 15.930 -13.845 1.00 35.72 200 LYS A O 1
ATOM 1575 N N . SER A 1 201 ? 6.291 16.530 -14.987 1.00 41.22 201 SER A N 1
ATOM 1576 C CA . SER A 1 201 ? 6.692 15.158 -15.354 1.00 41.22 201 SER A CA 1
ATOM 1577 C C . SER A 1 201 ? 6.643 14.193 -14.154 1.00 41.22 201 SER A C 1
ATOM 1579 O O . SER A 1 201 ? 6.005 13.148 -14.223 1.00 41.22 201 SER A O 1
ATOM 1581 N N . SER A 1 202 ? 7.189 14.563 -12.986 1.00 47.56 202 SER A N 1
ATOM 1582 C CA . SER A 1 202 ? 7.132 13.715 -11.773 1.00 47.56 202 SER A CA 1
ATOM 1583 C C . SER A 1 202 ? 5.757 13.648 -11.078 1.00 47.56 202 SER A C 1
ATOM 1585 O O . SER A 1 202 ? 5.523 12.769 -10.241 1.00 47.56 202 SER A O 1
ATOM 1587 N N . LYS A 1 203 ? 4.865 14.611 -11.346 1.00 45.00 203 LYS A N 1
ATOM 1588 C CA . LYS A 1 203 ? 3.495 14.676 -10.809 1.00 45.00 203 LYS A CA 1
ATOM 1589 C C . LYS A 1 203 ? 2.511 13.904 -11.694 1.00 45.00 203 LYS A C 1
ATOM 1591 O O . LYS A 1 203 ? 1.672 13.191 -11.149 1.00 45.00 203 LYS A O 1
ATOM 1596 N N . ASP A 1 204 ? 2.706 13.944 -13.008 1.00 47.38 204 ASP A N 1
ATOM 1597 C CA . ASP A 1 204 ? 1.890 13.274 -14.027 1.00 47.38 204 ASP A CA 1
ATOM 1598 C C . ASP A 1 204 ? 2.255 11.790 -14.190 1.00 47.38 204 ASP A C 1
ATOM 1600 O O . ASP A 1 204 ? 1.406 10.969 -14.529 1.00 47.38 204 ASP A O 1
ATOM 1604 N N . LYS A 1 205 ? 3.489 11.411 -13.829 1.00 52.00 205 LYS A N 1
ATOM 1605 C CA . LYS A 1 205 ? 3.965 10.016 -13.718 1.00 52.00 205 LYS A CA 1
ATOM 1606 C C . LYS A 1 205 ? 3.465 9.282 -12.458 1.00 52.00 205 LYS A C 1
ATOM 1608 O O . LYS A 1 205 ? 3.943 8.191 -12.143 1.00 52.00 205 LYS A O 1
ATOM 1613 N N . ARG A 1 206 ? 2.557 9.880 -11.674 1.00 63.25 206 ARG A N 1
ATOM 1614 C CA . ARG A 1 206 ? 2.015 9.257 -10.453 1.00 63.25 206 ARG A CA 1
ATOM 1615 C C . ARG A 1 206 ? 0.820 8.376 -10.785 1.00 63.25 206 ARG A C 1
ATOM 1617 O O . ARG A 1 206 ? -0.053 8.728 -11.583 1.00 63.25 206 ARG A O 1
ATOM 1624 N N . ASP A 1 207 ? 0.789 7.233 -10.113 1.00 73.25 207 ASP A N 1
ATOM 1625 C CA . ASP A 1 207 ? -0.233 6.211 -10.289 1.00 73.25 207 ASP A CA 1
ATOM 1626 C C . ASP A 1 207 ? -1.650 6.765 -10.065 1.00 73.25 207 ASP A C 1
ATOM 1628 O O . ASP A 1 207 ? -1.857 7.740 -9.333 1.00 73.25 207 ASP A O 1
ATOM 1632 N N . ALA A 1 208 ? -2.643 6.113 -10.667 1.00 82.25 208 ALA A N 1
ATOM 1633 C CA . ALA A 1 208 ? -4.036 6.545 -10.581 1.00 82.25 208 ALA A CA 1
ATOM 1634 C C . ALA A 1 208 ? -4.541 6.670 -9.135 1.00 82.25 208 ALA A C 1
ATOM 1636 O O . ALA A 1 208 ? -5.257 7.617 -8.816 1.00 82.25 208 ALA A O 1
ATOM 1637 N N . TYR A 1 209 ? -4.140 5.770 -8.232 1.00 85.88 209 TYR A N 1
ATOM 1638 C CA . TYR A 1 209 ? -4.590 5.802 -6.839 1.00 85.88 209 TYR A CA 1
ATOM 1639 C C . TYR A 1 209 ? -3.997 6.972 -6.053 1.00 85.88 209 TYR A C 1
ATOM 1641 O O . TYR A 1 209 ? -4.642 7.472 -5.132 1.00 85.88 209 TYR A O 1
ATOM 1649 N N . TYR A 1 210 ? -2.802 7.452 -6.405 1.00 84.00 210 TYR A N 1
ATOM 1650 C CA . TYR A 1 210 ? -2.269 8.700 -5.860 1.00 84.00 210 TYR A CA 1
ATOM 1651 C C . TYR A 1 210 ? -3.145 9.895 -6.232 1.00 84.00 210 TYR A C 1
ATOM 1653 O O . TYR A 1 210 ? -3.464 10.707 -5.363 1.00 84.00 210 TYR A O 1
ATOM 1661 N N . ARG A 1 211 ? -3.562 9.989 -7.497 1.00 81.12 211 ARG A N 1
ATOM 1662 C CA . ARG A 1 211 ? -4.409 11.086 -7.990 1.00 81.12 211 ARG A CA 1
ATOM 1663 C C . ARG A 1 211 ? -5.817 11.020 -7.412 1.00 81.12 211 ARG A C 1
ATOM 1665 O O . ARG A 1 211 ? -6.252 11.980 -6.780 1.00 81.12 211 ARG A O 1
ATOM 1672 N N . LEU A 1 212 ? -6.446 9.846 -7.477 1.00 84.50 212 LEU A N 1
ATOM 1673 C CA . LEU A 1 212 ? -7.738 9.576 -6.842 1.00 84.50 212 LEU A CA 1
ATOM 1674 C C . LEU A 1 212 ? -7.715 9.900 -5.345 1.00 84.50 212 LEU A C 1
ATOM 1676 O O . LEU A 1 212 ? -8.703 10.387 -4.799 1.00 84.50 212 LEU A O 1
ATOM 1680 N N . ALA A 1 213 ? -6.587 9.664 -4.664 1.00 88.75 213 ALA A N 1
ATOM 1681 C CA . ALA A 1 213 ? -6.456 10.025 -3.259 1.00 88.75 213 ALA A CA 1
ATOM 1682 C C . ALA A 1 213 ? -6.586 11.536 -3.057 1.00 88.75 213 ALA A C 1
ATOM 1684 O O . ALA A 1 213 ? -7.256 11.961 -2.123 1.00 88.75 213 ALA A O 1
ATOM 1685 N N . LYS A 1 214 ? -5.990 12.355 -3.927 1.00 84.88 214 LYS A N 1
ATOM 1686 C CA . LYS A 1 214 ? -6.089 13.817 -3.822 1.00 84.88 214 LYS A CA 1
ATOM 1687 C C . LYS A 1 214 ? -7.482 14.318 -4.169 1.00 84.88 214 LYS A C 1
ATOM 1689 O O . LYS A 1 214 ? -8.041 15.088 -3.395 1.00 84.88 214 LYS A O 1
ATOM 1694 N N . GLU A 1 215 ? -8.062 13.807 -5.249 1.00 85.50 215 GLU A N 1
ATOM 1695 C CA . GLU A 1 215 ? -9.424 14.140 -5.686 1.00 85.50 215 GLU A CA 1
ATOM 1696 C C . GLU A 1 215 ? -10.472 13.839 -4.606 1.00 85.50 215 GLU A C 1
ATOM 1698 O O . GLU A 1 215 ? -11.373 14.636 -4.368 1.00 85.50 215 GLU A O 1
ATOM 1703 N N . GLN A 1 216 ? -10.326 12.716 -3.897 1.00 87.38 216 GLN A N 1
ATOM 1704 C CA . GLN A 1 216 ? -11.265 12.289 -2.851 1.00 87.38 216 GLN A CA 1
ATOM 1705 C C . GLN A 1 216 ? -10.893 12.780 -1.439 1.00 87.38 216 GLN A C 1
ATOM 1707 O O . GLN A 1 216 ? -11.534 12.415 -0.442 1.00 87.38 216 GLN A O 1
ATOM 1712 N N . GLY A 1 217 ? -9.850 13.602 -1.312 1.00 88.12 217 GLY A N 1
ATOM 1713 C CA . GLY A 1 217 ? -9.453 14.173 -0.027 1.00 88.12 217 GLY A CA 1
ATOM 1714 C C . GLY A 1 217 ? -8.807 13.172 0.947 1.00 88.12 217 GLY A C 1
ATOM 1715 O O . GLY A 1 217 ? -8.879 13.365 2.162 1.00 88.12 217 GLY A O 1
ATOM 1716 N N . TRP A 1 218 ? -8.179 12.107 0.446 1.00 91.44 218 TRP A N 1
ATOM 1717 C CA . TRP A 1 218 ? -7.373 11.160 1.219 1.00 91.44 218 TRP A CA 1
ATOM 1718 C C . TRP A 1 218 ? -5.922 11.644 1.378 1.00 91.44 218 TRP A C 1
ATOM 1720 O O . TRP A 1 218 ? -5.276 12.118 0.438 1.00 91.44 218 TRP A O 1
ATOM 1730 N N . ARG A 1 219 ? -5.347 11.468 2.576 1.00 90.44 219 ARG A N 1
ATOM 1731 C CA . ARG A 1 219 ? -3.944 11.832 2.866 1.00 90.44 219 ARG A CA 1
ATOM 1732 C C . ARG A 1 219 ? -2.956 11.069 1.984 1.00 90.44 219 ARG A C 1
ATOM 1734 O O . ARG A 1 219 ? -2.013 11.669 1.463 1.00 90.44 219 ARG A O 1
ATOM 1741 N N . ALA A 1 220 ? -3.203 9.778 1.764 1.00 89.69 220 ALA A N 1
ATOM 1742 C CA . ALA A 1 220 ? -2.354 8.902 0.964 1.00 89.69 220 ALA A CA 1
ATOM 1743 C C . ALA A 1 220 ? -3.171 7.867 0.179 1.00 89.69 220 ALA A C 1
ATOM 1745 O O . ALA A 1 220 ? -4.269 7.491 0.589 1.00 89.69 220 ALA A O 1
ATOM 1746 N N . ARG A 1 221 ? -2.582 7.340 -0.906 1.00 90.19 221 ARG A N 1
ATOM 1747 C CA . ARG A 1 221 ? -3.173 6.264 -1.725 1.00 90.19 221 ARG A CA 1
ATOM 1748 C C . ARG A 1 221 ? -3.432 4.969 -0.957 1.00 90.19 221 ARG A C 1
ATOM 1750 O O . ARG A 1 221 ? -4.260 4.175 -1.386 1.00 90.19 221 ARG A O 1
ATOM 1757 N N . SER A 1 222 ? -2.761 4.754 0.181 1.00 92.31 222 SER A N 1
ATOM 1758 C CA . SER A 1 222 ? -2.981 3.561 1.005 1.00 92.31 222 SER A CA 1
ATOM 1759 C C . SER A 1 222 ? -4.388 3.483 1.603 1.00 92.31 222 SER A C 1
ATOM 1761 O O . SER A 1 222 ? -4.802 2.386 1.964 1.00 92.31 222 SER A O 1
ATOM 1763 N N . ALA A 1 223 ? -5.164 4.578 1.620 1.00 94.56 223 ALA A N 1
ATOM 1764 C CA . ALA A 1 223 ? -6.589 4.546 1.970 1.00 94.56 223 ALA A CA 1
ATOM 1765 C C . ALA A 1 223 ? -7.372 3.527 1.120 1.00 94.56 223 ALA A C 1
ATOM 1767 O O . ALA A 1 223 ? -8.168 2.756 1.651 1.00 94.56 223 ALA A O 1
ATOM 1768 N N . PHE A 1 224 ? -7.083 3.447 -0.186 1.00 93.38 224 PHE A N 1
ATOM 1769 C CA . PHE A 1 224 ? -7.741 2.495 -1.084 1.00 93.38 224 PHE A CA 1
ATOM 1770 C C . PHE A 1 224 ? -7.414 1.038 -0.763 1.00 93.38 224 PHE A C 1
ATOM 1772 O O . PHE A 1 224 ? -8.248 0.176 -1.025 1.00 93.38 224 PHE A O 1
ATOM 1779 N N . LYS A 1 225 ? -6.247 0.757 -0.168 1.00 94.56 225 LYS A N 1
ATOM 1780 C CA . LYS A 1 225 ? -5.867 -0.603 0.234 1.00 94.56 225 LYS A CA 1
ATOM 1781 C C . LYS A 1 225 ? -6.809 -1.102 1.323 1.00 94.56 225 LYS A C 1
ATOM 1783 O O . LYS A 1 225 ? -7.363 -2.184 1.188 1.00 94.56 225 LYS A O 1
ATOM 1788 N N . LEU A 1 226 ? -7.059 -0.281 2.345 1.00 96.00 226 LEU A N 1
ATOM 1789 C CA . LEU A 1 226 ? -7.978 -0.629 3.429 1.00 96.00 226 LEU A CA 1
ATOM 1790 C C . LEU A 1 226 ? -9.429 -0.749 2.945 1.00 96.00 226 LEU A C 1
ATOM 1792 O O . LEU A 1 226 ? -10.110 -1.693 3.326 1.00 96.00 226 LEU A O 1
ATOM 1796 N N . LEU A 1 227 ? -9.884 0.160 2.075 1.00 93.81 227 LEU A N 1
ATOM 1797 C CA . LEU A 1 227 ? -11.227 0.081 1.484 1.00 93.81 227 LEU A CA 1
ATOM 1798 C C . LEU A 1 227 ? -11.436 -1.227 0.708 1.00 93.81 227 LEU A C 1
ATOM 1800 O O . LEU A 1 227 ? -12.457 -1.882 0.871 1.00 93.81 227 LEU A O 1
ATOM 1804 N N . GLN A 1 228 ? -10.443 -1.635 -0.083 1.00 92.94 228 GLN A N 1
ATOM 1805 C CA . GLN A 1 228 ? -10.482 -2.877 -0.863 1.00 92.94 228 GLN A CA 1
ATOM 1806 C C . GLN A 1 228 ? -10.379 -4.131 0.011 1.00 92.94 228 GLN A C 1
ATOM 1808 O O . GLN A 1 228 ? -10.965 -5.157 -0.314 1.00 92.94 228 GLN A O 1
ATOM 1813 N N . LEU A 1 229 ? -9.650 -4.063 1.127 1.00 94.19 229 LEU A N 1
ATOM 1814 C CA . LEU A 1 229 ? -9.649 -5.141 2.115 1.00 94.19 229 LEU A CA 1
ATOM 1815 C C . LEU A 1 229 ? -11.020 -5.259 2.795 1.00 94.19 229 LEU A C 1
ATOM 1817 O O . LEU A 1 229 ? -11.514 -6.365 2.984 1.00 94.19 229 LEU A O 1
ATOM 1821 N N . ASP A 1 230 ? -11.666 -4.145 3.134 1.00 94.00 230 ASP A N 1
ATOM 1822 C CA . ASP A 1 230 ? -13.010 -4.162 3.716 1.00 94.00 230 ASP A CA 1
ATOM 1823 C C . ASP A 1 230 ? -14.074 -4.693 2.734 1.00 94.00 230 ASP A C 1
ATOM 1825 O O . ASP A 1 230 ? -14.934 -5.485 3.135 1.00 94.00 230 ASP A O 1
ATOM 1829 N N . GLU A 1 231 ? -13.964 -4.351 1.442 1.00 90.62 231 GLU A N 1
ATOM 1830 C CA . GLU A 1 231 ? -14.787 -4.912 0.354 1.00 90.62 231 GLU A CA 1
ATOM 1831 C C . GLU A 1 231 ? -14.796 -6.451 0.382 1.00 90.62 231 GLU A C 1
ATOM 1833 O O . GLU A 1 231 ? -15.866 -7.040 0.278 1.00 90.62 231 GLU A O 1
ATOM 1838 N N . GLU A 1 232 ? -13.664 -7.119 0.631 1.00 90.56 232 GLU A N 1
ATOM 1839 C CA . GLU A 1 232 ? -13.600 -8.592 0.663 1.00 90.56 232 GLU A CA 1
ATOM 1840 C C . GLU A 1 232 ? -13.860 -9.201 2.049 1.00 90.56 232 GLU A C 1
ATOM 1842 O O . GLU A 1 232 ? -14.560 -10.205 2.165 1.00 90.56 232 GLU A O 1
ATOM 1847 N N . PHE A 1 233 ? -13.337 -8.596 3.118 1.00 91.94 233 PHE A N 1
ATOM 1848 C CA . PHE A 1 233 ? -13.294 -9.222 4.447 1.00 91.94 233 PHE A CA 1
ATOM 1849 C C . PHE A 1 233 ? -14.335 -8.699 5.444 1.00 91.94 233 PHE A C 1
ATOM 1851 O O . PHE A 1 233 ? -14.389 -9.195 6.571 1.00 91.94 233 PHE A O 1
ATOM 1858 N N . ASN A 1 234 ? -15.141 -7.700 5.065 1.00 91.75 234 ASN A N 1
ATOM 1859 C CA . ASN A 1 234 ? -16.122 -7.053 5.942 1.00 91.75 234 ASN A CA 1
ATOM 1860 C C . ASN A 1 234 ? -15.498 -6.650 7.291 1.00 91.75 234 ASN A C 1
ATOM 1862 O O . ASN A 1 234 ? -15.946 -7.036 8.379 1.00 91.75 234 ASN A O 1
ATOM 1866 N N . LEU A 1 235 ? -14.364 -5.951 7.223 1.00 93.31 235 LEU A N 1
ATOM 1867 C CA . LEU A 1 235 ? -13.521 -5.659 8.379 1.00 93.31 235 LEU A CA 1
ATOM 1868 C C . LEU A 1 235 ? -14.283 -4.833 9.409 1.00 93.31 235 LEU A C 1
ATOM 1870 O O . LEU A 1 235 ? -14.169 -5.101 10.607 1.00 93.31 235 LEU A O 1
ATOM 1874 N N . PHE A 1 236 ? -15.107 -3.899 8.944 1.00 93.00 236 PHE A N 1
ATOM 1875 C CA . PHE A 1 236 ? -15.779 -2.931 9.796 1.00 93.00 236 PHE A CA 1
ATOM 1876 C C . PHE A 1 236 ? -17.106 -3.406 10.386 1.00 93.00 236 PHE A C 1
ATOM 1878 O O . PHE A 1 236 ? -17.694 -2.672 11.172 1.00 93.00 236 PHE A O 1
ATOM 1885 N N . GLU A 1 237 ? -17.616 -4.597 10.082 1.00 89.00 237 GLU A N 1
ATOM 1886 C CA . GLU A 1 237 ? -18.862 -5.087 10.688 1.00 89.00 237 GLU A CA 1
ATOM 1887 C C . GLU A 1 237 ? -18.748 -5.259 12.212 1.00 89.00 237 GLU A C 1
ATOM 1889 O O . GLU A 1 237 ? -17.817 -5.896 12.705 1.00 89.00 237 GLU A O 1
ATOM 1894 N N . GLY A 1 238 ? -19.697 -4.680 12.960 1.00 86.75 238 GLY A N 1
ATOM 1895 C CA . GLY A 1 238 ? -19.782 -4.811 14.423 1.00 86.75 238 GLY A CA 1
ATOM 1896 C C . GLY A 1 238 ? -18.656 -4.138 15.221 1.00 86.75 238 GLY A C 1
ATOM 1897 O O . GLY A 1 238 ? -18.577 -4.326 16.429 1.00 86.75 238 GLY A O 1
ATOM 1898 N N . VAL A 1 239 ? -17.788 -3.371 14.559 1.00 91.56 239 VAL A N 1
ATOM 1899 C CA . VAL A 1 239 ? -16.624 -2.701 15.155 1.00 91.56 239 VAL A CA 1
ATOM 1900 C C . VAL A 1 239 ? -16.995 -1.340 15.757 1.00 91.56 239 VAL A C 1
ATOM 1902 O O . VAL A 1 239 ? -17.550 -0.480 15.066 1.00 91.56 239 VAL A O 1
ATOM 1905 N N . THR A 1 240 ? -16.640 -1.105 17.016 1.00 91.62 240 THR A N 1
ATOM 1906 C CA . THR A 1 240 ? -16.739 0.207 17.680 1.00 91.62 240 THR A CA 1
ATOM 1907 C C . THR A 1 240 ? -15.393 0.692 18.205 1.00 91.62 240 THR A C 1
ATOM 1909 O O . THR A 1 240 ? -15.173 1.899 18.264 1.00 91.62 240 THR A O 1
ATOM 1912 N N . ARG A 1 241 ? -14.468 -0.213 18.536 1.00 93.94 241 ARG A N 1
ATOM 1913 C CA . ARG A 1 241 ? -13.182 0.118 19.165 1.00 93.94 241 ARG A CA 1
ATOM 1914 C C . ARG A 1 241 ? -12.030 -0.334 18.275 1.00 93.94 241 ARG A C 1
ATOM 1916 O O . ARG A 1 241 ? -11.839 -1.532 18.059 1.00 93.94 241 ARG A O 1
ATOM 1923 N N . VAL A 1 242 ? -11.275 0.631 17.745 1.00 96.31 242 VAL A N 1
ATOM 1924 C CA . VAL A 1 242 ? -10.229 0.398 16.734 1.00 96.31 242 VAL A CA 1
ATOM 1925 C C . VAL A 1 242 ? -8.898 1.000 17.151 1.00 96.31 242 VAL A C 1
ATOM 1927 O O . VAL A 1 242 ? -8.845 2.120 17.663 1.00 96.31 242 VAL A O 1
ATOM 1930 N N . VAL A 1 243 ? -7.822 0.272 16.863 1.00 97.56 243 VAL A N 1
ATOM 1931 C CA . VAL A 1 243 ? -6.448 0.750 17.020 1.00 97.56 243 VAL A CA 1
ATOM 1932 C C . VAL A 1 243 ? -5.739 0.721 15.670 1.00 97.56 243 VAL A C 1
ATOM 1934 O O . VAL A 1 243 ? -5.682 -0.325 15.031 1.00 97.56 243 VAL A O 1
ATOM 1937 N N . ASP A 1 244 ? -5.206 1.862 15.239 1.00 98.00 244 ASP A N 1
ATOM 1938 C CA . ASP A 1 244 ? -4.419 2.014 14.008 1.00 98.00 244 ASP A CA 1
ATOM 1939 C C . ASP A 1 244 ? -2.944 2.228 14.382 1.00 98.00 244 ASP A C 1
ATOM 1941 O O . ASP A 1 244 ? -2.593 3.247 14.975 1.00 98.00 244 ASP A O 1
ATOM 1945 N N . LEU A 1 245 ? -2.088 1.240 14.119 1.00 97.50 245 LEU A N 1
ATOM 1946 C CA . LEU A 1 245 ? -0.672 1.221 14.496 1.00 97.50 245 LEU A CA 1
ATOM 1947 C C . LEU A 1 245 ? 0.216 1.624 13.320 1.00 97.50 245 LEU A C 1
ATOM 1949 O O . LEU A 1 245 ? 0.011 1.159 12.199 1.00 97.50 245 LEU A O 1
ATOM 1953 N N . CYS A 1 246 ? 1.267 2.399 13.595 1.00 95.12 246 CYS A N 1
ATOM 1954 C CA . CYS A 1 246 ? 2.132 2.974 12.557 1.00 95.12 246 CYS A CA 1
ATOM 1955 C C . CYS A 1 246 ? 1.301 3.778 11.544 1.00 95.12 246 CYS A C 1
ATOM 1957 O O . CYS A 1 246 ? 1.410 3.602 10.330 1.00 95.12 246 CYS A O 1
ATOM 1959 N N . ALA A 1 247 ? 0.386 4.588 12.079 1.00 94.06 247 ALA A N 1
ATOM 1960 C CA . ALA A 1 247 ? -0.696 5.188 11.320 1.00 94.06 247 ALA A CA 1
ATOM 1961 C C . ALA A 1 247 ? -0.267 6.380 10.454 1.00 94.06 247 ALA A C 1
ATOM 1963 O O . ALA A 1 247 ? -1.038 6.780 9.581 1.00 94.06 247 ALA A O 1
ATOM 1964 N N . ALA A 1 248 ? 0.903 6.994 10.668 1.00 90.38 248 ALA A N 1
ATOM 1965 C CA . ALA A 1 248 ? 1.292 8.209 9.956 1.00 90.38 248 ALA A CA 1
ATOM 1966 C C . ALA A 1 248 ? 1.358 7.967 8.434 1.00 90.38 248 ALA A C 1
ATOM 1968 O O . ALA A 1 248 ? 1.926 6.977 7.982 1.00 90.38 248 ALA A O 1
ATOM 1969 N N . PRO A 1 249 ? 0.785 8.859 7.597 1.00 90.69 249 PRO A N 1
ATOM 1970 C CA . PRO A 1 249 ? 0.222 10.182 7.905 1.00 90.69 249 PRO A CA 1
ATOM 1971 C C . PRO A 1 249 ? -1.258 10.186 8.347 1.00 90.69 249 PRO A C 1
ATOM 1973 O O . PRO A 1 249 ? -1.825 11.259 8.565 1.00 90.69 249 PRO A O 1
ATOM 1976 N N . GLY A 1 250 ? -1.911 9.030 8.448 1.00 92.19 250 GLY A N 1
ATOM 1977 C CA . GLY A 1 250 ? -3.277 8.855 8.954 1.00 92.19 250 GLY A CA 1
ATOM 1978 C C . GLY A 1 250 ? -4.311 8.522 7.879 1.00 92.19 250 GLY A C 1
ATOM 1979 O O . GLY A 1 250 ? -5.478 8.864 8.041 1.00 92.19 250 GLY A O 1
ATOM 1980 N N . SER A 1 251 ? -3.919 7.927 6.747 1.00 93.88 251 SER A N 1
ATOM 1981 C CA . SER A 1 251 ? -4.854 7.577 5.662 1.00 93.88 251 SER A CA 1
ATOM 1982 C C . SER A 1 251 ? -5.844 6.476 6.058 1.00 93.88 251 SER A C 1
ATOM 1984 O O . SER A 1 251 ? -7.020 6.580 5.721 1.00 93.88 251 SER A O 1
ATOM 1986 N N . TRP A 1 252 ? -5.404 5.454 6.795 1.00 96.38 252 TRP A N 1
ATOM 1987 C CA . TRP A 1 252 ? -6.275 4.388 7.309 1.00 96.38 252 TRP A CA 1
ATOM 1988 C C . TRP A 1 252 ? -7.189 4.904 8.421 1.00 96.38 252 TRP A C 1
ATOM 1990 O O . TRP A 1 252 ? -8.406 4.753 8.341 1.00 96.38 252 TRP A O 1
ATOM 2000 N N . SER A 1 253 ? -6.635 5.659 9.367 1.00 96.19 253 SER A N 1
ATOM 2001 C CA . SER A 1 253 ? -7.394 6.463 10.329 1.00 96.19 253 SER A CA 1
ATOM 2002 C C . SER A 1 253 ? -8.490 7.324 9.675 1.00 96.19 253 SER A C 1
ATOM 2004 O O . SER A 1 253 ? -9.628 7.345 10.142 1.00 96.19 253 SER A O 1
ATOM 2006 N N . GLN A 1 254 ? -8.207 7.996 8.553 1.00 94.81 254 GLN A N 1
ATOM 2007 C CA . GLN A 1 254 ? -9.226 8.753 7.814 1.00 94.81 254 GLN A CA 1
ATOM 2008 C C . GLN A 1 254 ? -10.369 7.880 7.295 1.00 94.81 254 GLN A C 1
ATOM 2010 O O . GLN A 1 254 ? -11.524 8.301 7.373 1.00 94.81 254 GLN A O 1
ATOM 2015 N N . VAL A 1 255 ? -10.061 6.691 6.769 1.00 95.44 255 VAL A N 1
ATOM 2016 C CA . VAL A 1 255 ? -11.073 5.725 6.313 1.00 95.44 255 VAL A CA 1
ATOM 2017 C C . VAL A 1 255 ? -11.966 5.321 7.486 1.00 95.44 255 VAL A C 1
ATOM 2019 O O . VAL A 1 255 ? -13.189 5.385 7.369 1.00 95.44 255 VAL A O 1
ATOM 2022 N N . LEU A 1 256 ? -11.367 5.006 8.639 1.00 94.81 256 LEU A N 1
ATOM 2023 C CA . LEU A 1 256 ? -12.102 4.649 9.852 1.00 94.81 256 LEU A CA 1
ATOM 2024 C C . LEU A 1 256 ? -13.040 5.770 10.320 1.00 94.81 256 LEU A C 1
ATOM 2026 O O . LEU A 1 256 ? -14.198 5.501 10.621 1.00 94.81 256 LEU A O 1
ATOM 2030 N N . SER A 1 257 ? -12.581 7.026 10.352 1.00 93.50 257 SER A N 1
ATOM 2031 C CA . SER A 1 257 ? -13.425 8.165 10.753 1.00 93.50 257 SER A CA 1
ATOM 2032 C C . SER A 1 257 ? -14.595 8.376 9.788 1.00 93.50 257 SER A C 1
ATOM 2034 O O . SER A 1 257 ? -15.741 8.491 10.228 1.00 93.50 257 SER A O 1
ATOM 2036 N N . ARG A 1 258 ? -14.353 8.348 8.471 1.00 92.75 258 ARG A N 1
ATOM 2037 C CA . ARG A 1 258 ? -15.424 8.517 7.475 1.00 92.75 258 ARG A CA 1
ATOM 2038 C C . ARG A 1 258 ? -16.472 7.401 7.553 1.00 92.75 258 ARG A C 1
ATOM 2040 O O . ARG A 1 258 ? -17.663 7.691 7.526 1.00 92.75 258 ARG A O 1
ATOM 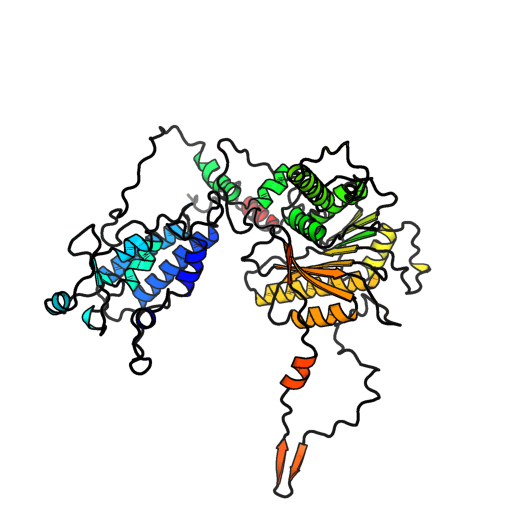2047 N N . ILE A 1 259 ? -16.057 6.147 7.721 1.00 91.81 259 ILE A N 1
ATOM 2048 C CA . ILE A 1 259 ? -16.986 5.007 7.750 1.00 91.81 259 ILE A CA 1
ATOM 2049 C C . ILE A 1 259 ? -17.666 4.855 9.116 1.00 91.81 259 ILE A C 1
ATOM 2051 O O . ILE A 1 259 ? -18.890 4.788 9.192 1.00 91.81 259 ILE A O 1
ATOM 2055 N N . LEU A 1 260 ? -16.901 4.790 10.208 1.00 91.12 260 LEU A N 1
ATOM 2056 C CA . LEU A 1 260 ? -17.435 4.421 11.524 1.00 91.12 260 LEU A CA 1
ATOM 2057 C C . LEU A 1 260 ? -18.076 5.602 12.259 1.00 91.12 260 LEU A C 1
ATOM 2059 O O . LEU A 1 260 ? -19.102 5.424 12.914 1.00 91.12 260 LEU A O 1
ATOM 2063 N N . ILE A 1 261 ? -17.485 6.797 12.151 1.00 90.19 261 ILE A N 1
ATOM 2064 C CA . ILE A 1 261 ? -17.944 7.992 12.876 1.00 90.19 261 ILE A CA 1
ATOM 2065 C C . ILE A 1 261 ? -18.938 8.782 12.030 1.00 90.19 261 ILE A C 1
ATOM 2067 O O . ILE A 1 261 ? -20.046 9.057 12.483 1.00 90.19 261 ILE A O 1
ATOM 2071 N N . LYS A 1 262 ? -18.565 9.132 10.793 1.00 89.00 262 LYS A N 1
ATOM 2072 C CA . LYS A 1 262 ? -19.425 9.934 9.907 1.00 89.00 262 LYS A CA 1
ATOM 2073 C C . LYS A 1 262 ? -20.529 9.114 9.242 1.00 89.00 262 LYS A C 1
ATOM 2075 O O . LYS A 1 262 ? -21.523 9.690 8.810 1.00 89.00 262 LYS A O 1
ATOM 2080 N N . GLY A 1 263 ? -20.385 7.788 9.191 1.00 85.81 263 GLY A N 1
ATOM 2081 C CA . GLY A 1 263 ? -21.357 6.912 8.541 1.00 85.81 263 GLY A CA 1
ATOM 2082 C C . GLY A 1 263 ? -21.412 7.117 7.027 1.00 85.81 263 GLY A C 1
ATOM 2083 O O . GLY A 1 263 ? -22.479 6.990 6.437 1.00 85.81 263 GLY A O 1
ATOM 2084 N N . GLU A 1 264 ? -20.298 7.488 6.393 1.00 88.12 264 GLU A N 1
ATOM 2085 C CA . GLU A 1 264 ? -20.233 7.646 4.942 1.00 88.12 264 GLU A CA 1
ATOM 2086 C C . GLU A 1 264 ? -20.294 6.273 4.251 1.00 88.12 264 GLU A C 1
ATOM 2088 O O . GLU A 1 264 ? -19.617 5.322 4.648 1.00 88.12 264 GLU A O 1
ATOM 2093 N N . MET A 1 265 ? -21.090 6.168 3.183 1.00 82.75 265 MET A N 1
ATOM 2094 C CA . MET A 1 265 ? -21.153 4.972 2.335 1.00 82.75 265 MET A CA 1
ATOM 2095 C C . MET A 1 265 ? -19.917 4.909 1.433 1.00 82.75 265 MET A C 1
ATOM 2097 O O . MET A 1 265 ? -19.950 5.368 0.294 1.00 82.75 265 MET A O 1
ATOM 2101 N N . ILE A 1 266 ? -18.815 4.367 1.952 1.00 84.19 266 ILE A N 1
ATOM 2102 C CA . ILE A 1 266 ? -17.543 4.185 1.235 1.00 84.19 266 ILE A CA 1
ATOM 2103 C C . ILE A 1 266 ? -17.049 2.747 1.460 1.00 84.19 266 ILE A C 1
ATOM 2105 O O . ILE A 1 266 ? -17.354 2.139 2.484 1.00 84.19 266 ILE A O 1
ATOM 2109 N N . GLY A 1 267 ? -16.301 2.187 0.503 1.00 82.31 267 GLY A N 1
ATOM 2110 C CA . GLY A 1 267 ? -15.778 0.818 0.581 1.00 82.31 267 GLY A CA 1
ATOM 2111 C C . GLY A 1 267 ? -16.876 -0.207 0.327 1.00 82.31 267 GLY A C 1
ATOM 2112 O O . GLY A 1 267 ? -17.651 -0.049 -0.621 1.00 82.31 267 GLY A O 1
ATOM 2113 N N . ARG A 1 268 ? -16.981 -1.222 1.194 1.00 83.25 268 ARG A N 1
ATOM 2114 C CA . ARG A 1 268 ? -17.940 -2.324 1.040 1.00 83.25 268 ARG A CA 1
ATOM 2115 C C . ARG A 1 268 ? -19.378 -1.850 0.849 1.00 83.25 268 ARG A C 1
ATOM 2117 O O . ARG A 1 268 ? -20.024 -2.291 -0.090 1.00 83.25 268 ARG A O 1
ATOM 2124 N N . ALA A 1 269 ? -19.867 -0.920 1.671 1.00 81.00 269 ALA A N 1
ATOM 2125 C CA . ALA A 1 269 ? -21.258 -0.460 1.583 1.00 81.00 269 ALA A CA 1
ATOM 2126 C C . ALA A 1 269 ? -21.587 0.184 0.221 1.00 81.00 269 ALA A C 1
ATOM 2128 O O . ALA A 1 269 ? -22.663 -0.035 -0.333 1.00 81.00 269 ALA A O 1
ATOM 2129 N N . ALA A 1 270 ? -20.648 0.951 -0.343 1.00 82.56 270 ALA A N 1
ATOM 2130 C CA . ALA A 1 270 ? -20.797 1.534 -1.676 1.00 82.56 270 ALA A CA 1
ATOM 2131 C C . ALA A 1 270 ? -20.693 0.475 -2.782 1.00 82.56 270 ALA A C 1
ATOM 2133 O O . ALA A 1 270 ? -21.414 0.535 -3.779 1.00 82.56 270 ALA A O 1
ATOM 2134 N N . TRP A 1 271 ? -19.796 -0.498 -2.610 1.00 81.44 271 TRP A N 1
ATOM 2135 C CA . TRP A 1 271 ? -19.620 -1.605 -3.544 1.00 81.44 271 TRP A CA 1
ATOM 2136 C C . TRP A 1 271 ? -20.857 -2.516 -3.595 1.00 81.44 271 TRP A C 1
ATOM 2138 O O . TRP A 1 271 ? -21.333 -2.841 -4.683 1.00 81.44 271 TRP A O 1
ATOM 2148 N N . GLU A 1 272 ? -21.432 -2.855 -2.439 1.00 82.25 272 GLU A N 1
ATOM 2149 C CA . GLU A 1 272 ? -22.666 -3.637 -2.317 1.00 82.25 272 GLU A CA 1
ATOM 2150 C C . GLU A 1 272 ? -23.864 -2.896 -2.927 1.00 82.25 272 GLU A C 1
ATOM 2152 O O . GLU A 1 272 ? -24.612 -3.502 -3.691 1.00 82.25 272 GLU A O 1
ATOM 2157 N N . ASP A 1 273 ? -24.009 -1.584 -2.695 1.00 80.69 273 ASP A N 1
ATOM 2158 C CA . ASP A 1 273 ? -25.056 -0.768 -3.335 1.00 80.69 273 ASP A CA 1
ATOM 2159 C C . ASP A 1 273 ? -24.896 -0.722 -4.865 1.00 80.69 273 ASP A C 1
ATOM 2161 O O . ASP A 1 273 ? -25.865 -0.924 -5.602 1.00 80.69 273 ASP A O 1
ATOM 2165 N N . LYS A 1 274 ? -23.669 -0.538 -5.375 1.00 80.94 274 LYS A N 1
ATOM 2166 C CA . LYS A 1 274 ? -23.397 -0.577 -6.822 1.00 80.94 274 LYS A CA 1
ATOM 2167 C C . LYS A 1 274 ? -23.786 -1.933 -7.417 1.00 80.94 274 LYS A C 1
ATOM 2169 O O . LYS A 1 274 ? -24.496 -1.976 -8.421 1.00 80.94 274 LYS A O 1
ATOM 2174 N N . ARG A 1 275 ? -23.366 -3.029 -6.778 1.00 79.94 275 ARG A N 1
ATOM 2175 C CA . ARG A 1 275 ? -23.678 -4.400 -7.200 1.00 79.94 275 ARG A CA 1
ATOM 2176 C C . ARG A 1 275 ? -25.180 -4.688 -7.141 1.00 79.94 275 ARG A C 1
ATOM 2178 O O . ARG A 1 275 ? -25.719 -5.289 -8.067 1.00 79.94 275 ARG A O 1
ATOM 2185 N N . TYR A 1 276 ? -25.866 -4.230 -6.097 1.00 78.38 276 TYR A N 1
ATOM 2186 C CA . TYR A 1 276 ? -27.315 -4.354 -5.952 1.00 78.38 276 TYR A CA 1
ATOM 2187 C C . TYR A 1 276 ? -28.057 -3.639 -7.092 1.00 78.38 276 TYR A C 1
ATOM 2189 O O . TYR A 1 276 ? -28.909 -4.236 -7.751 1.00 78.38 276 TYR A O 1
ATOM 2197 N N . ARG A 1 277 ? -27.680 -2.391 -7.402 1.00 80.00 277 ARG A N 1
ATOM 2198 C CA . ARG A 1 277 ? -28.257 -1.630 -8.526 1.00 80.00 277 ARG A CA 1
ATOM 2199 C C . ARG A 1 277 ? -28.011 -2.298 -9.875 1.00 80.00 277 ARG A C 1
ATOM 2201 O O . ARG A 1 277 ? -28.881 -2.256 -10.740 1.00 80.00 277 ARG A O 1
ATOM 2208 N N . GLU A 1 278 ? -26.845 -2.903 -10.066 1.00 80.25 278 GLU A N 1
ATOM 2209 C CA . GLU A 1 278 ? -26.511 -3.643 -11.285 1.00 80.25 278 GLU A CA 1
ATOM 2210 C C . GLU A 1 278 ? -27.378 -4.899 -11.445 1.00 80.25 278 GLU A C 1
ATOM 2212 O O . GLU A 1 278 ? -27.935 -5.130 -12.517 1.00 80.25 278 GLU A O 1
ATOM 2217 N N . ILE A 1 279 ? -27.593 -5.655 -10.364 1.00 80.44 279 ILE A N 1
ATOM 2218 C CA . ILE A 1 279 ? -28.498 -6.814 -10.356 1.00 80.44 279 ILE A CA 1
ATOM 2219 C C . ILE A 1 279 ? -29.940 -6.392 -10.667 1.00 80.44 279 ILE A C 1
ATOM 2221 O O . ILE A 1 279 ? -30.603 -7.058 -11.460 1.00 80.44 279 ILE A O 1
ATOM 2225 N N . LEU A 1 280 ? -30.425 -5.288 -10.086 1.00 79.12 280 LEU A N 1
ATOM 2226 C CA . LEU A 1 280 ? -31.763 -4.765 -10.386 1.00 79.12 280 LEU A CA 1
ATOM 2227 C C . LEU A 1 280 ? -31.912 -4.384 -11.862 1.00 79.12 280 LEU A C 1
ATOM 2229 O O . LEU A 1 280 ? -32.909 -4.748 -12.483 1.00 79.12 280 LEU A O 1
ATOM 2233 N N . ARG A 1 281 ? -30.902 -3.718 -12.440 1.00 80.25 281 ARG A N 1
ATOM 2234 C CA . ARG A 1 281 ? -30.874 -3.392 -13.876 1.00 80.25 281 ARG A CA 1
ATOM 2235 C C . ARG A 1 281 ? -30.932 -4.644 -14.746 1.00 80.25 281 ARG A C 1
ATOM 2237 O O . ARG A 1 281 ? -31.713 -4.676 -15.686 1.00 80.25 281 ARG A O 1
ATOM 2244 N N . LEU A 1 282 ? -30.142 -5.670 -14.423 1.00 80.19 282 LEU A N 1
ATOM 2245 C CA . LEU A 1 282 ? -30.116 -6.932 -15.172 1.00 80.19 282 LEU A CA 1
ATOM 2246 C C . LEU A 1 282 ? -31.428 -7.720 -15.074 1.00 80.19 282 LEU A C 1
ATOM 2248 O O . LEU A 1 282 ? -31.736 -8.498 -15.971 1.00 80.19 282 LEU A O 1
ATOM 2252 N N . ARG A 1 283 ? -32.181 -7.549 -13.984 1.00 79.31 283 ARG A N 1
ATOM 2253 C CA . ARG A 1 283 ? -33.468 -8.221 -13.765 1.00 79.31 283 ARG A CA 1
ATOM 2254 C C . ARG A 1 283 ? -34.676 -7.414 -14.254 1.00 79.31 283 ARG A C 1
ATOM 2256 O O . ARG A 1 283 ? -35.785 -7.918 -14.136 1.00 79.31 283 ARG A O 1
ATOM 2263 N N . GLU A 1 284 ? -34.476 -6.196 -14.766 1.00 75.00 284 GLU A N 1
ATOM 2264 C CA . GLU A 1 284 ? -35.549 -5.261 -15.158 1.00 75.00 284 GLU A CA 1
ATOM 2265 C C . GLU A 1 284 ? -36.576 -5.000 -14.035 1.00 75.00 284 GLU A C 1
ATOM 2267 O O . GLU A 1 284 ? -37.751 -4.741 -14.287 1.00 75.00 284 GLU A O 1
ATOM 2272 N N . VAL A 1 285 ? -36.142 -5.076 -12.771 1.00 67.94 285 VAL A N 1
ATOM 2273 C CA . VAL A 1 285 ? -37.024 -4.897 -11.608 1.00 67.94 285 VAL A CA 1
ATOM 2274 C C . VAL A 1 285 ? -36.916 -3.471 -11.086 1.00 67.94 285 VAL A C 1
ATOM 2276 O O . VAL A 1 285 ? -35.820 -2.974 -10.814 1.00 67.94 285 VAL A O 1
ATOM 2279 N N . ASP A 1 286 ? -38.066 -2.826 -10.890 1.00 62.28 286 ASP A N 1
ATOM 2280 C CA . ASP A 1 286 ? -38.127 -1.482 -10.328 1.00 62.28 286 ASP A CA 1
ATOM 2281 C C . ASP A 1 286 ? -37.725 -1.499 -8.837 1.00 62.28 286 ASP A C 1
ATOM 2283 O O . ASP A 1 286 ? -38.342 -2.236 -8.052 1.00 62.28 286 ASP A O 1
ATOM 2287 N N . PRO A 1 287 ? -36.762 -0.661 -8.391 1.00 57.09 287 PRO A N 1
ATOM 2288 C CA . PRO A 1 287 ? -36.280 -0.646 -7.005 1.00 57.09 287 PRO A CA 1
ATOM 2289 C C . PRO A 1 287 ? -37.393 -0.419 -5.971 1.00 57.09 287 PRO A C 1
ATOM 2291 O O . PRO A 1 287 ? -37.292 -0.885 -4.841 1.00 57.09 287 PRO A O 1
ATOM 2294 N N . ALA A 1 288 ? -38.464 0.280 -6.360 1.00 57.28 288 ALA A N 1
ATOM 2295 C CA . ALA A 1 288 ? -39.610 0.595 -5.507 1.00 57.28 288 ALA A CA 1
ATOM 2296 C C . ALA A 1 288 ? -40.641 -0.547 -5.382 1.00 57.28 288 ALA A C 1
ATOM 2298 O O . ALA A 1 288 ? -41.533 -0.472 -4.540 1.00 57.28 288 ALA A O 1
ATOM 2299 N N . SER A 1 289 ? -40.543 -1.589 -6.216 1.00 55.66 289 SER A N 1
ATOM 2300 C CA . SER A 1 289 ? -41.543 -2.666 -6.326 1.00 55.66 289 SER A CA 1
ATOM 2301 C C . SER A 1 289 ? -41.168 -3.957 -5.585 1.00 55.66 289 SER A C 1
ATOM 2303 O O . SER A 1 289 ? -41.984 -4.872 -5.475 1.00 55.66 289 SER A O 1
ATOM 2305 N N . THR A 1 290 ? -39.954 -4.035 -5.032 1.00 52.44 290 THR A N 1
ATOM 2306 C CA . THR A 1 290 ? -39.403 -5.284 -4.489 1.00 52.44 290 THR A CA 1
ATOM 2307 C C . THR A 1 290 ? -39.524 -5.315 -2.967 1.00 52.44 290 THR A C 1
ATOM 2309 O O . THR A 1 290 ? -38.757 -4.668 -2.262 1.00 52.44 290 THR A O 1
ATOM 2312 N N . SER A 1 291 ? -40.501 -6.065 -2.450 1.00 45.75 291 SER A N 1
ATOM 2313 C CA . SER A 1 291 ? -40.691 -6.311 -1.006 1.00 45.75 291 SER A CA 1
ATOM 2314 C C . SER A 1 291 ? -40.454 -7.774 -0.598 1.00 45.75 291 SER A C 1
ATOM 2316 O O . SER A 1 291 ? -40.811 -8.172 0.508 1.00 45.75 291 SER A O 1
ATOM 2318 N N . GLY A 1 292 ? -39.811 -8.578 -1.452 1.00 47.34 292 GLY A N 1
ATOM 2319 C CA . GLY A 1 292 ? -39.481 -9.971 -1.145 1.00 47.34 292 GLY A CA 1
ATOM 2320 C C . GLY A 1 292 ? -38.213 -10.461 -1.849 1.00 47.34 292 GLY A C 1
ATOM 2321 O O . GLY A 1 292 ? -38.030 -10.214 -3.036 1.00 47.34 292 GLY A O 1
ATOM 2322 N N . GLU A 1 293 ? -37.367 -11.160 -1.085 1.00 47.28 293 GLU A N 1
ATOM 2323 C CA . GLU A 1 293 ? -36.227 -12.010 -1.495 1.00 47.28 293 GLU A CA 1
ATOM 2324 C C . GLU A 1 293 ? -34.943 -11.377 -2.069 1.00 47.28 293 GLU A C 1
ATOM 2326 O O . GLU A 1 293 ? -34.022 -12.120 -2.410 1.00 47.28 293 GLU A O 1
ATOM 2331 N N . ILE A 1 294 ? -34.794 -10.050 -2.122 1.00 50.97 294 ILE A N 1
ATOM 2332 C CA . ILE A 1 294 ? -33.486 -9.431 -2.416 1.00 50.97 294 ILE A CA 1
ATOM 2333 C C . ILE A 1 294 ? -32.935 -8.791 -1.137 1.00 50.97 294 ILE A C 1
ATOM 2335 O O . ILE A 1 294 ? -33.635 -7.989 -0.517 1.00 50.97 294 ILE A O 1
ATOM 2339 N N . ASP A 1 295 ? -31.708 -9.161 -0.742 1.00 53.78 295 ASP A N 1
ATOM 2340 C CA . ASP A 1 295 ? -30.998 -8.572 0.402 1.00 53.78 295 ASP A CA 1
ATOM 2341 C C . ASP A 1 295 ? -31.064 -7.042 0.321 1.00 53.78 295 ASP A C 1
ATOM 2343 O O . ASP A 1 295 ? -30.619 -6.428 -0.652 1.00 53.78 295 ASP A O 1
ATOM 2347 N N . THR A 1 296 ? -31.670 -6.421 1.333 1.00 53.59 296 THR A N 1
ATOM 2348 C CA . THR A 1 296 ? -31.779 -4.963 1.432 1.00 53.59 296 THR A CA 1
ATOM 2349 C C . THR A 1 296 ? -30.388 -4.328 1.490 1.00 53.59 296 THR A C 1
ATOM 2351 O O . THR A 1 296 ? -29.530 -4.862 2.199 1.00 53.59 296 THR A O 1
ATOM 2354 N N . PRO A 1 297 ? -30.150 -3.178 0.827 1.00 54.38 297 PRO A N 1
ATOM 2355 C CA . PRO A 1 297 ? -28.845 -2.530 0.853 1.00 54.38 297 PRO A CA 1
ATOM 2356 C C . PRO A 1 297 ? -28.441 -2.155 2.289 1.00 54.38 297 PRO A C 1
ATOM 2358 O O . PRO A 1 297 ? -29.302 -1.768 3.093 1.00 54.38 297 PRO A O 1
ATOM 2361 N N . PRO A 1 298 ? -27.143 -2.237 2.631 1.00 57.66 298 PRO A N 1
ATOM 2362 C CA . PRO A 1 298 ? -26.658 -1.888 3.959 1.00 57.66 298 PRO A CA 1
ATOM 2363 C C . PRO A 1 298 ? -26.990 -0.425 4.287 1.00 57.66 298 PRO A C 1
ATOM 2365 O O . PRO A 1 298 ? -26.627 0.506 3.568 1.00 57.66 298 PRO A O 1
ATOM 2368 N N . SER A 1 299 ? -27.687 -0.208 5.404 1.00 53.56 299 SER A N 1
ATOM 2369 C CA . SER A 1 299 ? -28.006 1.134 5.895 1.00 53.56 299 SER A CA 1
ATOM 2370 C C . SER A 1 299 ? -26.772 1.747 6.558 1.00 53.56 299 SER A C 1
ATOM 2372 O O . SER A 1 299 ? -26.393 1.341 7.656 1.00 53.56 299 SER A O 1
ATOM 2374 N N . ALA A 1 300 ? -26.195 2.785 5.956 1.00 56.56 300 ALA A N 1
ATOM 2375 C CA . ALA A 1 300 ? -25.145 3.567 6.596 1.00 56.56 300 ALA A CA 1
ATOM 2376 C C . ALA A 1 300 ? -25.741 4.480 7.671 1.00 56.56 300 ALA A C 1
ATOM 2378 O O . ALA A 1 300 ? -26.363 5.503 7.390 1.00 56.56 300 ALA A O 1
ATOM 2379 N N . LYS A 1 301 ? -25.607 4.060 8.928 1.00 63.38 301 LYS A N 1
ATOM 2380 C CA . LYS A 1 301 ? -25.940 4.877 10.094 1.00 63.38 301 LYS A CA 1
ATOM 2381 C C . LYS A 1 301 ? -24.655 5.146 10.874 1.00 63.38 301 LYS A C 1
ATOM 2383 O O . LYS A 1 301 ? -23.903 4.193 11.098 1.00 63.38 301 LYS A O 1
ATOM 2388 N N . PRO A 1 302 ? -24.411 6.396 11.308 1.00 71.50 302 PRO A N 1
ATOM 2389 C CA . PRO A 1 302 ? -23.354 6.699 12.262 1.00 71.50 302 PRO A CA 1
ATOM 2390 C C . PRO A 1 302 ? -23.477 5.781 13.475 1.00 71.50 302 PRO A C 1
ATOM 2392 O O . PRO A 1 302 ? -24.573 5.603 14.019 1.00 71.50 302 PRO A O 1
ATOM 2395 N N . ARG A 1 303 ? -22.365 5.171 13.881 1.00 78.94 303 ARG A N 1
ATOM 2396 C CA . ARG A 1 303 ? -22.359 4.280 15.040 1.00 78.94 303 ARG A CA 1
ATOM 2397 C C . ARG A 1 303 ? -22.174 5.096 16.309 1.00 78.94 303 ARG A C 1
ATOM 2399 O O . ARG A 1 303 ? -21.415 6.061 16.342 1.00 78.94 303 ARG A O 1
ATOM 2406 N N . GLN A 1 304 ? -22.888 4.707 17.358 1.00 79.06 3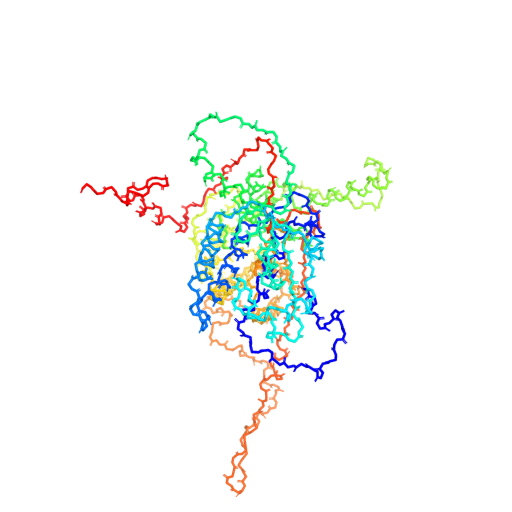04 GLN A N 1
ATOM 2407 C CA . GLN A 1 304 ? -22.722 5.311 18.674 1.00 79.06 304 GLN A CA 1
ATOM 2408 C C . GLN A 1 304 ? -21.499 4.706 19.371 1.00 79.06 304 GLN A C 1
ATOM 2410 O O . GLN A 1 304 ? -21.184 3.537 19.163 1.00 79.06 304 GLN A O 1
ATOM 2415 N N . ASP A 1 305 ? -20.827 5.522 20.182 1.00 84.69 305 ASP A N 1
ATOM 2416 C CA . ASP A 1 305 ? -19.692 5.125 21.025 1.00 84.69 305 ASP A CA 1
ATOM 2417 C C . ASP A 1 305 ? -18.495 4.500 20.279 1.00 84.69 305 ASP A C 1
ATOM 2419 O O . ASP A 1 305 ? -17.822 3.588 20.756 1.00 84.69 305 ASP A O 1
ATOM 2423 N N . VAL A 1 306 ? -18.206 5.010 19.079 1.00 91.00 306 VAL A N 1
ATOM 2424 C CA . VAL A 1 306 ? -16.993 4.633 18.345 1.00 91.00 306 VAL A CA 1
ATOM 2425 C C . VAL A 1 306 ? -15.773 5.312 18.964 1.00 91.00 306 VAL A C 1
ATOM 2427 O O . VAL A 1 306 ? -15.747 6.534 19.136 1.00 91.00 306 VAL A O 1
ATOM 2430 N N . LYS A 1 307 ? -14.734 4.524 19.247 1.00 93.44 307 LYS A N 1
ATOM 2431 C CA . LYS A 1 307 ? -13.434 4.982 19.747 1.00 93.44 307 LYS A CA 1
ATOM 2432 C C . LYS A 1 307 ? -12.332 4.500 18.814 1.00 93.44 307 LYS A C 1
ATOM 2434 O O . LYS A 1 307 ? -12.148 3.300 18.623 1.00 93.44 307 LYS A O 1
ATOM 2439 N N . ILE A 1 308 ? -11.586 5.443 18.247 1.00 95.50 308 ILE A N 1
ATOM 2440 C CA . ILE A 1 308 ? -10.448 5.153 17.372 1.00 95.50 308 ILE A CA 1
ATOM 2441 C C . ILE A 1 308 ? -9.204 5.782 17.989 1.00 95.50 308 ILE A C 1
ATOM 2443 O O . ILE A 1 308 ? -9.179 6.989 18.246 1.00 95.50 308 ILE A O 1
ATOM 2447 N N . VAL A 1 309 ? -8.169 4.970 18.198 1.00 96.62 309 VAL A N 1
ATOM 2448 C CA . VAL A 1 309 ? -6.855 5.436 18.650 1.00 96.62 309 VAL A CA 1
ATOM 2449 C C . VAL A 1 309 ? -5.819 5.130 17.579 1.00 96.62 309 VAL A C 1
ATOM 2451 O O . VAL A 1 309 ? -5.649 3.980 17.184 1.00 96.62 309 VAL A O 1
ATOM 2454 N N . ALA A 1 310 ? -5.122 6.160 17.112 1.00 97.31 310 ALA A N 1
ATOM 2455 C CA . ALA A 1 310 ? -4.076 6.042 16.104 1.00 97.31 310 ALA A CA 1
ATOM 2456 C C . ALA A 1 310 ? -2.709 6.282 16.754 1.00 97.31 310 ALA A C 1
ATOM 2458 O O . ALA A 1 310 ? -2.511 7.321 17.384 1.00 97.31 310 ALA A O 1
ATOM 2459 N N . ILE A 1 311 ? -1.777 5.340 16.621 1.00 96.69 311 ILE A N 1
ATOM 2460 C CA . ILE A 1 311 ? -0.463 5.366 17.272 1.00 96.69 311 ILE A CA 1
ATOM 2461 C C . ILE A 1 311 ? 0.633 5.426 16.216 1.00 96.69 311 ILE A C 1
ATOM 2463 O O . ILE A 1 311 ? 0.684 4.589 15.315 1.00 96.69 311 ILE A O 1
ATOM 2467 N N . ASP A 1 312 ? 1.543 6.384 16.356 1.00 95.19 312 ASP A N 1
ATOM 2468 C CA . ASP A 1 312 ? 2.752 6.454 15.541 1.00 95.19 312 ASP A CA 1
ATOM 2469 C C . ASP A 1 312 ? 3.914 7.090 16.323 1.00 95.19 312 ASP A C 1
ATOM 2471 O O . ASP A 1 312 ? 3.706 7.844 17.276 1.00 95.19 312 ASP A O 1
ATOM 2475 N N . LEU A 1 313 ? 5.152 6.815 15.910 1.00 91.88 313 LEU A N 1
ATOM 2476 C CA . LEU A 1 313 ? 6.335 7.520 16.409 1.00 91.88 313 LEU A CA 1
ATOM 2477 C C . LEU A 1 313 ? 6.374 8.972 15.902 1.00 91.88 313 LEU A C 1
ATOM 2479 O O . LEU A 1 313 ? 6.862 9.877 16.592 1.00 91.88 313 LEU A O 1
ATOM 2483 N N . GLN A 1 314 ? 5.855 9.209 14.698 1.00 88.81 314 GLN A N 1
ATOM 2484 C CA . GLN A 1 314 ? 5.739 10.515 14.073 1.00 88.81 314 GLN A CA 1
ATOM 2485 C C . GLN A 1 314 ? 4.473 11.254 14.537 1.00 88.81 314 GLN A C 1
ATOM 2487 O O . GLN A 1 314 ? 3.416 10.659 14.742 1.00 88.81 314 GLN A O 1
ATOM 2492 N N . PRO A 1 315 ? 4.533 12.590 14.683 1.00 87.44 315 PRO A N 1
ATOM 2493 C CA . PRO A 1 315 ? 3.344 13.376 14.979 1.00 87.44 315 PRO A CA 1
ATOM 2494 C C . PRO A 1 315 ? 2.387 13.371 13.779 1.00 87.44 315 PRO A C 1
ATOM 2496 O O . PRO A 1 315 ? 2.777 13.726 12.669 1.00 87.44 315 PRO A O 1
ATOM 2499 N N . MET A 1 316 ? 1.116 13.050 13.999 1.00 88.00 316 MET A N 1
ATOM 2500 C CA . MET A 1 316 ? 0.083 13.122 12.962 1.00 88.00 316 MET A CA 1
ATOM 2501 C C . MET A 1 316 ? -0.758 14.389 13.099 1.00 88.00 316 MET A C 1
ATOM 2503 O O . MET A 1 316 ? -1.120 14.783 14.208 1.00 88.00 316 MET A O 1
ATOM 2507 N N . SER A 1 317 ? -1.132 15.000 11.970 1.00 87.56 317 SER A N 1
ATOM 2508 C CA . SER A 1 317 ? -2.134 16.070 11.981 1.00 87.56 317 SER A CA 1
ATOM 2509 C C . SER A 1 317 ? -3.459 15.523 12.530 1.00 87.56 317 SER A C 1
ATOM 2511 O O . SER A 1 317 ? -3.878 14.449 12.071 1.00 87.56 317 SER A O 1
ATOM 2513 N N . PRO A 1 318 ? -4.134 16.232 13.455 1.00 88.81 318 PRO A N 1
ATOM 2514 C CA . PRO A 1 318 ? -5.363 15.755 14.081 1.00 88.81 318 PRO A CA 1
ATOM 2515 C C . PRO A 1 318 ? -6.420 15.314 13.064 1.00 88.81 318 PRO A C 1
ATOM 2517 O O . PRO A 1 318 ? -6.510 15.860 11.959 1.00 88.81 318 PRO A O 1
ATOM 2520 N N . LEU A 1 319 ? -7.199 14.300 13.434 1.00 88.81 319 LEU A N 1
ATOM 2521 C CA . LEU A 1 319 ? -8.324 13.786 12.661 1.00 88.81 319 LEU A CA 1
ATOM 2522 C C . LEU A 1 319 ? -9.578 13.810 13.528 1.00 88.81 319 LEU A C 1
ATOM 2524 O O . LEU A 1 319 ? -9.534 13.518 14.720 1.00 88.81 319 LEU A O 1
ATOM 2528 N N . GLU A 1 320 ? -10.697 14.183 12.920 1.00 85.25 320 GLU A N 1
ATOM 2529 C CA . GLU A 1 320 ? -11.971 14.303 13.617 1.00 85.25 320 GLU A CA 1
ATOM 2530 C C . GLU A 1 320 ? -12.421 12.946 14.174 1.00 85.25 320 GLU A C 1
ATOM 2532 O O . GLU A 1 320 ? -12.518 11.959 13.437 1.00 85.25 320 GLU A O 1
ATOM 2537 N N . GLY A 1 321 ? -12.684 12.912 15.483 1.00 87.94 321 GLY A N 1
ATOM 2538 C CA . GLY A 1 321 ? -13.130 11.712 16.190 1.00 87.94 321 GLY A CA 1
ATOM 2539 C C . GLY A 1 321 ? -12.039 10.666 16.453 1.00 87.94 321 GLY A C 1
ATOM 2540 O O . GLY A 1 321 ? -12.361 9.561 16.881 1.00 87.94 321 GLY A O 1
ATOM 2541 N N . ILE A 1 322 ? -10.763 10.996 16.219 1.00 94.38 322 ILE A N 1
ATOM 2542 C CA . ILE A 1 322 ? -9.632 10.082 16.425 1.00 94.38 322 ILE A CA 1
ATOM 2543 C C . ILE A 1 322 ? -8.679 10.649 17.471 1.00 94.38 322 ILE A C 1
ATOM 2545 O O . ILE A 1 322 ? -8.223 11.789 17.366 1.00 94.38 322 ILE A O 1
ATOM 2549 N N . THR A 1 323 ? -8.312 9.821 18.446 1.00 95.00 323 THR A N 1
ATOM 2550 C CA . THR A 1 323 ? -7.255 10.146 19.405 1.00 95.00 323 THR A CA 1
ATOM 2551 C C . THR A 1 323 ? -5.904 9.729 18.826 1.00 95.00 323 THR A C 1
ATOM 2553 O O . THR A 1 323 ? -5.603 8.541 18.731 1.00 95.00 323 THR A O 1
ATOM 2556 N N . CYS A 1 324 ? -5.075 10.696 18.433 1.00 95.06 324 CYS A N 1
ATOM 2557 C CA . CYS A 1 324 ? -3.724 10.433 17.931 1.00 95.06 324 CYS A CA 1
ATOM 2558 C C . CYS A 1 324 ? -2.712 10.411 19.088 1.00 95.06 324 CYS A C 1
ATOM 2560 O O . CYS A 1 324 ? -2.525 11.425 19.763 1.00 95.06 324 CYS A O 1
ATOM 2562 N N . LEU A 1 325 ? -2.023 9.289 19.289 1.00 94.94 325 LEU A N 1
ATOM 2563 C CA . LEU A 1 325 ? -0.956 9.127 20.273 1.00 94.94 325 LEU A CA 1
ATOM 2564 C C . LEU A 1 325 ? 0.406 9.084 19.582 1.00 94.94 325 LEU A C 1
ATOM 2566 O O . LEU A 1 325 ? 0.638 8.279 18.682 1.00 94.94 325 LEU A O 1
ATOM 2570 N N . LYS A 1 326 ? 1.330 9.924 20.054 1.00 95.00 326 LYS A N 1
ATOM 2571 C CA . LYS A 1 326 ? 2.743 9.823 19.693 1.00 95.00 326 LYS A CA 1
ATOM 2572 C C . LYS A 1 326 ? 3.436 8.882 20.675 1.00 95.00 326 LYS A C 1
ATOM 2574 O O . LYS A 1 326 ? 3.779 9.310 21.777 1.00 95.00 326 LYS A O 1
ATOM 2579 N N . ALA A 1 327 ? 3.607 7.620 20.302 1.00 94.31 327 ALA A N 1
ATOM 2580 C CA . ALA A 1 327 ? 4.179 6.602 21.176 1.00 94.31 327 ALA A CA 1
ATOM 2581 C C . ALA A 1 327 ? 4.905 5.512 20.381 1.00 94.31 327 ALA A C 1
ATOM 2583 O O . ALA A 1 327 ? 4.629 5.287 19.205 1.00 94.31 327 ALA A O 1
ATOM 2584 N N . ASP A 1 328 ? 5.827 4.831 21.053 1.00 93.69 328 ASP A N 1
ATOM 2585 C CA . ASP A 1 328 ? 6.511 3.658 20.522 1.00 93.69 328 ASP A CA 1
ATOM 2586 C C . ASP A 1 328 ? 5.686 2.403 20.826 1.00 93.69 328 ASP A C 1
ATOM 2588 O O . ASP A 1 328 ? 5.426 2.091 21.990 1.00 93.69 328 ASP A O 1
ATOM 2592 N N . ILE A 1 329 ? 5.278 1.669 19.794 1.00 93.31 329 ILE A N 1
ATOM 2593 C CA . ILE A 1 329 ? 4.470 0.451 19.943 1.00 93.31 329 ILE A CA 1
ATOM 2594 C C . ILE A 1 329 ? 5.212 -0.685 20.667 1.00 93.31 329 ILE A C 1
ATOM 2596 O O . ILE A 1 329 ? 4.568 -1.605 21.161 1.00 93.31 329 ILE A O 1
ATOM 2600 N N . THR A 1 330 ? 6.544 -0.618 20.761 1.00 91.38 330 THR A N 1
ATOM 2601 C CA . THR A 1 330 ? 7.368 -1.584 21.504 1.00 91.38 330 THR A CA 1
ATOM 2602 C C . THR A 1 330 ? 7.440 -1.271 22.997 1.00 91.38 330 THR A C 1
ATOM 2604 O O . THR A 1 330 ? 7.734 -2.151 23.805 1.00 91.38 330 THR A O 1
ATOM 2607 N N . HIS A 1 331 ? 7.164 -0.025 23.395 1.00 90.50 331 HIS A N 1
ATOM 2608 C CA . HIS A 1 331 ? 7.376 0.407 24.768 1.00 90.50 331 HIS A CA 1
ATOM 2609 C C . HIS A 1 331 ? 6.207 -0.022 25.679 1.00 90.50 331 HIS A C 1
ATOM 2611 O O . HIS A 1 331 ? 5.052 0.299 25.385 1.00 90.50 331 HIS A O 1
ATOM 2617 N N . PRO A 1 332 ? 6.456 -0.664 26.841 1.00 86.56 332 PRO A N 1
ATOM 2618 C CA . PRO A 1 332 ? 5.388 -1.173 27.711 1.00 86.56 332 PRO A CA 1
ATOM 2619 C C . PRO A 1 332 ? 4.398 -0.115 28.219 1.00 86.56 332 PRO A C 1
ATOM 2621 O O . PRO A 1 332 ? 3.247 -0.435 28.509 1.00 86.56 332 PRO A O 1
ATOM 2624 N N . SER A 1 333 ? 4.810 1.156 28.315 1.00 89.44 333 SER A N 1
ATOM 2625 C CA . SER A 1 333 ? 3.914 2.251 28.727 1.00 89.44 333 SER A CA 1
ATOM 2626 C C . SER A 1 333 ? 2.842 2.595 27.689 1.00 89.44 333 SER A C 1
ATOM 2628 O O . SER A 1 333 ? 1.896 3.314 28.013 1.00 89.44 333 SER A O 1
ATOM 2630 N N . THR A 1 334 ? 2.968 2.105 26.456 1.00 91.69 334 THR A N 1
ATOM 2631 C CA . THR A 1 334 ? 2.030 2.399 25.369 1.00 91.69 334 THR A CA 1
ATOM 2632 C C . THR A 1 334 ? 0.674 1.744 25.599 1.00 91.69 334 THR A C 1
ATOM 2634 O O . THR A 1 334 ? -0.339 2.375 25.315 1.00 91.69 334 THR A O 1
ATOM 2637 N N . ILE A 1 335 ? 0.617 0.549 26.200 1.00 89.75 335 ILE A N 1
ATOM 2638 C CA . ILE A 1 335 ? -0.660 -0.116 26.514 1.00 89.75 335 ILE A CA 1
ATOM 2639 C C . ILE A 1 335 ? -1.495 0.702 27.514 1.00 89.75 335 ILE A C 1
ATOM 2641 O O . ILE A 1 335 ? -2.637 1.017 27.186 1.00 89.75 335 ILE A O 1
ATOM 2645 N N . PRO A 1 336 ? -0.976 1.117 28.689 1.00 88.44 336 PRO A N 1
ATOM 2646 C CA . PRO A 1 336 ? -1.730 1.976 29.603 1.00 88.44 336 PRO A CA 1
ATOM 2647 C C . PRO A 1 336 ? -2.216 3.282 28.963 1.00 88.44 336 PRO A C 1
ATOM 2649 O O . PRO A 1 336 ? -3.340 3.709 29.218 1.00 88.44 336 PRO A O 1
ATOM 2652 N N . LEU A 1 337 ? -1.391 3.912 28.116 1.00 90.81 337 LEU A N 1
ATOM 2653 C CA . LEU A 1 337 ? -1.769 5.133 27.395 1.00 90.81 337 LEU A CA 1
ATOM 2654 C C . LEU A 1 337 ? -2.898 4.875 26.392 1.00 90.81 337 LEU A C 1
ATOM 2656 O O . LEU A 1 337 ? -3.844 5.657 26.323 1.00 90.81 337 LEU A O 1
ATOM 2660 N N . LEU A 1 338 ? -2.811 3.772 25.649 1.00 91.88 338 LEU A N 1
ATOM 2661 C CA . LEU A 1 338 ? -3.824 3.330 24.698 1.00 91.88 338 LEU A CA 1
ATOM 2662 C C . LEU A 1 338 ? -5.152 3.017 25.395 1.00 91.88 338 LEU A C 1
ATOM 2664 O O . LEU A 1 338 ? -6.192 3.518 24.979 1.00 91.88 338 LEU A O 1
ATOM 2668 N N . LEU A 1 339 ? -5.127 2.233 26.473 1.00 89.19 339 LEU A N 1
ATOM 2669 C CA . LEU A 1 339 ? -6.338 1.863 27.209 1.00 89.19 339 LEU A CA 1
ATOM 2670 C C . LEU A 1 339 ? -7.012 3.088 27.831 1.00 89.19 339 LEU A C 1
ATOM 2672 O O . LEU A 1 339 ? -8.222 3.235 27.700 1.00 89.19 339 LEU A O 1
ATOM 2676 N N . LYS A 1 340 ? -6.236 4.027 28.385 1.00 88.75 340 LYS A N 1
ATOM 2677 C CA . LYS A 1 340 ? -6.754 5.315 28.870 1.00 88.75 340 LYS A CA 1
ATOM 2678 C C . LYS A 1 340 ? -7.333 6.196 27.757 1.00 88.75 340 LYS A C 1
ATOM 2680 O O . LYS A 1 340 ? -8.266 6.959 27.989 1.00 88.75 340 LYS A O 1
ATOM 2685 N N . ALA A 1 341 ? -6.770 6.126 26.551 1.00 89.50 341 ALA A N 1
ATOM 2686 C CA . ALA A 1 341 ? -7.293 6.841 25.390 1.00 89.50 341 ALA A CA 1
ATOM 2687 C C . ALA A 1 341 ? -8.605 6.234 24.863 1.00 89.50 341 ALA A C 1
ATOM 2689 O O . ALA A 1 341 ? -9.424 6.962 24.300 1.00 89.50 341 ALA A O 1
ATOM 2690 N N . LEU A 1 342 ? -8.803 4.924 25.042 1.00 87.75 342 LEU A N 1
ATOM 2691 C CA . LEU A 1 342 ? -10.038 4.226 24.690 1.00 87.75 342 LEU A CA 1
ATOM 2692 C C . LEU A 1 342 ? -11.131 4.426 25.751 1.00 87.75 342 LEU A C 1
ATOM 2694 O O . LEU A 1 342 ? -12.256 4.763 25.388 1.00 87.75 342 LEU A O 1
ATOM 2698 N N . ASP A 1 343 ? -10.795 4.255 27.033 1.00 84.62 343 ASP A N 1
ATOM 2699 C CA . ASP A 1 343 ? -11.675 4.472 28.187 1.00 84.62 343 ASP A CA 1
ATOM 2700 C C . ASP A 1 343 ? -11.030 5.463 29.175 1.00 84.62 343 ASP A C 1
ATOM 2702 O O . ASP A 1 343 ? -10.078 5.109 29.873 1.00 84.62 343 ASP A O 1
ATOM 2706 N N . PRO A 1 344 ? -11.544 6.702 29.290 1.00 77.75 344 PRO A N 1
ATOM 2707 C CA . PRO A 1 344 ? -11.004 7.703 30.215 1.00 77.75 344 PRO A CA 1
ATOM 2708 C C . PRO A 1 344 ? -11.051 7.299 31.695 1.00 77.75 344 PRO A C 1
ATOM 2710 O O . PRO A 1 344 ? -10.204 7.747 32.468 1.00 77.75 344 PRO A O 1
ATOM 2713 N N . ASP A 1 345 ? -12.008 6.444 32.068 1.00 76.38 345 ASP A N 1
ATOM 2714 C CA . ASP A 1 345 ? -12.182 5.912 33.427 1.00 76.38 345 ASP A CA 1
ATOM 2715 C C . ASP A 1 345 ? -11.245 4.728 33.732 1.00 76.38 345 ASP A C 1
ATOM 2717 O O . ASP A 1 345 ? -11.298 4.149 34.817 1.00 76.38 345 ASP A O 1
ATOM 2721 N N . TYR A 1 346 ? -10.379 4.349 32.786 1.00 72.94 346 TYR A N 1
ATOM 2722 C CA . TYR A 1 346 ? -9.397 3.289 32.977 1.00 72.94 346 TYR A CA 1
ATOM 2723 C C . TYR A 1 346 ? -8.390 3.656 34.079 1.00 72.94 346 TYR A C 1
ATOM 2725 O O . TYR A 1 346 ? -7.580 4.579 33.933 1.00 72.94 346 TYR A O 1
ATOM 2733 N N . ASP A 1 347 ? -8.406 2.887 35.169 1.00 66.50 347 ASP A N 1
ATOM 2734 C CA . ASP A 1 347 ? -7.453 3.003 36.269 1.00 66.50 347 ASP A CA 1
ATOM 2735 C C . ASP A 1 347 ? -6.343 1.952 36.141 1.00 66.50 347 ASP A C 1
ATOM 2737 O O . ASP A 1 347 ? -6.549 0.752 36.336 1.00 66.50 347 ASP A O 1
ATOM 2741 N N . ALA A 1 348 ? -5.128 2.422 35.856 1.00 63.94 348 ALA A N 1
ATOM 2742 C CA . ALA A 1 348 ? -3.942 1.579 35.741 1.00 63.94 348 ALA A CA 1
ATOM 2743 C C . ALA A 1 348 ? -3.555 0.873 37.059 1.00 63.94 348 ALA A C 1
ATOM 2745 O O . ALA A 1 348 ? -2.790 -0.087 37.018 1.00 63.94 348 ALA A O 1
ATOM 2746 N N . SER A 1 349 ? -4.056 1.328 38.215 1.00 58.91 349 SER A N 1
ATOM 2747 C CA . SER A 1 349 ? -3.761 0.752 39.536 1.00 58.91 349 SER A CA 1
ATOM 2748 C C . SER A 1 349 ? -4.652 -0.439 39.915 1.00 58.91 349 SER A C 1
ATOM 2750 O O . SER A 1 349 ? -4.267 -1.242 40.764 1.00 58.91 349 SER A O 1
ATOM 2752 N N . LEU A 1 350 ? -5.803 -0.594 39.249 1.00 53.53 350 LEU A N 1
ATOM 2753 C CA . LEU A 1 350 ? -6.739 -1.717 39.406 1.00 53.53 350 LEU A CA 1
ATOM 2754 C C . LEU A 1 350 ? -6.492 -2.847 38.392 1.00 53.53 350 LEU A C 1
ATOM 2756 O O . LEU A 1 350 ? -7.245 -3.821 38.352 1.00 53.53 350 LEU A O 1
ATOM 2760 N N . ALA A 1 351 ? -5.444 -2.720 37.574 1.00 48.16 351 ALA A N 1
ATOM 2761 C CA . ALA A 1 351 ? -5.108 -3.646 36.506 1.00 48.16 351 ALA A CA 1
ATOM 2762 C C . ALA A 1 351 ? -4.708 -5.022 37.064 1.00 48.16 351 ALA A C 1
ATOM 2764 O O . ALA A 1 351 ? -3.538 -5.315 37.311 1.00 48.16 351 ALA A O 1
ATOM 2765 N N . THR A 1 352 ? -5.692 -5.906 37.213 1.00 45.78 352 THR A N 1
ATOM 2766 C CA . THR A 1 352 ? -5.434 -7.325 36.985 1.00 45.78 352 THR A CA 1
ATOM 2767 C C . THR A 1 352 ? -4.967 -7.445 35.536 1.00 45.78 352 THR A C 1
ATOM 2769 O O . THR A 1 352 ? -5.519 -6.824 34.633 1.00 45.78 352 THR A O 1
ATOM 2772 N N . THR A 1 353 ? -3.900 -8.200 35.298 1.00 45.88 353 THR A N 1
ATOM 2773 C CA . THR A 1 353 ? -3.325 -8.467 33.968 1.00 45.88 353 THR A CA 1
ATOM 2774 C C . THR A 1 353 ? -4.300 -9.143 32.991 1.00 45.88 353 THR A C 1
ATOM 2776 O O . THR A 1 353 ? -3.954 -9.374 31.836 1.00 45.88 353 THR A O 1
ATOM 2779 N N . GLU A 1 354 ? -5.534 -9.403 33.420 1.00 44.59 354 GLU A N 1
ATOM 2780 C CA . GLU A 1 354 ? -6.703 -9.576 32.568 1.00 44.59 354 GLU A CA 1
ATOM 2781 C C . GLU A 1 354 ? -7.178 -8.201 32.078 1.00 44.59 354 GLU A C 1
ATOM 2783 O O . GLU A 1 354 ? -8.193 -7.664 32.523 1.00 44.59 354 GLU A O 1
ATOM 2788 N N . ALA A 1 355 ? -6.420 -7.598 31.158 1.00 50.12 355 ALA A N 1
ATOM 2789 C CA . ALA A 1 355 ? -6.930 -6.476 30.387 1.00 50.12 355 ALA A CA 1
ATOM 2790 C C . ALA A 1 355 ? -8.274 -6.919 29.789 1.00 50.12 355 ALA A C 1
ATOM 2792 O O . ALA A 1 355 ? -8.313 -7.873 29.015 1.00 50.12 355 ALA A O 1
ATOM 2793 N N . SER A 1 356 ? -9.375 -6.278 30.196 1.00 57.12 356 SER A N 1
ATOM 2794 C CA . SER A 1 356 ? -10.703 -6.467 29.608 1.00 57.12 356 SER A CA 1
ATOM 2795 C C . SER A 1 356 ? -10.575 -6.165 28.125 1.00 57.12 356 SER A C 1
ATOM 2797 O O . SER A 1 356 ? -10.701 -5.005 27.761 1.00 57.12 356 SER A O 1
ATOM 2799 N N . HIS A 1 357 ? -10.235 -7.167 27.313 1.00 65.50 357 HIS A N 1
ATOM 2800 C CA . HIS A 1 357 ? -9.831 -7.016 25.927 1.00 65.50 357 HIS A CA 1
ATOM 2801 C C . HIS A 1 357 ? -10.877 -6.187 25.167 1.00 65.50 357 HIS A C 1
ATOM 2803 O O . HIS A 1 357 ? -11.931 -6.726 24.818 1.00 65.50 357 HIS A O 1
ATOM 2809 N N . PRO A 1 358 ? -10.659 -4.877 24.948 1.00 77.38 358 PRO A N 1
ATOM 2810 C CA . PRO A 1 358 ? -11.760 -4.003 24.582 1.00 77.38 358 PRO A CA 1
ATOM 2811 C C . PRO A 1 358 ? -11.724 -3.654 23.096 1.00 77.38 358 PRO A C 1
ATOM 2813 O O . PRO A 1 358 ? -12.591 -2.932 22.624 1.00 77.38 358 PRO A O 1
ATOM 2816 N N . VAL A 1 359 ? -10.711 -4.107 22.354 1.00 93.00 359 VAL A N 1
ATOM 2817 C CA . VAL A 1 359 ? -10.497 -3.709 20.962 1.00 93.00 359 VAL A CA 1
ATOM 2818 C C . VAL A 1 359 ? -11.082 -4.752 20.020 1.00 93.00 359 VAL A C 1
ATOM 2820 O O . VAL A 1 359 ? -10.796 -5.943 20.141 1.00 93.00 359 VAL A O 1
ATOM 2823 N N . ASP A 1 360 ? -11.872 -4.296 19.050 1.00 94.94 360 ASP A N 1
ATOM 2824 C CA . ASP A 1 360 ? -12.491 -5.152 18.036 1.00 94.94 360 ASP A CA 1
ATOM 2825 C C . ASP A 1 360 ? -11.567 -5.382 16.839 1.00 94.94 360 ASP A C 1
ATOM 2827 O O . ASP A 1 360 ? -11.567 -6.461 16.241 1.00 94.94 360 ASP A O 1
ATOM 2831 N N . LEU A 1 361 ? -10.805 -4.348 16.474 1.00 97.31 361 LEU A N 1
ATOM 2832 C CA . LEU A 1 361 ? -9.982 -4.312 15.274 1.00 97.31 361 LEU A CA 1
ATOM 2833 C C . LEU A 1 361 ? -8.655 -3.602 15.551 1.00 97.31 361 LEU A C 1
ATOM 2835 O O . LEU A 1 361 ? -8.635 -2.456 15.999 1.00 97.31 361 LEU A O 1
ATOM 2839 N N . VAL A 1 362 ? -7.551 -4.271 15.228 1.00 97.94 362 VAL A N 1
ATOM 2840 C CA . VAL A 1 362 ? -6.214 -3.667 15.205 1.00 97.94 362 VAL A CA 1
ATOM 2841 C C . VAL A 1 362 ? -5.701 -3.667 13.767 1.00 97.94 362 VAL A C 1
ATOM 2843 O O . VAL A 1 362 ? -5.721 -4.697 13.094 1.00 97.94 362 VAL A O 1
ATOM 2846 N N . LEU A 1 363 ? -5.254 -2.508 13.296 1.00 98.19 363 LEU A N 1
ATOM 2847 C CA . LEU A 1 363 ? -4.728 -2.292 11.953 1.00 98.19 363 LEU A CA 1
ATOM 2848 C C . LEU A 1 363 ? -3.256 -1.871 12.010 1.00 98.19 363 LEU A C 1
ATOM 2850 O O . LEU A 1 363 ? -2.850 -1.194 12.951 1.00 98.19 363 LEU A O 1
ATOM 2854 N N . SER A 1 364 ? -2.464 -2.228 10.997 1.00 97.00 364 SER A N 1
ATOM 2855 C CA . SER A 1 364 ? -1.120 -1.678 10.806 1.00 97.00 364 SER A CA 1
ATOM 2856 C C . SER A 1 364 ? -0.704 -1.614 9.331 1.00 97.00 364 SER A C 1
ATOM 2858 O O . SER A 1 364 ? -0.525 -2.641 8.680 1.00 97.00 364 SER A O 1
ATOM 2860 N N . ASP A 1 365 ? -0.490 -0.407 8.802 1.00 94.56 365 ASP A N 1
ATOM 2861 C CA . ASP A 1 365 ? 0.077 -0.175 7.454 1.00 94.56 365 ASP A CA 1
ATOM 2862 C C . ASP A 1 365 ? 1.598 0.098 7.506 1.00 94.56 365 ASP A C 1
ATOM 2864 O O . ASP A 1 365 ? 2.192 0.571 6.530 1.00 94.56 365 ASP A O 1
ATOM 2868 N N . GLY A 1 366 ? 2.234 -0.196 8.648 1.00 89.62 366 GLY A N 1
ATOM 2869 C CA . GLY A 1 366 ? 3.628 0.131 8.933 1.00 89.62 366 GLY A CA 1
ATOM 2870 C C . GLY A 1 366 ? 4.617 -0.520 7.965 1.00 89.62 366 GLY A C 1
ATOM 2871 O O . GLY A 1 366 ? 4.580 -1.727 7.721 1.00 89.62 366 GLY A O 1
ATOM 2872 N N . ALA A 1 367 ? 5.530 0.289 7.432 1.00 87.38 367 ALA A N 1
ATOM 2873 C CA . ALA A 1 367 ? 6.672 -0.156 6.642 1.00 87.38 367 ALA A CA 1
ATOM 2874 C C . ALA A 1 367 ? 7.897 0.706 6.981 1.00 87.38 367 ALA A C 1
ATOM 2876 O O . ALA A 1 367 ? 7.729 1.904 7.228 1.00 87.38 367 ALA A O 1
ATOM 2877 N N . PRO A 1 368 ? 9.111 0.130 6.994 1.00 83.94 368 PRO A N 1
ATOM 2878 C CA . PRO A 1 368 ? 10.331 0.919 7.086 1.00 83.94 368 PRO A CA 1
ATOM 2879 C C . PRO A 1 368 ? 10.563 1.725 5.802 1.00 83.94 368 PRO A C 1
ATOM 2881 O O . PRO A 1 368 ? 10.006 1.412 4.744 1.00 83.94 368 PRO A O 1
ATOM 2884 N N . ASP A 1 369 ? 11.430 2.734 5.884 1.00 79.75 369 ASP A N 1
ATOM 2885 C CA . ASP A 1 369 ? 11.994 3.358 4.690 1.00 79.75 369 ASP A CA 1
ATOM 2886 C C . ASP A 1 369 ? 12.779 2.292 3.910 1.00 79.75 369 ASP A C 1
ATOM 2888 O O . ASP A 1 369 ? 13.734 1.711 4.427 1.00 79.75 369 ASP A O 1
ATOM 2892 N N . VAL A 1 370 ? 12.343 2.005 2.680 1.00 74.31 370 VAL A N 1
ATOM 2893 C CA . VAL A 1 370 ? 12.956 0.967 1.844 1.00 74.31 370 VAL A CA 1
ATOM 2894 C C . VAL A 1 370 ? 14.353 1.396 1.414 1.00 74.31 370 VAL A C 1
ATOM 2896 O O . VAL A 1 370 ? 14.543 2.456 0.816 1.00 74.31 370 VAL A O 1
ATOM 2899 N N . THR A 1 371 ? 15.339 0.561 1.717 1.00 76.62 371 THR A N 1
ATOM 2900 C CA . THR A 1 371 ? 16.740 0.813 1.371 1.00 76.62 371 THR A CA 1
ATOM 2901 C C . THR A 1 371 ? 17.086 0.333 -0.037 1.00 76.62 371 THR A C 1
ATOM 2903 O O . THR A 1 371 ? 18.104 0.739 -0.594 1.00 76.62 371 THR A O 1
ATOM 2906 N N . GLY A 1 372 ? 16.242 -0.531 -0.617 1.00 74.56 372 GLY A N 1
ATOM 2907 C CA . GLY A 1 372 ? 16.513 -1.237 -1.871 1.00 74.56 372 GLY A CA 1
ATOM 2908 C C . GLY A 1 372 ? 17.234 -2.572 -1.659 1.00 74.56 372 GLY A C 1
ATOM 2909 O O . GLY A 1 372 ? 17.320 -3.372 -2.588 1.00 74.56 372 GLY A O 1
ATOM 2910 N N . LEU A 1 373 ? 17.699 -2.855 -0.436 1.00 77.44 373 LEU A N 1
ATOM 2911 C CA . LEU A 1 373 ? 18.189 -4.170 -0.033 1.00 77.44 373 LEU A CA 1
ATOM 2912 C C . LEU A 1 373 ? 17.016 -4.993 0.500 1.00 77.44 373 LEU A C 1
ATOM 2914 O O . LEU A 1 373 ? 16.705 -4.959 1.690 1.00 77.44 373 LEU A O 1
ATOM 2918 N N . HIS A 1 374 ? 16.373 -5.746 -0.393 1.00 81.12 374 HIS A N 1
ATOM 2919 C CA . HIS A 1 374 ? 15.130 -6.459 -0.092 1.00 81.12 374 HIS A CA 1
ATOM 2920 C C . HIS A 1 374 ? 15.210 -7.352 1.151 1.00 81.12 374 HIS A C 1
ATOM 2922 O O . HIS A 1 374 ? 14.290 -7.323 1.961 1.00 81.12 374 HIS A O 1
ATOM 2928 N N . ASP A 1 375 ? 16.308 -8.082 1.354 1.00 80.88 375 ASP A N 1
ATOM 2929 C CA . ASP A 1 375 ? 16.466 -8.963 2.519 1.00 80.88 375 ASP A CA 1
ATOM 2930 C C . ASP A 1 375 ? 16.447 -8.185 3.844 1.00 80.88 375 ASP A C 1
ATOM 2932 O O . ASP A 1 375 ? 15.789 -8.591 4.805 1.00 80.88 375 ASP A O 1
ATOM 2936 N N . LEU A 1 376 ? 17.127 -7.034 3.886 1.00 84.88 376 LEU A N 1
ATOM 2937 C CA . LEU A 1 376 ? 17.145 -6.160 5.057 1.00 84.88 376 LEU A CA 1
ATOM 2938 C C . LEU A 1 376 ? 15.777 -5.506 5.270 1.00 84.88 376 LEU A C 1
ATOM 2940 O O . LEU A 1 376 ? 15.267 -5.502 6.390 1.00 84.88 376 LEU A O 1
ATOM 2944 N N . ASP A 1 377 ? 15.170 -4.995 4.200 1.00 85.88 377 ASP A N 1
ATOM 2945 C CA . ASP A 1 377 ? 13.860 -4.346 4.250 1.00 85.88 377 ASP A CA 1
ATOM 2946 C C . ASP A 1 377 ? 12.781 -5.324 4.758 1.00 85.88 377 ASP A C 1
ATOM 2948 O O . ASP A 1 377 ? 11.966 -4.965 5.610 1.00 85.88 377 ASP A O 1
ATOM 2952 N N . ILE A 1 378 ? 12.810 -6.585 4.304 1.00 86.31 378 ILE A N 1
ATOM 2953 C CA . ILE A 1 378 ? 11.929 -7.669 4.772 1.00 86.31 378 ILE A CA 1
ATOM 2954 C C . ILE A 1 378 ? 12.172 -7.973 6.253 1.00 86.31 378 ILE A C 1
ATOM 2956 O O . ILE A 1 378 ? 11.210 -8.117 7.013 1.00 86.31 378 ILE A O 1
ATOM 2960 N N . TYR A 1 379 ? 13.432 -8.058 6.685 1.00 86.75 379 TYR A N 1
ATOM 2961 C CA . TYR A 1 379 ? 13.771 -8.327 8.082 1.00 86.75 379 TYR A CA 1
ATOM 2962 C C . TYR A 1 379 ? 13.261 -7.221 9.017 1.00 86.75 379 TYR A C 1
ATOM 2964 O O . TYR A 1 379 ? 12.577 -7.507 10.003 1.00 86.75 379 TYR A O 1
ATOM 2972 N N . VAL A 1 380 ? 13.526 -5.953 8.688 1.00 89.12 380 VAL A N 1
ATOM 2973 C CA . VAL A 1 380 ? 13.079 -4.803 9.491 1.00 89.12 380 VAL A CA 1
ATOM 2974 C C . VAL A 1 380 ? 11.552 -4.709 9.506 1.00 89.12 380 VAL A C 1
ATOM 2976 O O . VAL A 1 380 ? 10.952 -4.490 10.560 1.00 89.12 380 VAL A O 1
ATOM 2979 N N . GLN A 1 381 ? 10.898 -4.936 8.364 1.00 90.06 381 GLN A N 1
ATOM 2980 C CA . GLN A 1 381 ? 9.439 -4.979 8.288 1.00 90.06 381 GLN A CA 1
ATOM 2981 C C . GLN A 1 381 ? 8.860 -6.101 9.162 1.00 90.06 381 GLN A C 1
ATOM 2983 O O . GLN A 1 381 ? 7.876 -5.881 9.868 1.00 90.06 381 GLN A O 1
ATOM 2988 N N . SER A 1 382 ? 9.508 -7.267 9.191 1.00 88.00 382 SER A N 1
ATOM 2989 C CA . SER A 1 382 ? 9.106 -8.389 10.045 1.00 88.00 382 SER A CA 1
ATOM 2990 C C . SER A 1 382 ? 9.222 -8.043 11.533 1.00 88.00 382 SER A C 1
ATOM 2992 O O . SER A 1 382 ? 8.330 -8.383 12.306 1.00 88.00 382 SER A O 1
ATOM 2994 N N . GLN A 1 383 ? 10.271 -7.323 11.952 1.00 88.69 383 GLN A N 1
ATOM 2995 C CA . GLN A 1 383 ? 10.394 -6.840 13.336 1.00 88.69 383 GLN A CA 1
ATOM 2996 C C . GLN A 1 383 ? 9.268 -5.868 13.712 1.00 88.69 383 GLN A C 1
ATOM 2998 O O . GLN A 1 383 ? 8.695 -5.972 14.799 1.00 88.69 383 GLN A O 1
ATOM 3003 N N . LEU A 1 384 ? 8.912 -4.953 12.804 1.00 91.25 384 LEU A N 1
ATOM 3004 C CA . LEU A 1 384 ? 7.812 -4.012 13.017 1.00 91.25 384 LEU A CA 1
ATOM 3005 C C . LEU A 1 384 ? 6.465 -4.736 13.137 1.00 91.25 384 LEU A C 1
ATOM 3007 O O . LEU A 1 384 ? 5.664 -4.435 14.022 1.00 91.25 384 LEU A O 1
ATOM 3011 N N . LEU A 1 385 ? 6.241 -5.734 12.284 1.00 91.44 385 LEU A N 1
ATOM 3012 C CA . LEU A 1 385 ? 5.056 -6.579 12.328 1.00 91.44 385 LEU A CA 1
ATOM 3013 C C . LEU A 1 385 ? 4.956 -7.364 13.641 1.00 91.44 385 LEU A C 1
ATOM 3015 O O . LEU A 1 385 ? 3.874 -7.456 14.218 1.00 91.44 385 LEU A O 1
ATOM 3019 N N . TRP A 1 386 ? 6.074 -7.890 14.142 1.00 89.00 386 TRP A N 1
ATOM 3020 C CA . TRP A 1 386 ? 6.135 -8.556 15.443 1.00 89.00 386 TRP A CA 1
ATOM 3021 C C . TRP A 1 386 ? 5.776 -7.627 16.599 1.00 89.00 386 TRP A C 1
ATOM 3023 O O . TRP A 1 386 ? 5.041 -8.027 17.504 1.00 89.00 386 TRP A O 1
ATOM 3033 N N . ALA A 1 387 ? 6.258 -6.386 16.577 1.00 91.81 387 ALA A N 1
ATOM 3034 C CA . ALA A 1 387 ? 5.881 -5.384 17.568 1.00 91.81 387 ALA A CA 1
ATOM 3035 C C . ALA A 1 387 ? 4.375 -5.078 17.512 1.00 91.81 387 ALA A C 1
ATOM 3037 O O . ALA A 1 387 ? 3.701 -5.080 18.544 1.00 91.81 387 ALA A O 1
ATOM 3038 N N . ALA A 1 388 ? 3.832 -4.894 16.304 1.00 94.38 388 ALA A N 1
ATOM 3039 C CA . ALA A 1 388 ? 2.408 -4.650 16.094 1.00 94.38 388 ALA A CA 1
ATOM 3040 C C . ALA A 1 388 ? 1.543 -5.830 16.569 1.00 94.38 388 ALA A C 1
ATOM 3042 O O . ALA A 1 388 ? 0.530 -5.620 17.237 1.00 94.38 388 ALA A O 1
ATOM 3043 N N . LEU A 1 389 ? 1.964 -7.066 16.282 1.00 92.19 389 LEU A N 1
ATOM 3044 C CA . LEU A 1 389 ? 1.286 -8.278 16.734 1.00 92.19 389 LEU A CA 1
ATOM 3045 C C . LEU A 1 389 ? 1.312 -8.399 18.260 1.00 92.19 389 LEU A C 1
ATOM 3047 O O . LEU A 1 389 ? 0.268 -8.634 18.855 1.00 92.19 389 LEU A O 1
ATOM 3051 N N . ASN A 1 390 ? 2.464 -8.210 18.909 1.00 91.25 390 ASN A N 1
ATOM 3052 C CA . ASN A 1 390 ? 2.558 -8.302 20.369 1.00 91.25 390 ASN A CA 1
ATOM 3053 C C . ASN A 1 390 ? 1.643 -7.284 21.067 1.00 91.25 390 ASN A C 1
ATOM 3055 O O . ASN A 1 390 ? 0.952 -7.639 22.020 1.00 91.25 390 ASN A O 1
ATOM 3059 N N . LEU A 1 391 ? 1.561 -6.053 20.551 1.00 92.62 391 LEU A N 1
ATOM 3060 C CA . LEU A 1 391 ? 0.605 -5.065 21.052 1.00 92.62 391 LEU A CA 1
ATOM 3061 C C . LEU A 1 391 ? -0.841 -5.517 20.802 1.00 92.62 391 LEU A C 1
ATOM 3063 O O . LEU A 1 391 ? -1.660 -5.456 21.720 1.00 92.62 391 LEU A O 1
ATOM 3067 N N . ALA A 1 392 ? -1.151 -6.017 19.601 1.00 93.25 392 ALA A N 1
ATOM 3068 C CA . ALA A 1 392 ? -2.482 -6.518 19.263 1.00 93.25 392 ALA A CA 1
ATOM 3069 C C . ALA A 1 392 ? -2.931 -7.638 20.214 1.00 93.25 392 ALA A C 1
ATOM 3071 O O . ALA A 1 392 ? -4.048 -7.590 20.724 1.00 93.25 392 ALA A O 1
ATOM 3072 N N . LEU A 1 393 ? -2.056 -8.598 20.527 1.00 90.31 393 LEU A N 1
ATOM 3073 C CA . LEU A 1 393 ? -2.355 -9.710 21.437 1.00 90.31 393 LEU A CA 1
ATOM 3074 C C . LEU A 1 393 ? -2.710 -9.250 22.859 1.00 90.31 393 LEU A C 1
ATOM 3076 O O . LEU A 1 393 ? -3.480 -9.928 23.538 1.00 90.31 393 LEU A O 1
ATOM 3080 N N . CYS A 1 394 ? -2.187 -8.106 23.305 1.00 88.75 394 CYS A N 1
ATOM 3081 C CA . CYS A 1 394 ? -2.498 -7.543 24.618 1.00 88.75 394 CYS A CA 1
ATOM 3082 C C . CYS A 1 394 ? -3.858 -6.831 24.687 1.00 88.75 394 CYS A C 1
ATOM 3084 O O . CYS A 1 394 ? -4.399 -6.689 25.779 1.00 88.75 394 CYS A O 1
ATOM 3086 N N . VAL A 1 395 ? -4.399 -6.345 23.564 1.00 90.38 395 VAL A N 1
ATOM 3087 C CA . VAL A 1 395 ? -5.587 -5.462 23.567 1.00 90.38 395 VAL A CA 1
ATOM 3088 C C . VAL A 1 395 ? -6.793 -6.032 22.822 1.00 90.38 395 VAL A C 1
ATOM 3090 O O . VAL A 1 395 ? -7.923 -5.611 23.065 1.00 90.38 395 VAL A O 1
ATOM 3093 N N . LEU A 1 396 ? -6.581 -6.983 21.913 1.00 92.69 396 LEU A N 1
ATOM 3094 C CA . LEU A 1 396 ? -7.624 -7.505 21.036 1.00 92.69 396 LEU A CA 1
ATOM 3095 C C . LEU A 1 396 ? -8.564 -8.455 21.781 1.00 92.69 396 LEU A C 1
ATOM 3097 O O . LEU A 1 396 ? -8.109 -9.354 22.487 1.00 92.69 396 LEU A O 1
ATOM 3101 N N . LYS A 1 397 ? -9.876 -8.283 21.601 1.00 91.00 397 LYS A N 1
ATOM 3102 C CA . LYS A 1 397 ? -10.902 -9.145 22.205 1.00 91.00 397 LYS A CA 1
ATOM 3103 C C . LYS A 1 397 ? -10.990 -10.513 21.547 1.00 91.00 397 LYS A C 1
ATOM 3105 O O . LYS A 1 397 ? -10.750 -10.601 20.342 1.00 91.00 397 LYS A O 1
ATOM 3110 N N . PRO A 1 398 ? -11.380 -11.580 22.271 1.00 91.75 398 PRO A N 1
ATOM 3111 C CA . PRO A 1 398 ? -11.753 -12.837 21.631 1.00 91.75 398 PRO A CA 1
ATOM 3112 C C . PRO A 1 398 ? -12.807 -12.589 20.541 1.00 91.75 398 PRO A C 1
ATOM 3114 O O . PRO A 1 398 ? -13.811 -11.921 20.786 1.00 91.75 398 PRO A O 1
ATOM 3117 N N . GLY A 1 399 ? -12.565 -13.075 19.324 1.00 91.44 399 GLY A N 1
ATOM 3118 C CA . GLY A 1 399 ? -13.379 -12.738 18.148 1.00 91.44 399 GLY A CA 1
ATOM 3119 C C . GLY A 1 399 ? -12.900 -11.536 17.330 1.00 91.44 399 GLY A C 1
ATOM 3120 O O . GLY A 1 399 ? -13.376 -11.341 16.213 1.00 91.44 399 GLY A O 1
ATOM 3121 N N . GLY A 1 400 ? -11.947 -10.757 17.840 1.00 94.75 400 GLY A N 1
ATOM 3122 C CA . GLY A 1 400 ? -11.404 -9.577 17.175 1.00 94.75 400 GLY A CA 1
ATOM 3123 C C . GLY A 1 400 ? -10.613 -9.893 15.903 1.00 94.75 400 GLY A C 1
ATOM 3124 O O . GLY A 1 400 ? -10.258 -11.045 15.624 1.00 94.75 400 GLY A O 1
ATOM 3125 N N . LYS A 1 401 ? -10.348 -8.844 15.123 1.00 97.38 401 LYS A N 1
ATOM 3126 C CA . LYS A 1 401 ? -9.653 -8.899 13.831 1.00 97.38 401 LYS A CA 1
ATOM 3127 C C . LYS A 1 401 ? -8.313 -8.160 13.910 1.00 97.38 401 LYS A C 1
ATOM 3129 O O . LYS A 1 401 ? -8.201 -7.126 14.567 1.00 97.38 401 LYS A O 1
ATOM 3134 N N . PHE A 1 402 ? -7.311 -8.666 13.202 1.00 97.62 402 PHE A N 1
ATOM 3135 C CA . PHE A 1 402 ? -6.005 -8.025 13.059 1.00 97.62 402 PHE A CA 1
ATOM 3136 C C . PHE A 1 402 ? -5.624 -7.965 11.583 1.00 97.62 402 PHE A C 1
ATOM 3138 O O . PHE A 1 402 ? -5.659 -8.983 10.895 1.00 97.62 402 PHE A O 1
ATOM 3145 N N . VAL A 1 403 ? -5.274 -6.783 11.086 1.00 98.06 403 VAL A N 1
ATOM 3146 C CA . VAL A 1 403 ? -4.832 -6.595 9.700 1.00 98.06 403 VAL A CA 1
ATOM 3147 C C . VAL A 1 403 ? -3.503 -5.875 9.704 1.00 98.06 403 VAL A C 1
ATOM 3149 O O . VAL A 1 403 ? -3.392 -4.801 10.289 1.00 98.06 403 VAL A O 1
ATOM 3152 N N . ALA A 1 404 ? -2.508 -6.429 9.023 1.00 96.88 404 ALA A N 1
ATOM 3153 C CA . ALA A 1 404 ? -1.200 -5.803 8.950 1.00 96.88 404 ALA A CA 1
ATOM 3154 C C . ALA A 1 404 ? -0.558 -5.945 7.575 1.00 96.88 404 ALA A C 1
ATOM 3156 O O . ALA A 1 404 ? -0.765 -6.932 6.869 1.00 96.88 404 ALA A O 1
ATOM 3157 N N . LYS A 1 405 ? 0.253 -4.960 7.202 1.00 95.00 405 LYS A N 1
ATOM 3158 C CA . LYS A 1 405 ? 1.160 -5.065 6.063 1.00 95.00 405 LYS A CA 1
ATOM 3159 C C . LYS A 1 405 ? 2.230 -6.115 6.338 1.00 95.00 405 LYS A C 1
ATOM 3161 O O . LYS A 1 405 ? 2.738 -6.211 7.452 1.00 95.00 405 LYS A O 1
ATOM 3166 N N . ILE A 1 406 ? 2.592 -6.869 5.309 1.00 93.06 406 ILE A N 1
ATOM 3167 C CA . ILE A 1 406 ? 3.691 -7.833 5.319 1.00 93.06 406 ILE A CA 1
ATOM 3168 C C . ILE A 1 406 ? 4.522 -7.680 4.045 1.00 93.06 406 ILE A C 1
ATOM 3170 O O . ILE A 1 406 ? 3.981 -7.384 2.977 1.00 93.06 406 ILE A O 1
ATOM 3174 N N . PHE A 1 407 ? 5.827 -7.923 4.131 1.00 90.44 407 PHE A N 1
ATOM 3175 C CA . PHE A 1 407 ? 6.649 -8.179 2.951 1.00 90.44 407 PHE A CA 1
ATOM 3176 C C . PHE A 1 407 ? 6.812 -9.683 2.762 1.00 90.44 407 PHE A C 1
ATOM 3178 O O . PHE A 1 407 ? 7.235 -10.408 3.661 1.00 90.44 407 PHE A O 1
ATOM 3185 N N . ARG A 1 408 ? 6.436 -10.170 1.579 1.00 85.94 408 ARG A N 1
ATOM 3186 C CA . ARG A 1 408 ? 6.529 -11.591 1.247 1.00 85.94 408 ARG A CA 1
ATOM 3187 C C . ARG A 1 408 ? 7.991 -11.950 0.986 1.00 85.94 408 ARG A C 1
ATOM 3189 O O . ARG A 1 408 ? 8.525 -11.623 -0.067 1.00 85.94 408 ARG A O 1
ATOM 3196 N N . GLY A 1 409 ? 8.609 -12.624 1.951 1.00 79.88 409 GLY A N 1
ATOM 3197 C CA . GLY A 1 409 ? 9.969 -13.154 1.862 1.00 79.88 409 GLY A CA 1
ATOM 3198 C C . GLY A 1 409 ? 10.024 -14.677 1.976 1.00 79.88 409 GLY A C 1
ATOM 3199 O O . GLY A 1 409 ? 8.995 -15.351 2.018 1.00 79.88 409 GLY A O 1
ATOM 3200 N N . LYS A 1 410 ? 11.245 -15.215 2.051 1.00 75.50 410 LYS A N 1
ATOM 3201 C CA . LYS A 1 410 ? 11.522 -16.660 2.110 1.00 75.50 410 LYS A CA 1
ATOM 3202 C C . LYS A 1 410 ? 10.904 -17.365 3.327 1.00 75.50 410 LYS A C 1
ATOM 3204 O O . LYS A 1 410 ? 10.445 -18.494 3.188 1.00 75.50 410 LYS A O 1
ATOM 3209 N N . ASP A 1 411 ? 10.856 -16.684 4.473 1.00 73.31 411 ASP A N 1
ATOM 3210 C CA . ASP A 1 411 ? 10.482 -17.270 5.774 1.00 73.31 411 ASP A CA 1
ATOM 3211 C C . ASP A 1 411 ? 9.144 -16.730 6.322 1.00 73.31 411 ASP A C 1
ATOM 3213 O O . ASP A 1 411 ? 8.860 -16.771 7.520 1.00 73.31 411 ASP A O 1
ATOM 3217 N N . VAL A 1 412 ? 8.298 -16.187 5.439 1.00 81.44 412 VAL A N 1
ATOM 3218 C CA . VAL A 1 412 ? 6.991 -15.610 5.809 1.00 81.44 412 VAL A CA 1
ATOM 3219 C C . VAL A 1 412 ? 5.974 -16.671 6.270 1.00 81.44 412 VAL A C 1
ATOM 3221 O O . VAL A 1 412 ? 4.994 -16.376 6.948 1.00 81.44 412 VAL A O 1
ATOM 3224 N N . ASP A 1 413 ? 6.213 -17.931 5.933 1.00 82.38 413 ASP A N 1
ATOM 3225 C CA . ASP A 1 413 ? 5.412 -19.087 6.333 1.00 82.38 413 ASP A CA 1
ATOM 3226 C C . ASP A 1 413 ? 5.506 -19.415 7.830 1.00 82.38 413 ASP A C 1
ATOM 3228 O O . ASP A 1 413 ? 4.521 -19.863 8.421 1.00 82.38 413 ASP A O 1
ATOM 3232 N N . ILE A 1 414 ? 6.644 -19.132 8.469 1.00 83.06 414 ILE A N 1
ATOM 3233 C CA . ILE A 1 414 ? 6.806 -19.262 9.926 1.00 83.06 414 ILE A CA 1
ATOM 3234 C C . ILE A 1 414 ? 5.836 -18.316 10.642 1.00 83.06 414 ILE A C 1
ATOM 3236 O O . ILE A 1 414 ? 5.128 -18.719 11.568 1.00 83.06 414 ILE A O 1
ATOM 3240 N N . LEU A 1 415 ? 5.748 -17.075 10.163 1.00 83.38 415 LEU A N 1
ATOM 3241 C CA . LEU A 1 415 ? 4.815 -16.076 10.674 1.00 83.38 415 LEU A CA 1
ATOM 3242 C C . LEU A 1 415 ? 3.357 -16.524 10.491 1.00 83.38 415 LEU A C 1
ATOM 3244 O O . LEU A 1 415 ? 2.544 -16.374 11.405 1.00 83.38 415 LEU A O 1
ATOM 3248 N N . TYR A 1 416 ? 3.009 -17.095 9.334 1.00 88.81 416 TYR A N 1
ATOM 3249 C CA . TYR A 1 416 ? 1.654 -17.602 9.094 1.00 88.81 416 TYR A CA 1
ATOM 3250 C C . TYR A 1 416 ? 1.289 -18.712 10.078 1.00 88.81 416 TYR A C 1
ATOM 3252 O O . TYR A 1 416 ? 0.197 -18.690 10.649 1.00 88.81 416 TYR A O 1
ATOM 3260 N N . ALA A 1 417 ? 2.206 -19.656 10.305 1.00 86.38 417 ALA A N 1
ATOM 3261 C CA . ALA A 1 417 ? 2.014 -20.735 11.265 1.00 86.38 417 ALA A CA 1
ATOM 3262 C C . ALA A 1 417 ? 1.812 -20.192 12.689 1.00 86.38 417 ALA A C 1
ATOM 3264 O O . ALA A 1 417 ? 0.904 -20.637 13.389 1.00 86.38 417 ALA A O 1
ATOM 3265 N N . GLN A 1 418 ? 2.588 -19.184 13.098 1.00 85.31 418 GLN A N 1
ATOM 3266 C CA . GLN A 1 418 ? 2.450 -18.537 14.406 1.00 85.31 418 GLN A CA 1
ATOM 3267 C C . GLN A 1 418 ? 1.101 -17.832 14.561 1.00 85.31 418 GLN A C 1
ATOM 3269 O O . GLN A 1 418 ? 0.407 -18.050 15.554 1.00 85.31 418 GLN A O 1
ATOM 3274 N N . LEU A 1 419 ? 0.670 -17.056 13.565 1.00 89.62 419 LEU A N 1
ATOM 3275 C CA . LEU A 1 419 ? -0.639 -16.396 13.585 1.00 89.62 419 LEU A CA 1
ATOM 3276 C C . LEU A 1 419 ? -1.788 -17.408 13.626 1.00 89.62 419 LEU A C 1
ATOM 3278 O O . LEU A 1 419 ? -2.772 -17.194 14.332 1.00 89.62 419 LEU A O 1
ATOM 3282 N N . LYS A 1 420 ? -1.646 -18.551 12.948 1.00 89.62 420 LYS A N 1
ATOM 3283 C CA . LYS A 1 420 ? -2.651 -19.621 12.947 1.00 89.62 420 LYS A CA 1
ATOM 3284 C C . LYS A 1 420 ? -2.864 -20.260 14.324 1.00 89.62 420 LYS A C 1
ATOM 3286 O O . LYS A 1 420 ? -3.918 -20.847 14.557 1.00 89.62 420 LYS A O 1
ATOM 3291 N N . THR A 1 421 ? -1.906 -20.135 15.247 1.00 88.12 421 THR A N 1
ATOM 3292 C CA . THR A 1 421 ? -2.069 -20.637 16.624 1.00 88.12 421 THR A CA 1
ATOM 3293 C C . THR A 1 421 ? -3.003 -19.777 17.476 1.00 88.12 421 THR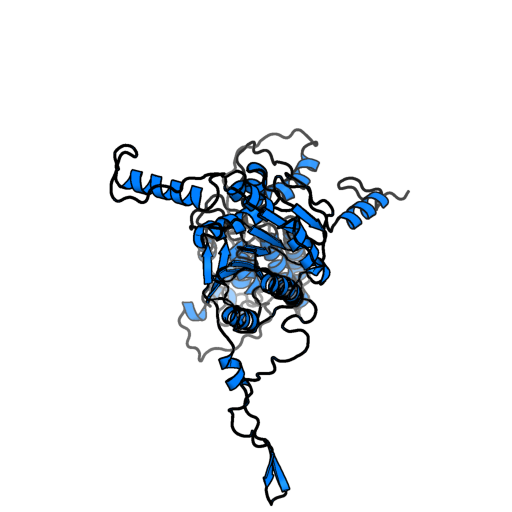 A C 1
ATOM 3295 O O . THR A 1 421 ? -3.593 -20.288 18.427 1.00 88.12 421 THR A O 1
ATOM 3298 N N . VAL A 1 422 ? -3.152 -18.493 17.133 1.00 90.50 422 VAL A N 1
ATOM 3299 C CA . VAL A 1 422 ? -3.910 -17.506 17.919 1.00 90.50 422 VAL A CA 1
ATOM 3300 C C . VAL A 1 422 ? -5.098 -16.899 17.163 1.00 90.50 422 VAL A C 1
ATOM 3302 O O . VAL A 1 422 ? -5.927 -16.230 17.772 1.00 90.50 422 VAL A O 1
ATOM 3305 N N . PHE A 1 423 ? -5.232 -17.148 15.859 1.00 94.12 423 PHE A N 1
ATOM 3306 C CA . PHE A 1 423 ? -6.370 -16.728 15.034 1.00 94.12 423 PHE A CA 1
ATOM 3307 C C . PHE A 1 423 ? -6.993 -17.919 14.308 1.00 94.12 423 PHE A C 1
ATOM 3309 O O . PHE A 1 423 ? -6.291 -18.792 13.795 1.00 94.12 423 PHE A O 1
ATOM 3316 N N . GLU A 1 424 ? -8.323 -17.944 14.205 1.00 93.12 424 GLU A N 1
ATOM 3317 C CA . GLU A 1 424 ? -9.006 -18.986 13.432 1.00 93.12 424 GLU A CA 1
ATOM 3318 C C . GLU A 1 424 ? -8.762 -18.829 11.929 1.00 93.12 424 GLU A C 1
ATOM 3320 O O . GLU A 1 424 ? -8.412 -19.803 11.257 1.00 93.12 424 GLU A O 1
ATOM 3325 N N . GLY A 1 425 ? -8.946 -17.622 11.395 1.00 92.75 425 GLY A N 1
ATOM 3326 C CA . GLY A 1 425 ? -8.761 -17.328 9.979 1.00 92.75 425 GLY A CA 1
ATOM 3327 C C . GLY A 1 425 ? -7.521 -16.475 9.771 1.00 92.75 425 GLY A C 1
ATOM 3328 O O . GLY A 1 425 ? -7.417 -15.404 10.353 1.00 92.75 425 GLY A O 1
ATOM 3329 N N . VAL A 1 426 ? -6.601 -16.925 8.922 1.00 95.56 426 VAL A N 1
ATOM 3330 C CA . VAL A 1 426 ? -5.415 -16.165 8.510 1.00 95.56 426 VAL A CA 1
ATOM 3331 C C . VAL A 1 426 ? -5.368 -16.226 6.993 1.00 95.56 426 VAL A C 1
ATOM 3333 O O . VAL A 1 426 ? -5.297 -17.316 6.435 1.00 95.56 426 VAL A O 1
ATOM 3336 N N . THR A 1 427 ? -5.464 -15.077 6.332 1.00 95.44 427 THR A N 1
ATOM 3337 C CA . THR A 1 427 ? -5.463 -14.967 4.867 1.00 95.44 427 THR A CA 1
ATOM 3338 C C . THR A 1 427 ? -4.459 -13.909 4.453 1.00 95.44 427 THR A C 1
ATOM 3340 O O . THR A 1 427 ? -4.391 -12.848 5.065 1.00 95.44 427 THR A O 1
ATOM 3343 N N . VAL A 1 428 ? -3.682 -14.181 3.414 1.00 95.31 428 VAL A N 1
ATOM 3344 C CA . VAL A 1 428 ? -2.825 -13.181 2.781 1.00 95.31 428 VAL A CA 1
ATOM 3345 C C . VAL A 1 428 ? -3.601 -12.569 1.635 1.00 95.31 428 VAL A C 1
ATOM 3347 O O . VAL A 1 428 ? -4.196 -13.274 0.829 1.00 95.31 428 VAL A O 1
ATOM 3350 N N . SER A 1 429 ? -3.590 -11.254 1.546 1.00 94.38 429 SER A N 1
ATOM 3351 C CA . SER A 1 429 ? -4.321 -10.514 0.544 1.00 94.38 429 SER A CA 1
ATOM 3352 C C . SER A 1 429 ? -3.443 -9.490 -0.155 1.00 94.38 429 SER A C 1
ATOM 3354 O O . SER A 1 429 ? -2.551 -8.890 0.449 1.00 94.38 429 SER A O 1
ATOM 3356 N N . LYS A 1 430 ? -3.708 -9.278 -1.445 1.00 93.06 430 LYS A N 1
ATOM 3357 C CA . LYS A 1 430 ? -3.125 -8.175 -2.205 1.00 93.06 430 LYS A CA 1
ATOM 3358 C C . LYS A 1 430 ? -4.240 -7.322 -2.819 1.00 93.06 430 LYS A C 1
ATOM 3360 O O . LYS A 1 430 ? -4.904 -7.771 -3.754 1.00 93.06 430 LYS A O 1
ATOM 3365 N N . PRO A 1 431 ? -4.460 -6.102 -2.301 1.00 92.12 431 PRO A N 1
ATOM 3366 C CA . PRO A 1 431 ? -5.399 -5.154 -2.887 1.00 92.12 431 PRO A CA 1
ATOM 3367 C C . PRO A 1 431 ? -4.939 -4.677 -4.261 1.00 92.12 431 PRO A C 1
ATOM 3369 O O . PRO A 1 431 ? -3.750 -4.429 -4.448 1.00 92.12 431 PRO A O 1
ATOM 3372 N N . ARG A 1 432 ? -5.878 -4.436 -5.181 1.00 87.31 432 ARG A N 1
ATOM 3373 C CA . ARG A 1 432 ? -5.610 -3.847 -6.511 1.00 87.31 432 ARG A CA 1
ATOM 3374 C C . ARG A 1 432 ? -4.859 -2.509 -6.479 1.00 87.31 432 ARG A C 1
ATOM 3376 O O . ARG A 1 432 ? -4.145 -2.175 -7.410 1.00 87.31 432 ARG A O 1
ATOM 3383 N N . SER A 1 433 ? -4.998 -1.734 -5.402 1.00 89.12 433 SER A N 1
ATOM 3384 C CA . SER A 1 433 ? -4.255 -0.478 -5.220 1.00 89.12 433 SER A CA 1
ATOM 3385 C C . SER A 1 433 ? -2.820 -0.668 -4.721 1.00 89.12 433 SER A C 1
ATOM 3387 O O . SER A 1 433 ? -2.070 0.314 -4.651 1.00 89.12 433 SER A O 1
ATOM 3389 N N . SER A 1 434 ? -2.427 -1.897 -4.372 1.00 86.81 434 SER A N 1
ATOM 3390 C CA . SER A 1 434 ? -1.038 -2.288 -4.139 1.00 86.81 434 SER A CA 1
ATOM 3391 C C . SER A 1 434 ? -0.376 -2.654 -5.467 1.00 86.81 434 SER A C 1
ATOM 3393 O O . SER A 1 434 ? -0.975 -3.302 -6.318 1.00 86.81 434 SER A O 1
ATOM 3395 N N . ARG A 1 435 ? 0.873 -2.223 -5.640 1.00 82.06 435 ARG A N 1
ATOM 3396 C CA . ARG A 1 435 ? 1.674 -2.479 -6.841 1.00 82.06 435 ARG A CA 1
ATOM 3397 C C . ARG A 1 435 ? 1.940 -3.976 -6.996 1.00 82.06 435 ARG A C 1
ATOM 3399 O O . ARG A 1 435 ? 2.438 -4.598 -6.054 1.00 82.06 435 ARG A O 1
ATOM 3406 N N . ALA A 1 436 ? 1.644 -4.565 -8.152 1.00 75.81 436 ALA A N 1
ATOM 3407 C CA . ALA A 1 436 ? 1.961 -5.960 -8.456 1.00 75.81 436 ALA A CA 1
ATOM 3408 C C . ALA A 1 436 ? 3.475 -6.217 -8.367 1.00 75.81 436 ALA A C 1
ATOM 3410 O O . ALA A 1 436 ? 3.862 -7.204 -7.740 1.00 75.81 436 ALA A O 1
ATOM 3411 N N . SER A 1 437 ? 4.293 -5.270 -8.836 1.00 73.31 437 SER A N 1
ATOM 3412 C CA . SER A 1 437 ? 5.762 -5.244 -8.721 1.00 73.31 437 SER A CA 1
ATOM 3413 C C . SER A 1 437 ? 6.290 -5.247 -7.276 1.00 73.31 437 SER A C 1
ATOM 3415 O O . SER A 1 437 ? 7.426 -5.641 -7.019 1.00 73.31 437 SER A O 1
ATOM 3417 N N . SER A 1 438 ? 5.476 -4.828 -6.301 1.00 79.56 438 SER A N 1
ATOM 3418 C CA . SER A 1 438 ? 5.879 -4.781 -4.895 1.00 79.56 438 SER A CA 1
ATOM 3419 C C . SER A 1 438 ? 5.770 -6.146 -4.208 1.00 79.56 438 SER A C 1
ATOM 3421 O O . SER A 1 438 ? 4.782 -6.866 -4.369 1.00 79.56 438 SER A O 1
ATOM 3423 N N . VAL A 1 439 ? 6.732 -6.456 -3.333 1.00 84.19 439 VAL A N 1
ATOM 3424 C CA . VAL A 1 439 ? 6.666 -7.596 -2.393 1.00 84.19 439 VAL A CA 1
ATOM 3425 C C . VAL A 1 439 ? 5.637 -7.401 -1.268 1.00 84.19 439 VAL A C 1
ATOM 3427 O O . VAL A 1 439 ? 5.406 -8.313 -0.472 1.00 84.19 439 VAL A O 1
ATOM 3430 N N . GLU A 1 440 ? 5.012 -6.223 -1.199 1.00 88.81 440 GLU A N 1
ATOM 3431 C CA . GLU A 1 440 ? 3.951 -5.892 -0.253 1.00 88.81 440 GLU A CA 1
ATOM 3432 C C . GLU A 1 440 ? 2.715 -6.784 -0.444 1.00 88.81 440 GLU A C 1
ATOM 3434 O O . GLU A 1 440 ? 2.192 -6.966 -1.549 1.00 88.81 440 GLU A O 1
ATOM 3439 N N . ALA A 1 441 ? 2.220 -7.299 0.675 1.00 92.94 441 ALA A N 1
ATOM 3440 C CA . ALA A 1 441 ? 0.902 -7.891 0.823 1.00 92.94 441 ALA A CA 1
ATOM 3441 C C . ALA A 1 441 ? 0.330 -7.506 2.197 1.00 92.94 441 ALA A C 1
ATOM 3443 O O . ALA A 1 441 ? 0.984 -6.840 2.999 1.00 92.94 441 ALA A O 1
ATOM 3444 N N . PHE A 1 442 ? -0.895 -7.927 2.477 1.00 96.00 442 PHE A N 1
ATOM 3445 C CA . PHE A 1 442 ? -1.563 -7.713 3.753 1.00 96.00 442 PHE A CA 1
ATOM 3446 C C . PHE A 1 442 ? -1.963 -9.051 4.342 1.00 96.00 442 PHE A C 1
ATOM 3448 O O . PHE A 1 442 ? -2.527 -9.889 3.649 1.00 96.00 442 PHE A O 1
ATOM 3455 N N . ILE A 1 443 ? -1.690 -9.258 5.621 1.00 95.69 443 ILE A N 1
ATOM 3456 C CA . ILE A 1 443 ? -2.237 -10.386 6.357 1.00 95.69 443 ILE A CA 1
ATOM 3457 C C . ILE A 1 443 ? -3.523 -9.949 7.044 1.00 95.69 443 ILE A C 1
ATOM 3459 O O . ILE A 1 443 ? -3.552 -8.941 7.747 1.00 95.69 443 ILE A O 1
ATOM 3463 N N . VAL A 1 444 ? -4.593 -10.701 6.816 1.00 97.19 444 VAL A N 1
ATOM 3464 C CA . VAL A 1 444 ? -5.911 -10.494 7.408 1.00 97.19 444 VAL A CA 1
ATOM 3465 C C . VAL A 1 444 ? -6.198 -11.669 8.328 1.00 97.19 444 VAL A C 1
ATOM 3467 O O . VAL A 1 444 ? -6.417 -12.801 7.887 1.00 97.19 444 VAL A O 1
ATOM 3470 N N . CYS A 1 445 ? -6.169 -11.386 9.623 1.00 97.06 445 CYS A N 1
ATOM 3471 C CA . CYS A 1 445 ? -6.439 -12.328 10.693 1.00 97.06 445 CYS A CA 1
ATOM 3472 C C . CYS A 1 445 ? -7.834 -12.067 11.271 1.00 97.06 445 CYS A C 1
ATOM 3474 O O . CYS A 1 445 ? -8.183 -10.937 11.617 1.00 97.06 445 CYS A O 1
ATOM 3476 N N . THR A 1 446 ? -8.638 -13.117 11.391 1.00 95.50 446 THR A N 1
ATOM 3477 C CA . THR A 1 446 ? -10.030 -13.061 11.850 1.00 95.50 446 THR A CA 1
ATOM 3478 C C . THR A 1 446 ? -10.262 -14.043 12.989 1.00 95.50 446 THR A C 1
ATOM 3480 O O . THR A 1 446 ? -9.630 -15.099 13.060 1.00 95.50 446 THR A O 1
ATOM 3483 N N . ASN A 1 447 ? -11.190 -13.674 13.874 1.00 94.00 447 ASN A N 1
ATOM 3484 C CA . ASN A 1 447 ? -11.582 -14.432 15.056 1.00 94.00 447 ASN A CA 1
ATOM 3485 C C . ASN A 1 447 ? -10.388 -14.799 15.952 1.00 94.00 447 ASN A C 1
ATOM 3487 O O . ASN A 1 447 ? -9.910 -15.937 15.966 1.00 94.00 447 ASN A O 1
ATOM 3491 N N . PHE A 1 448 ? -9.901 -13.804 16.695 1.00 94.38 448 PHE A N 1
ATOM 3492 C CA . PHE A 1 448 ? -8.862 -13.987 17.704 1.00 94.38 448 PHE A CA 1
ATOM 3493 C C . PHE A 1 448 ? -9.272 -15.019 18.766 1.00 94.38 448 PHE A C 1
ATOM 3495 O O . PHE A 1 448 ? -10.329 -14.901 19.391 1.00 94.38 448 PHE A O 1
ATOM 3502 N N . ARG A 1 449 ? -8.426 -16.031 18.969 1.00 90.31 449 ARG A N 1
ATOM 3503 C CA . ARG A 1 449 ? -8.615 -17.161 19.885 1.00 90.31 449 ARG A CA 1
ATOM 3504 C C . ARG A 1 449 ? -7.338 -17.376 20.706 1.00 90.31 449 ARG A C 1
ATOM 3506 O O . ARG A 1 449 ? -6.526 -18.233 20.353 1.00 90.31 449 ARG A O 1
ATOM 3513 N N . PRO A 1 450 ? -7.143 -16.619 21.800 1.00 85.75 450 PRO A N 1
ATOM 3514 C CA . PRO A 1 450 ? -5.980 -16.805 22.656 1.00 85.75 450 PRO A CA 1
ATOM 3515 C C . PRO A 1 450 ? -5.995 -18.207 23.304 1.00 85.75 450 PRO A C 1
ATOM 3517 O O . PRO A 1 450 ? -7.059 -18.673 23.731 1.00 85.75 450 PRO A O 1
ATOM 3520 N N . PRO A 1 451 ? -4.841 -18.897 23.408 1.00 83.38 451 PRO A N 1
ATOM 3521 C CA . PRO A 1 451 ? -4.747 -20.167 24.121 1.00 83.38 451 PRO A CA 1
ATOM 3522 C C . PRO A 1 451 ? -5.161 -20.028 25.593 1.00 83.38 451 PRO A C 1
ATOM 3524 O O . PRO A 1 451 ? -4.957 -18.992 26.223 1.00 83.38 451 PRO A O 1
ATOM 3527 N N . LYS A 1 452 ? -5.730 -21.088 26.180 1.00 77.31 452 LYS A N 1
ATOM 3528 C CA . LYS A 1 452 ? -6.154 -21.066 27.591 1.00 77.31 452 LYS A CA 1
ATOM 3529 C C . LYS A 1 452 ? -4.950 -20.805 28.506 1.00 77.31 452 LYS A C 1
ATOM 3531 O O . LYS A 1 452 ? -3.987 -21.565 28.470 1.00 77.31 452 LYS A O 1
ATOM 3536 N N . GLY A 1 453 ? -5.027 -19.761 29.333 1.00 73.50 453 GLY A N 1
ATOM 3537 C CA . GLY A 1 453 ? -3.941 -19.354 30.235 1.00 73.50 453 GLY A CA 1
ATOM 3538 C C . GLY A 1 453 ? -2.806 -18.571 29.563 1.00 73.50 453 GLY A C 1
ATOM 3539 O O . GLY A 1 453 ? -1.776 -18.352 30.194 1.00 73.50 453 GLY A O 1
ATOM 3540 N N . PHE A 1 454 ? -2.968 -18.161 28.301 1.00 76.44 454 PHE A N 1
ATOM 3541 C CA . PHE A 1 454 ? -2.038 -17.256 27.633 1.00 76.44 454 PHE A CA 1
ATOM 3542 C C . PHE A 1 454 ? -2.252 -15.820 28.120 1.00 76.44 454 PHE A C 1
ATOM 3544 O O . PHE A 1 454 ? -3.352 -15.280 28.009 1.00 76.44 454 PHE A O 1
ATOM 3551 N N . THR A 1 455 ? -1.189 -15.194 28.620 1.00 72.50 455 THR A N 1
ATOM 3552 C CA . THR A 1 455 ? -1.173 -13.774 28.981 1.00 72.50 455 THR A CA 1
ATOM 3553 C C . THR A 1 455 ? -0.119 -13.085 28.130 1.00 72.50 455 THR A C 1
ATOM 3555 O O . THR A 1 455 ? 1.073 -13.343 28.285 1.00 72.50 455 THR A O 1
ATOM 3558 N N . ALA A 1 456 ? -0.556 -12.228 27.209 1.00 78.69 456 ALA A N 1
ATOM 3559 C CA . ALA A 1 456 ? 0.348 -11.447 26.377 1.00 78.69 456 ALA A CA 1
ATOM 3560 C C . ALA A 1 456 ? 0.988 -10.315 27.194 1.00 78.69 456 ALA A C 1
ATOM 3562 O O . ALA A 1 456 ? 0.311 -9.649 27.979 1.00 78.69 456 ALA A O 1
ATOM 3563 N N . SER A 1 457 ? 2.279 -10.064 26.981 1.00 77.88 457 SER A N 1
ATOM 3564 C CA . SER A 1 457 ? 3.020 -8.988 27.639 1.00 77.88 457 SER A CA 1
ATOM 3565 C C . SER A 1 457 ? 3.969 -8.315 26.655 1.00 77.88 457 SER A C 1
ATOM 3567 O O . SER A 1 457 ? 4.650 -8.989 25.890 1.00 77.88 457 SER A O 1
ATOM 3569 N N . LEU A 1 458 ? 4.068 -6.984 26.711 1.00 75.44 458 LEU A N 1
ATOM 3570 C CA . LEU A 1 458 ? 5.130 -6.247 26.012 1.00 75.44 458 LEU A CA 1
ATOM 3571 C C . LEU A 1 458 ? 6.473 -6.288 26.757 1.00 75.44 458 LEU A C 1
ATOM 3573 O O . LEU A 1 458 ? 7.497 -5.955 26.173 1.00 75.44 458 LEU A O 1
ATOM 3577 N N . GLN A 1 459 ? 6.484 -6.669 28.040 1.00 70.50 459 GLN A N 1
ATOM 3578 C CA . GLN A 1 459 ? 7.722 -6.825 28.818 1.00 70.50 459 GLN A CA 1
ATOM 3579 C C . GLN A 1 459 ? 8.408 -8.169 28.539 1.00 70.50 459 GLN A C 1
ATOM 3581 O O . GLN A 1 459 ? 9.627 -8.259 28.639 1.00 70.50 459 GLN A O 1
ATOM 3586 N N . ASP A 1 460 ? 7.619 -9.183 28.171 1.00 67.31 460 ASP A N 1
ATOM 3587 C CA . ASP A 1 460 ? 8.078 -10.505 27.735 1.00 67.31 460 ASP A CA 1
ATOM 3588 C C . ASP A 1 460 ? 7.354 -10.880 26.426 1.00 67.31 460 ASP A C 1
ATOM 3590 O O . ASP A 1 460 ? 6.382 -11.642 26.440 1.00 67.31 460 ASP A O 1
ATOM 3594 N N . PRO A 1 461 ? 7.723 -10.238 25.300 1.00 65.31 461 PRO A N 1
ATOM 3595 C CA . PRO A 1 461 ? 7.033 -10.429 24.033 1.00 65.31 461 PRO A CA 1
ATOM 3596 C C . PRO A 1 461 ? 7.312 -11.819 23.462 1.00 65.31 461 PRO A C 1
ATOM 3598 O O . PRO A 1 461 ? 8.415 -12.361 23.584 1.00 65.31 461 PRO A O 1
ATOM 3601 N N . MET A 1 462 ? 6.327 -12.389 22.762 1.00 63.56 462 MET A N 1
ATOM 3602 C CA . MET A 1 462 ? 6.523 -13.681 22.109 1.00 63.56 462 MET A CA 1
ATOM 3603 C C . MET A 1 462 ? 7.675 -13.588 21.103 1.00 63.56 462 MET A C 1
ATOM 3605 O O . MET A 1 462 ? 7.679 -12.720 20.230 1.00 63.56 462 MET A O 1
ATOM 3609 N N . GLY A 1 463 ? 8.653 -14.489 21.235 1.00 56.22 463 GLY A N 1
ATOM 3610 C CA . GLY A 1 463 ? 9.822 -14.556 20.355 1.00 56.22 463 GLY A CA 1
ATOM 3611 C C . GLY A 1 463 ? 11.049 -13.766 20.829 1.00 56.22 463 GLY A C 1
ATOM 3612 O O . GLY A 1 463 ? 12.102 -13.885 20.202 1.00 56.22 463 GLY A O 1
ATOM 3613 N N . ALA A 1 464 ? 10.982 -13.031 21.947 1.00 45.38 464 ALA A N 1
ATOM 3614 C CA . ALA A 1 464 ? 12.178 -12.482 22.582 1.00 45.38 464 ALA A CA 1
ATOM 3615 C C . ALA A 1 464 ? 12.971 -13.597 23.285 1.00 45.38 464 ALA A C 1
ATOM 3617 O O . ALA A 1 464 ? 12.811 -13.891 24.462 1.00 45.38 464 ALA A O 1
ATOM 3618 N N . THR A 1 465 ? 13.888 -14.222 22.549 1.00 37.03 465 THR A N 1
ATOM 3619 C CA . THR A 1 465 ? 15.031 -14.996 23.078 1.00 37.03 465 THR A CA 1
ATOM 3620 C C . THR A 1 465 ? 14.773 -16.311 23.825 1.00 37.03 465 THR A C 1
ATOM 3622 O O . THR A 1 465 ? 15.745 -16.935 24.249 1.00 37.03 465 THR A O 1
ATOM 3625 N N . GLN A 1 466 ? 13.543 -16.825 23.912 1.00 35.19 466 GLN A N 1
ATOM 3626 C CA . GLN A 1 466 ? 13.322 -18.211 24.349 1.00 35.19 466 GLN A CA 1
ATOM 3627 C C . GLN A 1 466 ? 12.536 -19.017 23.308 1.00 35.19 466 GLN A C 1
ATOM 3629 O O . GLN A 1 466 ? 11.449 -18.594 22.907 1.00 35.19 466 GLN A O 1
ATOM 3634 N N . PRO A 1 467 ? 13.041 -20.189 22.863 1.00 33.84 467 PRO A N 1
ATOM 3635 C CA . PRO A 1 467 ? 12.193 -21.143 22.162 1.00 33.84 467 PRO A CA 1
ATOM 3636 C C . PRO A 1 467 ? 11.017 -21.463 23.084 1.00 33.84 467 PRO A C 1
ATOM 3638 O O . PRO A 1 467 ? 11.235 -21.664 24.280 1.00 33.84 467 PRO A O 1
ATOM 3641 N N . MET A 1 468 ? 9.790 -21.474 22.545 1.00 38.09 468 MET A N 1
ATOM 3642 C CA . MET A 1 468 ? 8.589 -21.861 23.289 1.00 38.09 468 MET A CA 1
ATOM 3643 C C . MET A 1 468 ? 8.901 -23.130 24.082 1.00 38.09 468 MET A C 1
ATOM 3645 O O . MET A 1 468 ? 8.991 -24.214 23.506 1.00 38.09 468 MET A O 1
ATOM 3649 N N . GLN A 1 469 ? 9.096 -23.008 25.396 1.00 35.50 469 GLN A N 1
ATOM 3650 C CA . GLN A 1 469 ? 9.225 -24.174 26.251 1.00 35.50 469 GLN A CA 1
ATOM 3651 C C . GLN A 1 469 ? 7.853 -24.824 26.275 1.00 35.50 469 GLN A C 1
ATOM 3653 O O . GLN A 1 469 ? 6.958 -24.436 27.027 1.00 35.50 469 GLN A O 1
ATOM 3658 N N . SER A 1 470 ? 7.670 -25.812 25.408 1.00 37.50 470 SER A N 1
ATOM 3659 C CA . SER A 1 470 ? 6.511 -26.674 25.430 1.00 37.50 470 SER A CA 1
ATOM 3660 C C . SER A 1 470 ? 6.516 -27.419 26.764 1.00 37.50 470 SER A C 1
ATOM 3662 O O . SER A 1 470 ? 7.095 -28.494 26.896 1.00 37.50 470 SER A O 1
ATOM 3664 N N . LYS A 1 471 ? 5.777 -26.905 27.751 1.00 32.75 471 LYS A N 1
ATOM 3665 C CA . LYS A 1 471 ? 5.275 -27.718 28.872 1.00 32.75 471 LYS A CA 1
ATOM 3666 C C . LYS A 1 471 ? 4.339 -28.846 28.394 1.00 32.75 471 LYS A C 1
ATOM 3668 O O . LYS A 1 471 ? 3.899 -29.654 29.197 1.00 32.75 471 LYS A O 1
ATOM 3673 N N . LEU A 1 472 ? 4.092 -28.931 27.082 1.00 39.66 472 LEU A N 1
ATOM 3674 C CA . LEU A 1 472 ? 3.476 -30.050 26.370 1.00 39.66 472 LEU A CA 1
ATOM 3675 C C . LEU A 1 472 ? 4.468 -31.147 25.912 1.00 39.66 472 LEU A C 1
ATOM 3677 O O . LEU A 1 472 ? 4.073 -32.021 25.151 1.00 39.66 472 LEU A O 1
ATOM 3681 N N . ALA A 1 473 ? 5.741 -31.112 26.328 1.00 36.25 473 ALA A N 1
ATOM 3682 C CA . ALA A 1 473 ? 6.736 -32.137 25.976 1.00 36.25 473 ALA A CA 1
ATOM 3683 C C . ALA A 1 473 ? 6.940 -33.220 27.053 1.00 36.25 473 ALA A C 1
ATOM 3685 O O . ALA A 1 473 ? 7.849 -34.032 26.931 1.00 36.25 473 ALA A O 1
ATOM 3686 N N . SER A 1 474 ? 6.107 -33.293 28.098 1.00 35.50 474 SER A N 1
ATOM 3687 C CA . SER A 1 474 ? 6.237 -34.345 29.122 1.00 35.50 474 SER A CA 1
ATOM 3688 C C . SER A 1 474 ? 5.621 -35.692 28.709 1.00 35.50 474 SER A C 1
ATOM 3690 O O . SER A 1 474 ? 5.302 -36.506 29.573 1.00 35.50 474 SER A O 1
ATOM 3692 N N . SER A 1 475 ? 5.388 -35.920 27.415 1.00 39.66 475 SER A N 1
ATOM 3693 C CA . SER A 1 475 ? 4.788 -37.160 26.893 1.00 39.66 475 SER A CA 1
ATOM 3694 C C . SER A 1 475 ? 5.590 -37.807 25.765 1.00 39.66 475 SER A C 1
ATOM 3696 O O . SER A 1 475 ? 5.103 -38.758 25.162 1.00 39.66 475 SER A O 1
ATOM 3698 N N . LEU A 1 476 ? 6.785 -37.304 25.447 1.00 39.97 476 LEU A N 1
ATOM 3699 C CA . LEU A 1 476 ? 7.626 -37.884 24.402 1.00 39.97 476 LEU A CA 1
ATOM 3700 C C . LEU A 1 476 ? 8.803 -38.626 25.040 1.00 39.97 476 LEU A C 1
ATOM 3702 O O . LEU A 1 476 ? 9.492 -38.086 25.905 1.00 39.97 476 LEU A O 1
ATOM 3706 N N . GLU A 1 477 ? 8.947 -39.886 24.629 1.00 31.88 477 GLU A N 1
ATOM 3707 C CA . GLU A 1 477 ? 9.978 -40.851 25.026 1.00 31.88 477 GLU A CA 1
ATOM 3708 C C . GLU A 1 477 ? 11.400 -40.246 24.994 1.00 31.88 477 GLU A C 1
ATOM 3710 O O . GLU A 1 477 ? 11.661 -39.334 24.201 1.00 31.88 477 GLU A O 1
ATOM 3715 N N . PRO A 1 478 ? 12.341 -40.733 25.828 1.00 31.52 478 PRO A N 1
ATOM 3716 C CA . PRO A 1 478 ? 13.678 -40.159 25.930 1.00 31.52 478 PRO A CA 1
ATOM 3717 C C . PRO A 1 478 ? 14.420 -40.219 24.589 1.00 31.52 478 PRO A C 1
ATOM 3719 O O . PRO A 1 478 ? 14.579 -41.283 23.997 1.00 31.52 478 PRO A O 1
ATOM 3722 N N . PHE A 1 479 ? 14.906 -39.065 24.137 1.00 36.59 479 PHE A N 1
ATOM 3723 C CA . PHE A 1 479 ? 15.738 -38.921 22.944 1.00 36.59 479 PHE A CA 1
ATOM 3724 C C . PHE A 1 479 ? 17.086 -39.635 23.170 1.00 36.59 479 PHE A C 1
ATOM 3726 O O . PHE A 1 479 ? 17.901 -39.179 23.978 1.00 36.59 479 PHE A O 1
ATOM 3733 N N . GLU A 1 480 ? 17.318 -40.769 22.501 1.00 38.88 480 GLU A N 1
ATOM 3734 C CA . GLU A 1 480 ? 18.622 -41.444 22.500 1.00 38.88 480 GLU A CA 1
ATOM 3735 C C . GLU A 1 480 ? 19.672 -40.563 21.807 1.00 38.88 480 GLU A C 1
ATOM 3737 O O . GLU A 1 480 ? 19.407 -39.886 20.813 1.00 38.88 480 GLU A O 1
ATOM 3742 N N . SER A 1 481 ? 20.884 -40.526 22.358 1.00 40.97 481 SER A N 1
ATOM 3743 C CA . SER A 1 481 ? 21.964 -39.697 21.829 1.00 40.97 481 SER A CA 1
ATOM 3744 C C . SER A 1 481 ? 22.407 -40.185 20.435 1.00 40.97 481 SER A C 1
ATOM 3746 O O . SER A 1 481 ? 22.588 -41.384 20.231 1.00 40.97 481 SER A O 1
ATOM 3748 N N . PRO A 1 482 ? 22.676 -39.285 19.465 1.00 52.38 482 PRO A N 1
ATOM 3749 C CA . PRO A 1 482 ? 22.911 -39.642 18.056 1.00 52.38 482 PRO A CA 1
ATOM 3750 C C . PRO A 1 482 ? 24.319 -40.211 17.788 1.00 52.38 482 PRO A C 1
ATOM 3752 O O . PRO A 1 482 ? 24.830 -40.151 16.668 1.00 52.38 482 PRO A O 1
ATOM 3755 N N . ARG A 1 483 ? 25.000 -40.702 18.830 1.00 55.59 483 ARG A N 1
ATOM 3756 C CA . ARG A 1 483 ? 26.400 -41.135 18.786 1.00 55.59 483 ARG A CA 1
ATOM 3757 C C . ARG A 1 483 ? 26.506 -42.566 19.279 1.00 55.59 483 ARG A C 1
ATOM 3759 O O . ARG A 1 483 ? 26.370 -42.817 20.475 1.00 55.5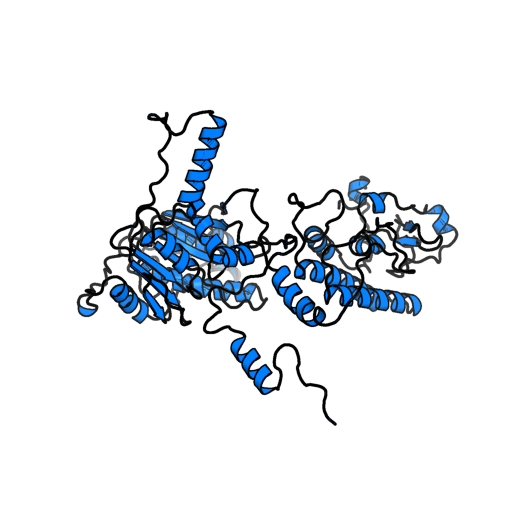9 483 ARG A O 1
ATOM 3766 N N . ARG A 1 484 ? 26.827 -43.487 18.371 1.00 64.62 484 ARG A N 1
ATOM 3767 C CA . ARG A 1 484 ? 27.144 -44.873 18.723 1.00 64.62 484 ARG A CA 1
ATOM 3768 C C . ARG A 1 484 ? 28.614 -45.152 18.434 1.00 64.62 484 ARG A C 1
ATOM 3770 O O . ARG A 1 484 ? 29.083 -44.972 17.313 1.00 64.62 484 ARG A O 1
ATOM 3777 N N . TYR A 1 485 ? 29.339 -45.586 19.460 1.00 63.41 485 TYR A N 1
ATOM 3778 C CA . TYR A 1 485 ? 30.709 -46.071 19.317 1.00 63.41 485 TYR A CA 1
ATOM 3779 C C . TYR A 1 485 ? 30.681 -47.542 18.911 1.00 63.41 485 TYR A C 1
ATOM 3781 O O . TYR A 1 485 ? 30.070 -48.360 19.603 1.00 63.41 485 TYR A O 1
ATOM 3789 N N . ARG A 1 486 ? 31.327 -47.874 17.791 1.00 66.50 486 ARG A N 1
ATOM 3790 C CA . ARG A 1 486 ? 31.581 -49.263 17.404 1.00 66.50 486 ARG A CA 1
ATOM 3791 C C . ARG A 1 486 ? 32.865 -49.770 18.058 1.00 66.50 486 ARG A C 1
ATOM 3793 O O . ARG A 1 486 ? 33.770 -49.001 18.378 1.00 66.50 486 ARG A O 1
ATOM 3800 N N . GLU A 1 487 ? 32.936 -51.083 18.262 1.00 66.25 487 GLU A N 1
ATOM 3801 C CA . GLU A 1 487 ? 34.077 -51.760 18.903 1.00 66.25 487 GLU A CA 1
ATOM 3802 C C . GLU A 1 487 ? 35.384 -51.664 18.089 1.00 66.25 487 GLU A C 1
ATOM 3804 O O . GLU A 1 487 ? 36.461 -51.897 18.629 1.00 66.25 487 GLU A O 1
ATOM 3809 N N . ASP A 1 488 ? 35.310 -51.269 16.816 1.00 68.19 488 ASP A N 1
ATOM 3810 C CA . ASP A 1 488 ? 36.448 -51.031 15.917 1.00 68.19 488 ASP A CA 1
ATOM 3811 C C . ASP A 1 488 ? 37.048 -49.612 16.029 1.00 68.19 488 ASP A C 1
ATOM 3813 O O . ASP A 1 488 ? 37.985 -49.271 15.307 1.00 68.19 488 ASP A O 1
ATOM 3817 N N . GLY A 1 489 ? 36.541 -48.783 16.948 1.00 60.31 489 GLY A N 1
ATOM 3818 C CA . GLY A 1 489 ? 37.032 -47.424 17.188 1.00 60.31 489 GLY A CA 1
ATOM 3819 C C . GLY A 1 489 ? 36.426 -46.358 16.271 1.00 60.31 489 GLY A C 1
ATOM 3820 O O . GLY A 1 489 ? 36.805 -45.189 16.372 1.00 60.31 489 GLY A O 1
ATOM 3821 N N . VAL A 1 490 ? 35.468 -46.715 15.409 1.00 60.62 490 VAL A N 1
ATOM 3822 C CA . VAL A 1 490 ? 34.752 -45.759 14.555 1.00 60.62 490 VAL A CA 1
ATOM 3823 C C . VAL A 1 490 ? 33.547 -45.181 15.304 1.00 60.62 490 VAL A C 1
ATOM 3825 O O . VAL A 1 490 ? 32.769 -45.896 15.940 1.00 60.62 490 VAL A O 1
ATOM 3828 N N . THR A 1 491 ? 33.387 -43.856 15.242 1.00 63.53 491 THR A N 1
ATOM 3829 C CA . THR A 1 491 ? 32.203 -43.163 15.777 1.00 63.53 491 THR A CA 1
ATOM 3830 C C . THR A 1 491 ? 31.177 -43.002 14.666 1.00 63.53 491 THR A C 1
ATOM 3832 O O . THR A 1 491 ? 31.429 -42.281 13.701 1.00 63.53 491 THR A O 1
ATOM 3835 N N . GLU A 1 492 ? 30.018 -43.642 14.802 1.00 52.59 492 GLU A N 1
ATOM 3836 C CA . GLU A 1 492 ? 28.903 -43.432 13.882 1.00 52.59 492 GLU A CA 1
ATOM 3837 C C . GLU A 1 492 ? 28.041 -42.266 14.368 1.00 52.59 492 GLU A C 1
ATOM 3839 O O . GLU A 1 492 ? 27.517 -42.274 15.487 1.00 52.59 492 GLU A O 1
ATOM 3844 N N . LEU A 1 493 ? 27.936 -41.247 13.513 1.00 51.34 493 LEU A N 1
ATOM 3845 C CA . LEU A 1 493 ? 27.066 -40.088 13.674 1.00 51.34 493 LEU A CA 1
ATOM 3846 C C . LEU A 1 493 ? 25.837 -40.291 12.793 1.00 51.34 493 LEU A C 1
ATOM 3848 O O . LEU A 1 493 ? 25.942 -40.258 11.567 1.00 51.34 493 LEU A O 1
ATOM 3852 N N . PHE A 1 494 ? 24.678 -40.466 13.418 1.00 49.31 494 PHE A N 1
ATOM 3853 C CA . PHE A 1 494 ? 23.409 -40.384 12.707 1.00 49.31 494 PHE A CA 1
ATOM 3854 C C . PHE A 1 494 ? 23.035 -38.906 12.598 1.00 49.31 494 PHE A C 1
ATOM 3856 O O . PHE A 1 494 ? 22.618 -38.275 13.569 1.00 49.31 494 PHE A O 1
ATOM 3863 N N . LEU A 1 495 ? 23.285 -38.328 11.423 1.00 42.75 495 LEU A N 1
ATOM 3864 C CA . LEU A 1 495 ? 22.766 -37.017 11.057 1.00 42.75 495 LEU A CA 1
ATOM 3865 C C . LEU A 1 495 ? 21.301 -37.214 10.672 1.00 42.75 495 LEU A C 1
ATOM 3867 O O . LEU A 1 495 ? 21.014 -37.560 9.528 1.00 42.75 495 LEU A O 1
ATOM 3871 N N . ASP A 1 496 ? 20.387 -37.011 11.620 1.00 42.69 496 ASP A N 1
ATOM 3872 C CA . ASP A 1 496 ? 18.990 -36.779 11.262 1.00 42.69 496 ASP A CA 1
ATOM 3873 C C . ASP A 1 496 ? 18.973 -35.606 10.278 1.00 42.69 496 ASP A C 1
ATOM 3875 O O . ASP A 1 496 ? 19.447 -34.506 10.584 1.00 42.69 496 ASP A O 1
ATOM 3879 N N . THR A 1 497 ? 18.485 -35.843 9.063 1.00 40.69 497 THR A N 1
ATOM 3880 C CA . THR A 1 497 ? 18.227 -34.775 8.105 1.00 40.69 497 THR A CA 1
ATOM 3881 C C . THR A 1 497 ? 17.226 -33.830 8.753 1.00 40.69 497 THR A C 1
ATOM 3883 O O . THR A 1 497 ? 16.047 -34.145 8.889 1.00 40.69 497 THR A O 1
ATOM 3886 N N . ALA A 1 498 ? 17.706 -32.660 9.181 1.00 43.72 498 ALA A N 1
ATOM 3887 C CA . ALA A 1 498 ? 16.905 -31.624 9.830 1.00 43.72 498 ALA A CA 1
ATOM 3888 C C . ALA A 1 498 ? 15.680 -31.173 8.999 1.00 43.72 498 ALA A C 1
ATOM 3890 O O . ALA A 1 498 ? 14.809 -30.482 9.525 1.00 43.72 498 ALA A O 1
ATOM 3891 N N . ASP A 1 499 ? 15.581 -31.586 7.733 1.00 42.72 499 ASP A N 1
ATOM 3892 C CA . ASP A 1 499 ? 14.466 -31.293 6.832 1.00 42.72 499 ASP A CA 1
ATOM 3893 C C . ASP A 1 499 ? 13.119 -31.905 7.260 1.00 42.72 499 ASP A C 1
ATOM 3895 O O . ASP A 1 499 ? 12.079 -31.271 7.062 1.00 42.72 499 ASP A O 1
ATOM 3899 N N . ASP A 1 500 ? 13.091 -33.066 7.922 1.00 39.59 500 ASP A N 1
ATOM 3900 C CA . ASP A 1 500 ? 11.813 -33.757 8.179 1.00 39.59 500 ASP A CA 1
ATOM 3901 C C . ASP A 1 500 ? 10.981 -33.131 9.316 1.00 39.59 500 ASP A C 1
ATOM 3903 O O . ASP A 1 500 ? 9.753 -33.273 9.356 1.00 39.59 500 ASP A O 1
ATOM 3907 N N . ASN A 1 501 ? 11.613 -32.385 10.230 1.00 43.53 501 ASN A N 1
ATOM 3908 C CA . ASN A 1 501 ? 10.904 -31.623 11.267 1.00 43.53 501 ASN A CA 1
ATOM 3909 C C . ASN A 1 501 ? 10.584 -30.182 10.838 1.00 43.53 501 ASN A C 1
ATOM 3911 O O . ASN A 1 501 ? 9.598 -29.616 11.312 1.00 43.53 501 ASN A O 1
ATOM 3915 N N . VAL A 1 502 ? 11.352 -29.599 9.911 1.00 45.84 502 VAL A N 1
ATOM 3916 C CA . VAL A 1 502 ? 11.074 -28.262 9.356 1.00 45.84 502 VAL A CA 1
ATOM 3917 C C . VAL A 1 502 ? 9.823 -28.292 8.473 1.00 45.84 502 VAL A C 1
ATOM 3919 O O . VAL A 1 502 ? 9.003 -27.379 8.549 1.00 45.84 502 VAL A O 1
ATOM 3922 N N . ALA A 1 503 ? 9.597 -29.374 7.720 1.00 45.22 503 ALA A N 1
ATOM 3923 C CA . ALA A 1 503 ? 8.397 -29.536 6.896 1.00 45.22 503 ALA A CA 1
ATOM 3924 C C . ALA A 1 503 ? 7.075 -29.563 7.699 1.00 45.22 503 ALA A C 1
ATOM 3926 O O . ALA A 1 503 ? 6.028 -29.216 7.156 1.00 45.22 503 ALA A O 1
ATOM 3927 N N . LYS A 1 504 ? 7.095 -29.920 8.993 1.00 52.34 504 LYS A N 1
ATOM 3928 C CA . LYS A 1 504 ? 5.878 -30.009 9.829 1.00 52.34 504 LYS A CA 1
ATOM 3929 C C . LYS A 1 504 ? 5.364 -28.665 10.358 1.00 52.34 504 LYS A C 1
ATOM 3931 O O . LYS A 1 504 ? 4.189 -28.580 10.699 1.00 52.34 504 LYS A O 1
ATOM 3936 N N . ASN A 1 505 ? 6.201 -27.624 10.399 1.00 59.31 505 ASN A N 1
ATOM 3937 C CA . ASN A 1 505 ? 5.836 -26.309 10.954 1.00 59.31 505 ASN A CA 1
ATOM 3938 C C . ASN A 1 505 ? 5.608 -25.221 9.892 1.00 59.31 505 ASN A C 1
ATOM 3940 O O . ASN A 1 505 ? 5.328 -24.076 10.244 1.00 59.31 505 ASN A O 1
ATOM 3944 N N . ARG A 1 506 ? 5.715 -25.552 8.601 1.00 70.38 506 ARG A N 1
ATOM 3945 C CA . ARG A 1 506 ? 5.477 -24.603 7.507 1.00 70.38 506 ARG A CA 1
ATOM 3946 C C . ARG A 1 506 ? 4.016 -24.690 7.086 1.00 70.38 506 ARG A C 1
ATOM 3948 O O . ARG A 1 506 ? 3.579 -25.691 6.525 1.00 70.38 506 ARG A O 1
ATOM 3955 N N . TRP A 1 507 ? 3.252 -23.640 7.372 1.00 83.62 507 TRP A N 1
ATOM 3956 C CA . TRP A 1 507 ? 1.863 -23.515 6.942 1.00 83.62 507 TRP A CA 1
ATOM 3957 C C . TRP A 1 507 ? 1.724 -22.325 5.998 1.00 83.62 507 TRP A C 1
ATOM 3959 O O . TRP A 1 507 ? 2.158 -21.218 6.307 1.00 83.62 507 TRP A O 1
ATOM 3969 N N . ILE A 1 508 ? 1.113 -22.552 4.837 1.00 87.38 508 ILE A N 1
ATOM 3970 C CA . ILE A 1 508 ? 0.887 -21.507 3.840 1.00 87.38 508 ILE A CA 1
ATOM 3971 C C . ILE A 1 508 ? -0.531 -20.976 4.021 1.00 87.38 508 ILE A C 1
ATOM 3973 O O . ILE A 1 508 ? -1.506 -21.717 3.882 1.00 87.38 508 ILE A O 1
ATOM 3977 N N . ALA A 1 509 ? -0.640 -19.684 4.319 1.00 89.56 509 ALA A N 1
ATOM 3978 C CA . ALA A 1 509 ? -1.926 -19.012 4.369 1.00 89.56 509 ALA A CA 1
ATOM 3979 C C . ALA A 1 509 ? -2.546 -18.911 2.959 1.00 89.56 509 ALA A C 1
ATOM 3981 O O . ALA A 1 509 ? -1.817 -18.673 1.990 1.00 89.56 509 ALA A O 1
ATOM 3982 N N . PRO A 1 510 ? -3.878 -19.058 2.820 1.00 92.62 510 PRO A N 1
ATOM 3983 C CA . PRO A 1 510 ? -4.566 -18.818 1.557 1.00 92.62 510 PRO A CA 1
ATOM 3984 C C . PRO A 1 510 ? -4.289 -17.401 1.049 1.00 92.62 510 PRO A C 1
ATOM 3986 O O . PRO A 1 510 ? -4.227 -16.456 1.836 1.00 92.62 510 PRO A O 1
ATOM 3989 N N . PHE A 1 511 ? -4.134 -17.266 -0.268 1.00 92.62 511 PHE A N 1
ATOM 3990 C CA . PHE A 1 511 ? -3.921 -15.984 -0.932 1.00 92.62 511 PHE A CA 1
ATOM 3991 C C . PHE A 1 511 ? -5.209 -15.507 -1.611 1.00 92.62 511 PHE A C 1
ATOM 3993 O O . PHE A 1 511 ? -5.834 -16.273 -2.343 1.00 92.62 511 PHE A O 1
ATOM 4000 N N . LEU A 1 512 ? -5.576 -14.241 -1.407 1.00 90.00 512 LEU A N 1
ATOM 4001 C CA . LEU A 1 512 ? -6.755 -13.610 -1.995 1.00 90.00 512 LEU A CA 1
ATOM 4002 C C . LEU A 1 512 ? -6.385 -12.285 -2.679 1.00 90.00 512 LEU A C 1
ATOM 4004 O O . LEU A 1 512 ? -5.891 -11.357 -2.042 1.00 90.00 512 LEU A O 1
ATOM 4008 N N . ALA A 1 513 ? -6.652 -12.163 -3.976 1.00 87.25 513 ALA A N 1
ATOM 4009 C CA . ALA A 1 513 ? -6.640 -10.858 -4.635 1.00 87.25 513 ALA A CA 1
ATOM 4010 C C . ALA A 1 513 ? -7.942 -10.114 -4.294 1.00 87.25 513 ALA A C 1
ATOM 4012 O O . ALA A 1 513 ? -9.010 -10.715 -4.376 1.00 87.25 513 ALA A O 1
ATOM 4013 N N . CYS A 1 514 ? -7.864 -8.837 -3.905 1.00 81.81 514 CYS A N 1
ATOM 4014 C CA . CYS A 1 514 ? -9.059 -8.042 -3.582 1.00 81.81 514 CYS A CA 1
ATOM 4015 C C . CYS A 1 514 ? -9.446 -7.103 -4.729 1.00 81.81 514 CYS A C 1
ATOM 4017 O O . CYS A 1 514 ? -8.612 -6.307 -5.185 1.00 81.81 514 CYS A O 1
ATOM 4019 N N . GLY A 1 515 ? -10.730 -7.125 -5.103 1.00 70.12 515 GLY A N 1
ATOM 4020 C CA . GLY A 1 515 ? -11.314 -6.282 -6.147 1.00 70.12 515 GLY A CA 1
ATOM 4021 C C . GLY A 1 515 ? -11.520 -6.980 -7.499 1.00 70.12 515 GLY A C 1
ATOM 4022 O O . GLY A 1 515 ? -11.228 -8.159 -7.674 1.00 70.12 515 GLY A O 1
ATOM 4023 N N . ASP A 1 516 ? -12.050 -6.227 -8.467 1.00 69.25 516 ASP A N 1
ATOM 4024 C CA . ASP A 1 516 ? -12.338 -6.688 -9.834 1.00 69.25 516 ASP A CA 1
ATOM 4025 C C . ASP A 1 516 ? -11.232 -6.332 -10.853 1.00 69.25 516 ASP A C 1
ATOM 4027 O O . ASP A 1 516 ? -10.339 -5.528 -10.578 1.00 69.25 516 ASP A O 1
ATOM 4031 N N . LEU A 1 517 ? -11.317 -6.916 -12.058 1.00 70.56 517 LEU A N 1
ATOM 4032 C CA . LEU A 1 517 ? -10.387 -6.677 -13.176 1.00 70.56 517 LEU A CA 1
ATOM 4033 C C . LEU A 1 517 ? -10.605 -5.334 -13.900 1.00 70.56 517 LEU A C 1
ATOM 4035 O O . LEU A 1 517 ? -9.890 -5.031 -14.849 1.00 70.56 517 LEU A O 1
ATOM 4039 N N . SER A 1 518 ? -11.600 -4.534 -13.502 1.00 71.19 518 SER A N 1
ATOM 4040 C CA . SER A 1 518 ? -11.955 -3.280 -14.188 1.00 71.19 518 SER A CA 1
ATOM 4041 C C . SER A 1 518 ? -11.205 -2.056 -13.655 1.00 71.19 518 SER A C 1
ATOM 4043 O O . SER A 1 518 ? -11.396 -0.937 -14.134 1.00 71.19 518 SER A O 1
ATOM 4045 N N . ALA A 1 519 ? -10.380 -2.252 -12.630 1.00 72.56 519 ALA A N 1
ATOM 4046 C CA . ALA A 1 519 ? -9.716 -1.175 -11.927 1.00 72.56 519 ALA A CA 1
ATOM 4047 C C . ALA A 1 519 ? -8.445 -0.665 -12.620 1.00 72.56 519 ALA A C 1
ATOM 4049 O O . ALA A 1 519 ? -7.911 -1.278 -13.541 1.00 72.56 519 ALA A O 1
ATOM 4050 N N . PHE A 1 520 ? -7.949 0.479 -12.141 1.00 77.38 520 PHE A N 1
ATOM 4051 C CA . PHE A 1 520 ? -6.657 1.009 -12.563 1.00 77.38 520 PHE A CA 1
ATOM 4052 C C . PHE A 1 520 ? -5.524 0.053 -12.198 1.00 77.38 520 PHE A C 1
ATOM 4054 O O . PHE A 1 520 ? -5.499 -0.497 -11.095 1.00 77.38 520 PHE A O 1
ATOM 4061 N N . ASP A 1 521 ? -4.561 -0.072 -13.103 1.00 77.31 521 ASP A N 1
ATOM 4062 C CA . ASP A 1 521 ? -3.321 -0.775 -12.824 1.00 77.31 521 ASP A CA 1
ATOM 4063 C C . ASP A 1 521 ? -2.452 0.091 -11.898 1.00 77.31 521 ASP A C 1
ATOM 4065 O O . ASP A 1 521 ? -2.088 1.225 -12.215 1.00 77.31 521 ASP A O 1
ATOM 4069 N N . ALA A 1 522 ? -2.152 -0.429 -10.707 1.00 80.69 522 ALA A N 1
ATOM 4070 C CA . ALA A 1 522 ? -1.342 0.262 -9.710 1.00 80.69 522 ALA A CA 1
ATOM 4071 C C . ALA A 1 522 ? 0.132 0.423 -10.120 1.00 80.69 522 ALA A C 1
ATOM 4073 O O . ALA A 1 522 ? 0.816 1.265 -9.515 1.00 80.69 522 ALA A O 1
ATOM 4074 N N . ASP A 1 523 ? 0.587 -0.375 -11.091 1.00 73.69 523 ASP A N 1
ATOM 4075 C CA . ASP A 1 523 ? 1.905 -0.323 -11.720 1.00 73.69 523 ASP A CA 1
ATOM 4076 C C . ASP A 1 523 ? 1.907 0.432 -13.050 1.00 73.69 523 ASP A C 1
ATOM 4078 O O . ASP A 1 523 ? 2.947 0.495 -13.684 1.00 73.69 523 ASP A O 1
ATOM 4082 N N . ALA A 1 524 ? 0.804 1.050 -13.474 1.00 72.75 524 ALA A N 1
ATOM 4083 C CA . ALA A 1 524 ? 0.793 1.855 -14.690 1.00 72.75 524 ALA A CA 1
ATOM 4084 C C . ALA A 1 524 ? 0.660 3.352 -14.389 1.00 72.75 524 ALA A C 1
ATOM 4086 O O . ALA A 1 524 ? 0.043 3.800 -13.414 1.00 72.75 524 ALA A O 1
ATOM 4087 N N . SER A 1 525 ? 1.227 4.152 -15.285 1.00 74.81 525 SER A N 1
ATOM 4088 C CA . SER A 1 525 ? 0.811 5.541 -15.465 1.00 74.81 525 SER A CA 1
ATOM 4089 C C . SER A 1 525 ? -0.424 5.575 -16.369 1.00 74.81 525 SER A C 1
ATOM 4091 O O . SER A 1 525 ? -0.706 4.619 -17.083 1.00 74.81 525 SER A O 1
ATOM 4093 N N . HIS A 1 526 ? -1.188 6.666 -16.357 1.00 74.75 526 HIS A N 1
ATOM 4094 C CA . HIS A 1 526 ? -2.341 6.797 -17.254 1.00 74.75 526 HIS A CA 1
ATOM 4095 C C . HIS A 1 526 ? -2.378 8.176 -17.885 1.00 74.75 526 HIS A C 1
ATOM 4097 O O . HIS A 1 526 ? -2.122 9.159 -17.183 1.00 74.75 526 HIS A O 1
ATOM 4103 N N . LYS A 1 527 ? -2.750 8.243 -19.171 1.00 72.25 527 LYS A N 1
ATOM 4104 C CA . LYS A 1 527 ? -2.949 9.518 -19.872 1.00 72.25 527 LYS A CA 1
ATOM 4105 C C . LYS A 1 527 ? -3.996 10.355 -19.142 1.00 72.25 527 LYS A C 1
ATOM 4107 O O . LYS A 1 527 ? -5.056 9.856 -18.757 1.00 72.25 527 LYS A O 1
ATOM 4112 N N . LEU A 1 528 ? -3.662 11.621 -18.928 1.00 70.75 528 LEU A N 1
ATOM 4113 C CA . LEU A 1 528 ? -4.549 12.582 -18.295 1.00 70.75 528 LEU A CA 1
ATOM 4114 C C . LEU A 1 528 ? -5.485 13.190 -19.346 1.00 70.75 528 LEU A C 1
ATOM 4116 O O . LEU A 1 528 ? -5.043 13.436 -20.468 1.00 70.75 528 LEU A O 1
ATOM 4120 N N . PRO A 1 529 ? -6.759 13.446 -19.005 1.00 75.44 529 PRO A N 1
ATOM 4121 C CA . PRO A 1 529 ? -7.633 14.255 -19.846 1.00 75.44 529 PRO A CA 1
ATOM 4122 C C . PRO A 1 529 ? -7.040 15.652 -20.075 1.00 75.44 529 PRO A C 1
ATOM 4124 O O . PRO A 1 529 ? -6.410 16.214 -19.173 1.00 75.44 529 PRO A O 1
ATOM 4127 N N . GLU A 1 530 ? -7.276 16.229 -21.254 1.00 73.31 530 GLU A N 1
ATOM 4128 C CA . GLU A 1 530 ? -6.873 17.607 -21.557 1.00 73.31 530 GLU A CA 1
ATOM 4129 C C . GLU A 1 530 ? -7.464 18.582 -20.521 1.00 73.31 530 GLU A C 1
ATOM 4131 O O . GLU A 1 530 ? -8.656 18.538 -20.212 1.00 73.31 530 GLU A O 1
ATOM 4136 N N . GLY A 1 531 ? -6.614 19.442 -19.948 1.00 71.94 531 GLY A N 1
ATOM 4137 C CA . GLY A 1 531 ? -7.004 20.409 -18.914 1.00 71.94 531 GLY A CA 1
ATOM 4138 C C . GLY A 1 531 ? -7.060 19.871 -17.475 1.00 71.94 531 GLY A C 1
ATOM 4139 O O . GLY A 1 531 ? -7.544 20.576 -16.589 1.00 71.94 531 GLY A O 1
ATOM 4140 N N . HIS A 1 532 ? -6.583 18.649 -17.203 1.00 69.88 532 HIS A N 1
ATOM 4141 C CA . HIS A 1 532 ? -6.518 18.115 -15.837 1.00 69.88 532 HIS A CA 1
ATOM 4142 C C . HIS A 1 532 ? -5.596 18.949 -14.929 1.00 69.88 532 HIS A C 1
ATOM 4144 O O . HIS A 1 532 ? -4.432 19.188 -15.249 1.00 69.88 532 HIS A O 1
ATOM 4150 N N . VAL A 1 533 ? -6.102 19.343 -13.757 1.00 74.06 533 VAL A N 1
ATOM 4151 C CA . VAL A 1 533 ? -5.346 20.110 -12.756 1.00 74.06 533 VAL A CA 1
ATOM 4152 C C . VAL A 1 533 ? -4.890 19.183 -11.633 1.00 74.06 533 VAL A C 1
ATOM 4154 O O . VAL A 1 533 ? -5.711 18.642 -10.893 1.00 74.06 533 VAL A O 1
ATOM 4157 N N . SER A 1 534 ? -3.573 19.033 -11.469 1.00 71.62 534 SER A N 1
ATOM 4158 C CA . SER A 1 534 ? -3.003 18.283 -10.345 1.00 71.62 534 SER A CA 1
ATOM 4159 C C . SER A 1 534 ? -3.310 18.989 -9.025 1.00 71.62 534 SER A C 1
ATOM 4161 O O . SER A 1 534 ? -2.881 20.118 -8.795 1.00 71.62 534 SER A O 1
ATOM 4163 N N . LEU A 1 535 ? -3.981 18.282 -8.120 1.00 76.44 535 LEU A N 1
ATOM 4164 C CA . LEU A 1 535 ? -4.290 18.779 -6.782 1.00 76.44 535 LEU A CA 1
ATOM 4165 C C . LEU A 1 535 ? -3.109 18.604 -5.821 1.00 76.44 535 LEU A C 1
ATOM 4167 O O . LEU A 1 535 ? -2.353 17.628 -5.894 1.00 76.44 535 LEU A O 1
ATOM 4171 N N . ASP A 1 536 ? -2.985 19.530 -4.874 1.00 71.12 536 ASP A N 1
ATOM 4172 C CA . ASP A 1 536 ? -1.991 19.436 -3.812 1.00 71.12 536 ASP A CA 1
ATOM 4173 C C . ASP A 1 536 ? -2.319 18.325 -2.801 1.00 71.12 536 ASP A C 1
ATOM 4175 O O . ASP A 1 536 ? -3.474 17.912 -2.632 1.00 71.12 536 ASP A O 1
ATOM 4179 N N . PRO A 1 537 ? -1.307 17.807 -2.076 1.00 68.75 537 PRO A N 1
ATOM 4180 C CA . PRO A 1 537 ? -1.546 16.895 -0.977 1.00 68.75 537 PRO A CA 1
ATOM 4181 C C . PRO A 1 537 ? -2.488 17.486 0.070 1.00 68.75 537 PRO A C 1
ATOM 4183 O O . PRO A 1 537 ? -2.156 18.476 0.708 1.00 68.75 537 PRO A O 1
ATOM 4186 N N . VAL A 1 538 ? -3.596 16.782 0.319 1.00 75.88 538 VAL A N 1
ATOM 4187 C CA . VAL A 1 538 ? -4.574 17.082 1.386 1.00 75.88 538 VAL A CA 1
ATOM 4188 C C . VAL A 1 538 ? -3.900 17.439 2.709 1.00 75.88 538 VAL A C 1
ATOM 4190 O O . VAL A 1 538 ? -4.315 18.360 3.398 1.00 75.88 538 VAL A O 1
ATOM 4193 N N . GLN A 1 539 ? -2.849 16.697 3.059 1.00 73.94 539 GLN A N 1
ATOM 4194 C CA . GLN A 1 539 ? -1.938 17.046 4.136 1.00 73.94 539 GLN A CA 1
ATOM 4195 C C . GLN A 1 539 ? -0.538 16.539 3.761 1.00 73.94 539 GLN A C 1
ATOM 4197 O O . GLN A 1 539 ? -0.389 15.334 3.521 1.00 73.94 539 GLN A O 1
ATOM 4202 N N . PRO A 1 540 ? 0.490 17.401 3.695 1.00 66.19 540 PRO A N 1
ATOM 4203 C CA . PRO A 1 540 ? 1.867 16.945 3.545 1.00 66.19 540 PRO A CA 1
ATOM 4204 C C . PRO A 1 540 ? 2.350 16.249 4.832 1.00 66.19 540 PRO A C 1
ATOM 4206 O O . PRO A 1 540 ? 1.833 16.550 5.915 1.00 66.19 540 PRO A O 1
ATOM 4209 N N . PRO A 1 541 ? 3.349 15.346 4.750 1.00 65.69 541 PRO A N 1
ATOM 4210 C CA . PRO A 1 541 ? 3.971 14.770 5.937 1.00 65.69 541 PRO A CA 1
ATOM 4211 C C . PRO A 1 541 ? 4.452 15.876 6.881 1.00 65.69 541 PRO A C 1
ATOM 4213 O O . PRO A 1 541 ? 5.089 16.839 6.455 1.00 65.69 541 PRO A O 1
ATOM 4216 N N . THR A 1 542 ? 4.149 15.740 8.168 1.00 71.44 542 THR A N 1
ATOM 4217 C CA . THR A 1 542 ? 4.571 16.675 9.225 1.00 71.44 542 THR A CA 1
ATOM 4218 C C . THR A 1 542 ? 6.087 16.626 9.451 1.00 71.44 542 THR A C 1
ATOM 4220 O O . THR A 1 542 ? 6.714 17.645 9.747 1.00 71.44 542 THR A O 1
ATOM 4223 N N . ALA A 1 543 ? 6.683 15.445 9.268 1.00 68.25 543 ALA A N 1
ATOM 4224 C CA . ALA A 1 543 ? 8.114 15.188 9.355 1.00 68.25 543 ALA A CA 1
ATOM 4225 C C . ALA A 1 543 ? 8.559 14.277 8.192 1.00 68.25 543 ALA A C 1
ATOM 4227 O O . ALA A 1 543 ? 8.719 13.074 8.384 1.00 68.25 543 ALA A O 1
ATOM 4228 N N . PRO A 1 544 ? 8.720 14.814 6.966 1.00 68.56 544 PRO A N 1
ATOM 4229 C CA . PRO A 1 544 ? 9.144 13.994 5.839 1.00 68.56 544 PRO A CA 1
ATOM 4230 C C . PRO A 1 544 ? 10.592 13.500 6.031 1.00 68.56 544 PRO A C 1
ATOM 4232 O O . PRO A 1 544 ? 11.422 14.284 6.499 1.00 68.56 544 PRO A O 1
ATOM 4235 N N . PRO A 1 545 ? 10.942 12.270 5.602 1.00 62.16 545 PRO A N 1
ATOM 4236 C CA . PRO A 1 545 ? 12.309 11.738 5.710 1.00 62.16 545 PRO A CA 1
ATOM 4237 C C . PRO A 1 545 ? 13.358 12.634 5.030 1.00 62.16 545 PRO A C 1
ATOM 4239 O O . PRO A 1 545 ? 14.463 12.831 5.523 1.00 62.16 545 PRO A O 1
ATOM 4242 N N . TYR A 1 546 ? 12.969 13.279 3.929 1.00 69.31 546 TYR A N 1
ATOM 4243 C CA . TYR A 1 546 ? 13.805 14.198 3.154 1.00 69.31 546 TYR A CA 1
ATOM 4244 C C . TYR A 1 546 ? 13.902 15.616 3.749 1.00 69.31 546 TYR A C 1
ATOM 4246 O O . TYR A 1 546 ? 14.479 16.506 3.123 1.00 69.31 546 TYR A O 1
ATOM 4254 N N . ARG A 1 547 ? 13.341 15.870 4.940 1.00 73.25 547 ARG A N 1
ATOM 4255 C CA . ARG A 1 547 ? 13.384 17.195 5.580 1.00 73.25 547 ARG A CA 1
ATOM 4256 C C . ARG A 1 547 ? 14.816 17.689 5.779 1.00 73.25 547 ARG A C 1
ATOM 4258 O O . ARG A 1 547 ? 15.100 18.831 5.435 1.00 73.25 547 ARG A O 1
ATOM 4265 N N . LEU A 1 548 ? 15.704 16.830 6.285 1.00 74.81 548 LEU A N 1
ATOM 4266 C CA . LEU A 1 548 ? 17.114 17.171 6.497 1.00 74.81 548 LEU A CA 1
ATOM 4267 C C . LEU A 1 548 ? 17.801 17.524 5.176 1.00 74.81 548 LEU A C 1
ATOM 4269 O O . LEU A 1 548 ? 18.428 18.572 5.084 1.00 74.81 548 LEU A O 1
ATOM 4273 N N . ALA A 1 549 ? 17.585 16.721 4.131 1.00 71.25 549 ALA A N 1
ATOM 4274 C CA . ALA A 1 549 ? 18.124 16.992 2.801 1.00 71.25 549 ALA A CA 1
ATOM 4275 C C . ALA A 1 549 ? 17.622 18.333 2.230 1.00 71.25 549 ALA A C 1
ATOM 4277 O O . ALA A 1 549 ? 18.394 19.085 1.638 1.00 71.25 549 ALA A O 1
ATOM 4278 N N . LEU A 1 550 ? 16.344 18.681 2.436 1.00 69.19 550 LEU A N 1
ATOM 4279 C CA . LEU A 1 550 ? 15.807 19.992 2.048 1.00 69.19 550 LEU A CA 1
ATOM 4280 C C . LEU A 1 550 ? 16.439 21.136 2.848 1.00 69.19 550 LEU A C 1
ATOM 4282 O O . LEU A 1 550 ? 16.747 22.183 2.279 1.00 69.19 550 LEU A O 1
ATOM 4286 N N . GLU A 1 551 ? 16.628 20.956 4.155 1.00 78.31 551 GLU A N 1
ATOM 4287 C CA . GLU A 1 551 ? 17.263 21.947 5.026 1.00 78.31 551 GLU A CA 1
ATOM 4288 C C . GLU A 1 551 ? 18.740 22.156 4.659 1.00 78.31 551 GLU A C 1
ATOM 4290 O O . GLU A 1 551 ? 19.192 23.297 4.572 1.00 78.31 551 GLU A O 1
ATOM 4295 N N . GLU A 1 552 ? 19.483 21.087 4.376 1.00 75.12 552 GLU A N 1
ATOM 4296 C CA . GLU A 1 552 ? 20.868 21.140 3.895 1.00 75.12 552 GLU A CA 1
ATOM 4297 C C . GLU A 1 552 ? 20.972 21.792 2.518 1.00 75.12 552 GLU A C 1
ATOM 4299 O O . GLU A 1 552 ? 21.800 22.677 2.309 1.00 75.12 552 GLU A O 1
ATOM 4304 N N . ARG A 1 553 ? 20.074 21.444 1.595 1.00 67.50 553 ARG A N 1
ATOM 4305 C CA . ARG A 1 553 ? 20.007 22.072 0.272 1.00 67.50 553 ARG A CA 1
ATOM 4306 C C . ARG A 1 553 ? 19.695 23.568 0.364 1.00 67.50 553 ARG A C 1
ATOM 4308 O O . ARG A 1 553 ? 20.305 24.367 -0.345 1.00 67.50 553 ARG A O 1
ATOM 4315 N N . LYS A 1 554 ? 18.815 23.960 1.291 1.00 72.88 554 LYS A N 1
ATOM 4316 C CA . LYS A 1 554 ? 18.519 25.365 1.596 1.00 72.88 554 LYS A CA 1
ATOM 4317 C C . LYS A 1 554 ? 19.734 26.086 2.189 1.00 72.88 554 LYS A C 1
ATOM 4319 O O . LYS A 1 554 ? 19.994 27.227 1.813 1.00 72.88 554 LYS A O 1
ATOM 4324 N N . LYS A 1 555 ? 20.504 25.429 3.069 1.00 76.19 555 LYS A N 1
ATOM 4325 C CA . LYS A 1 555 ? 21.779 25.954 3.601 1.00 76.19 555 LYS A CA 1
ATOM 4326 C C . LYS A 1 555 ? 22.832 26.134 2.503 1.00 76.19 555 LYS A C 1
ATOM 4328 O O . LYS A 1 555 ? 23.560 27.117 2.535 1.00 76.19 555 LYS A O 1
ATOM 4333 N N . MET A 1 556 ? 22.860 25.251 1.503 1.00 70.94 556 MET A N 1
ATOM 4334 C CA . MET A 1 556 ? 23.717 25.359 0.312 1.00 70.94 556 MET A CA 1
ATOM 4335 C C . MET A 1 556 ? 23.228 26.398 -0.720 1.00 70.94 556 MET A C 1
ATOM 4337 O O . MET A 1 556 ? 23.717 26.438 -1.847 1.00 70.94 556 MET A O 1
ATOM 4341 N N . GLY A 1 557 ? 22.264 27.256 -0.360 1.00 57.12 557 GLY A N 1
ATOM 4342 C CA . GLY A 1 557 ? 21.787 28.350 -1.209 1.00 57.12 557 GLY A CA 1
ATOM 4343 C C . GLY A 1 557 ? 20.855 27.916 -2.341 1.00 57.12 557 GLY A C 1
ATOM 4344 O O . GLY A 1 557 ? 20.564 28.726 -3.221 1.00 57.12 557 GLY A O 1
ATOM 4345 N N . GLY A 1 558 ? 20.380 26.667 -2.328 1.00 50.31 558 GLY A N 1
ATOM 4346 C CA . GLY A 1 558 ? 19.430 26.174 -3.313 1.00 50.31 558 GLY A CA 1
ATOM 4347 C C . GLY A 1 558 ? 17.987 26.274 -2.838 1.00 50.31 558 GLY A C 1
ATOM 4348 O O . GLY A 1 558 ? 17.551 25.507 -1.981 1.00 50.31 558 GLY A O 1
ATOM 4349 N N . ALA A 1 559 ? 17.222 27.185 -3.435 1.00 39.72 559 ALA A N 1
ATOM 4350 C CA . ALA A 1 559 ? 15.765 27.098 -3.470 1.00 39.72 559 ALA A CA 1
ATOM 4351 C C . ALA A 1 559 ? 15.360 26.435 -4.795 1.00 39.72 559 ALA A C 1
ATOM 4353 O O . ALA A 1 559 ? 15.983 26.726 -5.810 1.00 39.72 559 ALA A O 1
ATOM 4354 N N . TYR A 1 560 ? 14.371 25.530 -4.754 1.00 46.06 560 TYR A N 1
ATOM 4355 C CA . TYR A 1 560 ? 13.681 24.934 -5.912 1.00 46.06 560 TYR A CA 1
ATOM 4356 C C . TYR A 1 560 ? 14.551 24.742 -7.169 1.00 46.06 560 TYR A C 1
ATOM 4358 O O . TYR A 1 560 ? 14.669 25.621 -8.013 1.00 46.06 560 TYR A O 1
ATOM 4366 N N . GLY A 1 561 ? 15.185 23.575 -7.296 1.00 45.06 561 GLY A N 1
ATOM 4367 C CA . GLY A 1 561 ? 15.865 23.196 -8.542 1.00 45.06 561 GLY A CA 1
ATOM 4368 C C . GLY A 1 561 ? 17.290 23.730 -8.716 1.00 45.06 561 GLY A C 1
ATOM 4369 O O . GLY A 1 561 ? 18.123 22.987 -9.216 1.00 45.06 561 GLY A O 1
ATOM 4370 N N . LYS A 1 562 ? 17.651 24.912 -8.205 1.00 39.91 562 LYS A N 1
ATOM 4371 C CA . LYS A 1 562 ? 18.981 25.500 -8.472 1.00 39.91 562 LYS A CA 1
ATOM 4372 C C . LYS A 1 562 ? 19.963 25.267 -7.324 1.00 39.91 562 LYS A C 1
ATOM 4374 O O . LYS A 1 562 ? 19.851 25.898 -6.283 1.00 39.91 562 LYS A O 1
ATOM 4379 N N . THR A 1 563 ? 20.938 24.376 -7.478 1.00 40.78 563 THR A N 1
ATOM 4380 C CA . THR A 1 563 ? 22.156 24.383 -6.644 1.00 40.78 563 THR A CA 1
ATOM 4381 C C . THR A 1 563 ? 23.172 25.317 -7.289 1.00 40.78 563 THR A C 1
ATOM 4383 O O . THR A 1 563 ? 23.574 25.075 -8.421 1.00 40.78 563 THR A O 1
ATOM 4386 N N . LYS A 1 564 ? 23.631 26.355 -6.580 1.00 46.69 564 LYS A N 1
ATOM 4387 C CA . LYS A 1 564 ? 24.744 27.218 -7.022 1.00 46.69 564 LYS A CA 1
ATOM 4388 C C . LYS A 1 564 ? 26.114 26.525 -6.903 1.00 46.69 564 LYS A C 1
ATOM 4390 O O . LYS A 1 564 ? 27.090 27.146 -6.493 1.00 46.69 564 LYS A O 1
ATOM 4395 N N . LEU A 1 565 ? 26.206 25.232 -7.209 1.00 42.28 565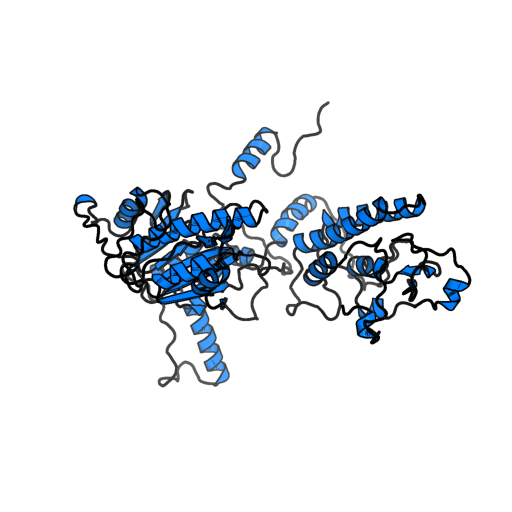 LEU A N 1
ATOM 4396 C CA . LEU A 1 565 ? 27.508 24.589 -7.384 1.00 42.28 565 LEU A CA 1
ATOM 4397 C C . LEU A 1 565 ? 27.970 24.886 -8.813 1.00 42.28 565 LEU A C 1
ATOM 4399 O O . LEU A 1 565 ? 27.553 24.213 -9.748 1.00 42.28 565 LEU A O 1
ATOM 4403 N N . GLY A 1 566 ? 28.775 25.937 -8.974 1.00 45.00 566 GLY A N 1
ATOM 4404 C CA . GLY A 1 566 ? 29.382 26.300 -10.261 1.00 45.00 566 GLY A CA 1
ATOM 4405 C C . GLY A 1 566 ? 29.676 27.790 -10.445 1.00 45.00 566 GLY A C 1
ATOM 4406 O O . GLY A 1 566 ? 30.528 28.141 -11.250 1.00 45.00 566 GLY A O 1
ATOM 4407 N N . GLU A 1 567 ? 29.043 28.679 -9.674 1.00 43.41 567 GLU A N 1
ATOM 4408 C CA . GLU A 1 567 ? 29.316 30.123 -9.737 1.00 43.41 567 GLU A CA 1
ATOM 4409 C C . GLU A 1 567 ? 30.393 30.531 -8.721 1.00 43.41 567 GLU A C 1
ATOM 4411 O O . GLU A 1 567 ? 30.134 31.245 -7.752 1.00 43.41 567 GLU A O 1
ATOM 4416 N N . THR A 1 568 ? 31.623 30.074 -8.932 1.00 37.09 568 THR A N 1
ATOM 4417 C CA . THR A 1 568 ? 32.807 30.723 -8.351 1.00 37.09 568 THR A CA 1
ATOM 4418 C C . THR A 1 568 ? 33.478 31.560 -9.432 1.00 37.09 568 THR A C 1
ATOM 4420 O O . THR A 1 568 ? 33.868 31.026 -10.467 1.00 37.09 568 THR A O 1
ATOM 4423 N N . LYS A 1 569 ? 33.540 32.873 -9.179 1.00 38.22 569 LYS A N 1
ATOM 4424 C CA . LYS A 1 569 ? 34.347 33.857 -9.915 1.00 38.22 569 LYS A CA 1
ATOM 4425 C C . LYS A 1 569 ? 35.831 33.527 -9.882 1.00 38.22 569 LYS A C 1
ATOM 4427 O O . LYS A 1 569 ? 36.275 33.010 -8.831 1.00 38.22 569 LYS A O 1
#

InterPro domains:
  IPR001841 Zinc finger, RING-type [PF13639] (128-174)
  IPR001841 Zinc finger, RING-type [PS50089] (129-174)
  IPR002877 Ribosomal RNA methyltransferase, FtsJ domain [PF01728] (218-448)
  IPR013083 Zinc finger, RING/FYVE/PHD-type [G3DSA:3.30.40.10] (93-178)
  IPR015507 Ribosomal RNA large subunit methyltransferase E [MF_01547] (202-449)
  IPR028590 tRNA (cytidine(32)/guanosine(34)-2-O)-methyltransferase TRM7 [MF_03162] (198-526)
  IPR029063 S-adenosyl-L-methionine-dependent methyltransferase superfamily [G3DSA:3.40.50.150] (215-454)
  IPR029063 S-adenosyl-L-methionine-dependent methyltransferase superfamily [SSF53335] (217-449)
  IPR050082 Ribosomal RNA large subunit methyltransferase RlmE [PTHR10920] (199-452)

pLDDT: mean 75.07, std 18.31, range [28.66, 98.19]

Foldseek 3Di:
DPPPCVVVVPDPVPDDPPPDLADDCPVLVVLLLQAQCDDPSHDPDPFWWFFLQSLLVNLQSLLVRLVSLLVSDPDPPVQLNVLSVVSSVVSNVCSVVPDRHQPADDPVVLVVFAWDDPVVCVVPQCDAASRNRHGQVVDPDRGKGAQPPDPPRIHGSVRCRSVRSRAQARSPPRDRSDDDDDDDDDDDDDDPCPLVVVVVVVLLSAFPLQQVCQVVLALGSCLLVVLLVCLPPVQPPPFQFEEEEQQPQPRVVQNCCCCAAVLHCGRNLVVQVVVLVVVCVVVVHDPVPDPDDDPDRDDRDHDPNHAYEYEHCADYDDDPRYHYDNDDLLDQVVLVVSVCSSPVPDDPVPDPLPPVQDGQEYEYADFDDDPVPLVVRQVVQVVVVLSSVLSCQSRHDQFHKYKYKHQDDDCVQLVQLVLVVFAVAWAKEDEQLDAPPGSIIMIIGGGGHDPVPDRRGSVDGPPPPDDPPPPVPPPDDDDDDQWDQDPVRDIDGDDDPPVVVVVVRGDDHHYYYGDDPPDTRNSTRGDDPPPDDRGDRSDDGPDDPCPVVVVVQVVQVDDRPDRPPPPDD

Radius of gyration: 31.1 Å; chains: 1; bounding box: 82×86×90 Å

Organism: Zymoseptoria tritici (strain CBS 115943 / IPO323) (NCBI:txid336722)